Protein AF-A0A151Z4K5-F1 (afdb_monomer_lite)

Organism: Tieghemostelium lacteum (NCBI:txid361077)

InterPro domains:
  IPR029526 PiggyBac transposable element-derived protein [PF13843] (2-185)

Radius of gyration: 30.22 Å; chains: 1; bounding box: 80×57×85 Å

Sequence (436 aa):
MFITSFTKRIDELYILGNTSTIDESLFSYYGKDAHHLKISVTIPSKPHPDGLLAYQICQRLPNSRLPIPIGWDLRTPQNKKAPYAACDKLITDLLIRTKDRNLTHHLIVDSGFATLSHIKDYKKKNIIVTAAVKQSGSKHLSAISGLASKNLSDQQSLQFYNKDQKYIYEIMRNGSLIHNTISTAWTPVGFEEVVESSISYDGAVKLFSLINSDLATIAHWDTIPIPPNHSIIKNKYGIDITKPPVGTSDTWTKETLTALTRDHLLAIHSTLWFGTAPSGKTKEELISEIIRPDIMFYDEDGYDQDFSNVKLNPNDILDMEKRVLGTPITQDSIHNYYLSHYNLVDVIDKNFYGTVVPKLAGTWQNLFTTSLLFSMVYHSFVMFAEAKKDSFLAQTNDNKMDQLTKSLSSYIITLCDEVDKKYPPITTKQKKKSKN

Foldseek 3Di:
DLQVVLLVVCLVQDDDDQEKEKDKDFQDDDDVVCVVLVQWAADPPDPHRIGWIKIWIWDADPQVRAIATNHIDTRDSVGDDFQQVRVVVRVVVVCVSCVVVPDQHEYFYEQSNDDPVSCVVCVVVSHWYKYWHDLVRDPVSVLLLVVLLVVDDAQFKFWDADLVSQKIWIWHHHPPDITIMITNPDDDDPPDPQPVFPDALVRLLVLLPDDQVVSCVVLVPPDPPRDHSQVSSCVRGVDRLLFPHPPPPRADDLVNLVPHDPVSLQVNQCVVVVRPRDPPDDSVRSSVVSRDDPPDDDDDDDDDDDDDDDDDDVVVVVVSVVSRPDDGDPPDDSVNVSVVRHCSVVVLSVVCVVPDDSVPQNDSVSSVVSSSLSSLVVVLVVSLVSVVSVCVVVVDDPPVSVVSNVVSVVVSVVSVVVCCVVPPPCPPVNVVVVVD

pLDDT: mean 73.71, std 17.28, range [23.86, 95.62]

Secondary structure (DSSP, 8-state):
-HHHHHHHHHHHH----SEEEEEEEEEE---HHHHHTT-EEE-TTSSSSEEEEEEEEEEE-TTT--EEEEEEEE-BTTB---HHHHHHHHHHHHHHHHGGGT--EEEEE-TTT--HHHHHHHHHTTEEEEEE--GGG-HHHHHHHHHHHHHPPTT-EEEEEETTTTEEEEEEEETTEEEEEEESS---TT-------SS-HHHHHHHHTS-HHHHHHHTT---SSPPPHHHHHHHHHS--TTSPPBTB-SS--HHHHHHS-HHHHHHHHHHHTTT---TT--HHHHHHHHH-----------------SS---HHHHHHHHHHH-SPPP-S--HHHHHHHHHTHHHHHHHHHHHH--GGG-SSHHHHHHHHHHHHHHHHHHHHHHHHHHHHHHHT--THHHHHHHHHHHHHHHHHHHHHHHHS----TTHHHHS--

Structure (mmCIF, N/CA/C/O backbone):
data_AF-A0A151Z4K5-F1
#
_entry.id   AF-A0A151Z4K5-F1
#
loop_
_atom_site.group_PDB
_atom_site.id
_atom_site.type_symbol
_atom_site.label_atom_id
_atom_site.label_alt_id
_atom_site.label_comp_id
_atom_site.label_asym_id
_atom_site.label_entity_id
_atom_site.label_seq_id
_atom_site.pdbx_PDB_ins_code
_atom_site.Cartn_x
_atom_site.Cartn_y
_atom_site.Cartn_z
_atom_site.occupancy
_atom_site.B_iso_or_equiv
_atom_site.auth_seq_id
_atom_site.auth_comp_id
_atom_site.auth_asym_id
_atom_site.auth_atom_id
_atom_site.pdbx_PDB_model_num
ATOM 1 N N . MET A 1 1 ? 18.321 10.088 -13.986 1.00 56.22 1 MET A N 1
ATOM 2 C CA . MET A 1 1 ? 18.032 11.027 -15.090 1.00 56.22 1 MET A CA 1
ATOM 3 C C . MET A 1 1 ? 16.737 10.641 -15.794 1.00 56.22 1 MET A C 1
ATOM 5 O O . MET A 1 1 ? 15.745 11.233 -15.432 1.00 56.22 1 MET A O 1
ATOM 9 N N . PHE A 1 2 ? 16.674 9.600 -16.639 1.00 67.25 2 PHE A N 1
ATOM 10 C CA . PHE A 1 2 ? 15.433 9.241 -17.365 1.00 67.25 2 PHE A CA 1
ATOM 11 C C . PHE A 1 2 ? 14.211 8.958 -16.461 1.00 67.25 2 PHE A C 1
ATOM 13 O O . PHE A 1 2 ? 13.184 9.597 -16.627 1.00 67.25 2 PHE A O 1
ATOM 20 N N . ILE A 1 3 ? 14.338 8.098 -15.437 1.00 72.00 3 ILE A N 1
ATOM 21 C CA . ILE A 1 3 ? 13.241 7.836 -14.473 1.00 72.00 3 ILE A CA 1
ATOM 22 C C . ILE A 1 3 ? 12.808 9.118 -13.757 1.00 72.00 3 ILE A C 1
ATOM 24 O O . ILE A 1 3 ? 11.622 9.347 -13.590 1.00 72.00 3 ILE A O 1
ATOM 28 N N . THR A 1 4 ? 13.763 9.963 -13.364 1.00 73.88 4 THR A N 1
ATOM 29 C CA . THR A 1 4 ? 13.496 11.236 -12.682 1.00 73.88 4 THR A CA 1
ATOM 30 C C . THR A 1 4 ? 12.719 12.204 -13.579 1.00 73.88 4 THR A C 1
ATOM 32 O O . THR A 1 4 ? 11.755 12.814 -13.125 1.00 73.88 4 THR A O 1
ATOM 35 N N . SER A 1 5 ? 13.115 12.321 -14.852 1.00 73.69 5 SER A N 1
ATOM 36 C CA . SER A 1 5 ? 12.393 13.112 -15.855 1.00 73.69 5 SER A CA 1
ATOM 37 C C . SER A 1 5 ? 10.984 12.562 -16.070 1.00 73.69 5 SER A C 1
ATOM 39 O O . SER A 1 5 ? 10.021 13.324 -16.073 1.00 73.69 5 SER A O 1
ATOM 41 N N . PHE A 1 6 ? 10.855 11.235 -16.161 1.00 73.12 6 PHE A N 1
ATOM 42 C CA . PHE A 1 6 ? 9.573 10.562 -16.326 1.00 73.12 6 PHE A CA 1
ATOM 43 C C . PHE A 1 6 ? 8.637 10.804 -15.134 1.00 73.12 6 PHE A C 1
ATOM 45 O O . PHE A 1 6 ? 7.511 11.253 -15.323 1.00 73.12 6 PHE A O 1
ATOM 52 N N . THR A 1 7 ? 9.109 10.611 -13.898 1.00 80.88 7 THR A N 1
ATOM 53 C CA . THR A 1 7 ? 8.310 10.861 -12.688 1.00 80.88 7 THR A CA 1
ATOM 54 C C . THR A 1 7 ? 7.887 12.317 -12.554 1.00 80.88 7 THR A C 1
ATOM 56 O O . THR A 1 7 ? 6.743 12.577 -12.202 1.00 80.88 7 THR A O 1
ATOM 59 N N . LYS A 1 8 ? 8.776 13.264 -12.882 1.00 79.38 8 LYS A N 1
ATOM 60 C CA . LYS A 1 8 ? 8.442 14.693 -12.861 1.00 79.38 8 LYS A CA 1
ATOM 61 C C . LYS A 1 8 ? 7.321 15.006 -13.848 1.00 79.38 8 LYS A C 1
ATOM 63 O O . LYS A 1 8 ? 6.412 15.760 -13.532 1.00 79.38 8 LYS A O 1
ATOM 68 N N . ARG A 1 9 ? 7.354 14.402 -15.035 1.00 73.06 9 ARG A N 1
ATOM 69 C CA . ARG A 1 9 ? 6.309 14.631 -16.027 1.00 73.06 9 ARG A CA 1
ATOM 70 C C . ARG A 1 9 ? 4.956 14.065 -15.606 1.00 73.06 9 ARG A C 1
ATOM 72 O O . ARG A 1 9 ? 3.941 14.677 -15.911 1.00 73.06 9 ARG A O 1
ATOM 79 N N . ILE A 1 10 ? 4.923 12.944 -14.886 1.00 78.75 10 ILE A N 1
ATOM 80 C CA . ILE A 1 10 ? 3.676 12.432 -14.293 1.00 78.75 10 ILE A CA 1
ATOM 81 C C . ILE A 1 10 ? 3.042 13.503 -13.395 1.00 78.75 10 ILE A C 1
ATOM 83 O O . ILE A 1 10 ? 1.837 13.708 -13.483 1.00 78.75 10 ILE A O 1
ATOM 87 N N . ASP A 1 11 ? 3.839 14.227 -12.602 1.00 81.44 11 ASP A N 1
ATOM 88 C CA . ASP A 1 11 ? 3.339 15.299 -11.723 1.00 81.44 11 ASP A CA 1
ATOM 89 C C . ASP A 1 11 ? 2.755 16.487 -12.497 1.00 81.44 11 ASP A C 1
ATOM 91 O O . ASP A 1 11 ? 1.827 17.138 -12.029 1.00 81.44 11 ASP A O 1
ATOM 95 N N . GLU A 1 12 ? 3.281 16.767 -13.690 1.00 78.25 12 GLU A N 1
ATOM 96 C CA . GLU A 1 12 ? 2.764 17.820 -14.575 1.00 78.25 12 GLU A CA 1
ATOM 97 C C . GLU A 1 12 ? 1.445 17.414 -15.252 1.00 78.25 12 GLU A C 1
ATOM 99 O O . GLU A 1 12 ? 0.667 18.274 -15.662 1.00 78.25 12 GLU A O 1
ATOM 104 N N . LEU A 1 13 ? 1.200 16.109 -15.393 1.00 70.81 13 LEU A N 1
ATOM 105 C CA . LEU A 1 13 ? 0.036 15.558 -16.087 1.00 70.81 13 LEU A CA 1
ATOM 106 C C . LEU A 1 13 ? -1.092 15.147 -15.131 1.00 70.81 13 LEU A C 1
ATOM 108 O O . LEU A 1 13 ? -2.249 15.105 -15.548 1.00 70.81 13 LEU A O 1
ATOM 112 N N . TYR A 1 14 ? -0.770 14.853 -13.868 1.00 74.81 14 TYR A N 1
ATOM 113 C CA . TYR A 1 14 ? -1.707 14.303 -12.897 1.00 74.81 14 TYR A CA 1
ATOM 114 C C . TYR A 1 14 ? -1.596 14.953 -11.523 1.00 74.81 14 TYR A C 1
ATOM 116 O O . TYR A 1 14 ? -0.527 15.045 -10.919 1.00 74.81 14 TYR A O 1
ATOM 124 N N . ILE A 1 15 ? -2.758 15.253 -10.948 1.00 80.50 15 ILE A N 1
ATOM 125 C CA . ILE A 1 15 ? -2.870 15.521 -9.518 1.00 80.50 15 ILE A CA 1
ATOM 126 C C . ILE A 1 15 ? -2.824 14.171 -8.800 1.00 80.50 15 ILE A C 1
ATOM 128 O O . ILE A 1 15 ? -3.816 13.448 -8.759 1.00 80.50 15 ILE A O 1
ATOM 132 N N . LEU A 1 16 ? -1.660 13.820 -8.243 1.00 85.88 16 LEU A N 1
ATOM 133 C CA . LEU A 1 16 ? -1.501 12.567 -7.490 1.00 85.88 16 LEU A CA 1
ATOM 134 C C . LEU A 1 16 ? -2.497 12.491 -6.323 1.00 85.88 16 LEU A C 1
ATOM 136 O O . LEU A 1 16 ? -2.656 13.464 -5.587 1.00 85.88 16 LEU A O 1
ATOM 140 N N . GLY A 1 17 ? -3.133 11.341 -6.133 1.00 85.75 17 GLY A N 1
ATOM 141 C CA . GLY A 1 17 ? -4.017 11.096 -4.999 1.00 85.75 17 GLY A CA 1
ATOM 142 C C . GLY A 1 17 ? -3.254 10.882 -3.691 1.00 85.75 17 GLY A C 1
ATOM 143 O O . GLY A 1 17 ? -2.024 10.967 -3.635 1.00 85.75 17 GLY A O 1
ATOM 144 N N . ASN A 1 18 ? -4.000 10.559 -2.636 1.00 90.00 18 ASN A N 1
ATOM 145 C CA . ASN A 1 18 ? -3.450 10.238 -1.321 1.00 90.00 18 ASN A CA 1
ATOM 146 C C . ASN A 1 18 ? -3.428 8.732 -1.012 1.00 90.00 18 ASN A C 1
ATOM 148 O O . ASN A 1 18 ? -2.887 8.352 0.013 1.00 90.00 18 ASN A O 1
ATOM 152 N N . THR A 1 19 ? -3.997 7.867 -1.857 1.00 92.75 19 THR A N 1
ATOM 153 C CA . THR A 1 19 ? -3.979 6.407 -1.653 1.00 92.75 19 THR A CA 1
ATOM 154 C C . THR A 1 19 ? -3.036 5.764 -2.655 1.00 92.75 19 THR A C 1
ATOM 156 O O . THR A 1 19 ? -3.226 5.926 -3.862 1.00 92.75 19 THR A O 1
ATOM 159 N N . SER A 1 20 ? -2.025 5.049 -2.165 1.00 95.00 20 SER A N 1
ATOM 160 C CA . SER A 1 20 ? -0.985 4.444 -3.001 1.00 95.00 20 SER A CA 1
ATOM 161 C C . SER A 1 20 ? -0.712 3.002 -2.601 1.00 95.00 20 SER A C 1
ATOM 163 O O . SER A 1 20 ? -0.649 2.684 -1.416 1.00 95.00 20 SER A O 1
ATOM 165 N N . THR A 1 21 ? -0.469 2.156 -3.594 1.00 95.12 21 THR A N 1
ATOM 166 C CA . THR A 1 21 ? -0.064 0.761 -3.407 1.00 95.12 21 THR A CA 1
ATOM 167 C C . THR A 1 21 ? 1.395 0.598 -3.800 1.00 95.12 21 THR A C 1
ATOM 169 O O . THR A 1 21 ? 1.805 1.140 -4.829 1.00 95.12 21 THR A O 1
ATOM 172 N N . ILE A 1 22 ? 2.178 -0.143 -3.015 1.00 95.50 22 ILE A N 1
ATOM 173 C CA . ILE A 1 22 ? 3.545 -0.535 -3.385 1.00 95.50 22 ILE A CA 1
ATOM 174 C C . ILE A 1 22 ? 3.642 -2.051 -3.441 1.00 95.50 22 ILE A C 1
ATOM 176 O O . ILE A 1 22 ? 3.211 -2.727 -2.508 1.00 95.50 22 ILE A O 1
ATOM 180 N N . ASP A 1 23 ? 4.226 -2.551 -4.526 1.00 94.25 23 ASP A N 1
ATOM 181 C CA . ASP A 1 23 ? 4.474 -3.977 -4.723 1.00 94.25 23 ASP A CA 1
ATOM 182 C C . ASP A 1 23 ? 5.698 -4.223 -5.621 1.00 94.25 23 ASP A C 1
ATOM 184 O O . ASP A 1 23 ? 6.262 -3.279 -6.201 1.00 94.25 23 ASP A O 1
ATOM 188 N N . GLU A 1 24 ? 6.133 -5.481 -5.735 1.00 92.94 24 GLU A N 1
ATOM 189 C CA . GLU A 1 24 ? 7.190 -5.873 -6.668 1.00 92.94 24 GLU A CA 1
ATOM 190 C C . GLU A 1 24 ? 6.698 -6.352 -8.042 1.00 92.94 24 GLU A C 1
ATOM 192 O O . GLU A 1 24 ? 5.807 -7.191 -8.176 1.00 92.94 24 GLU A O 1
ATOM 197 N N . SER A 1 25 ? 7.413 -5.903 -9.071 1.00 91.94 25 SER A N 1
ATOM 198 C CA . SER A 1 25 ? 7.341 -6.411 -10.439 1.00 91.94 25 SER A CA 1
ATOM 199 C C . SER A 1 25 ? 8.606 -7.187 -10.777 1.00 91.94 25 SER A C 1
ATOM 201 O O . SER A 1 25 ? 9.722 -6.739 -10.489 1.00 91.94 25 SER A O 1
ATOM 203 N N . LEU A 1 26 ? 8.446 -8.335 -11.436 1.00 91.50 26 LEU A N 1
ATOM 204 C CA . LEU A 1 26 ? 9.559 -9.203 -11.827 1.00 91.50 26 LEU A CA 1
ATOM 205 C C . LEU A 1 26 ? 9.635 -9.373 -13.343 1.00 91.50 26 LEU A C 1
ATOM 207 O O . LEU A 1 26 ? 9.049 -10.293 -13.906 1.00 91.50 26 LEU A O 1
ATOM 211 N N . PHE A 1 27 ? 10.413 -8.525 -14.008 1.00 89.31 27 PHE A N 1
ATOM 212 C CA . PHE A 1 27 ? 10.547 -8.579 -15.459 1.00 89.31 27 PHE A CA 1
ATOM 213 C C . PHE A 1 27 ? 11.431 -9.754 -15.885 1.00 89.31 27 PHE A C 1
ATOM 215 O O . PHE A 1 27 ? 12.623 -9.781 -15.571 1.00 89.31 27 PHE A O 1
ATOM 222 N N . SER A 1 28 ? 10.857 -10.705 -16.626 1.00 88.00 28 SER A N 1
ATOM 223 C CA . SER A 1 28 ? 11.561 -11.890 -17.129 1.00 88.00 28 SER A CA 1
ATOM 224 C C . SER A 1 28 ? 12.858 -11.521 -17.864 1.00 88.00 28 SER A C 1
ATOM 226 O O . SER A 1 28 ? 12.845 -10.794 -18.861 1.00 88.00 28 SER A O 1
ATOM 228 N N . TYR A 1 29 ? 13.989 -12.020 -17.357 1.00 88.31 29 TYR A N 1
ATOM 229 C CA . TYR A 1 29 ? 15.313 -11.776 -17.928 1.00 88.31 29 TYR A CA 1
ATOM 230 C C . TYR A 1 29 ? 16.309 -12.859 -17.517 1.00 88.31 29 TYR A C 1
ATOM 232 O O . TYR A 1 29 ? 16.605 -13.026 -16.336 1.00 88.31 29 TYR A O 1
ATOM 240 N N . TYR A 1 30 ? 16.894 -13.530 -18.508 1.00 86.56 30 TYR A N 1
ATOM 241 C CA . TYR A 1 30 ? 17.812 -14.660 -18.304 1.00 86.56 30 TYR A CA 1
ATOM 242 C C . TYR A 1 30 ? 19.234 -14.375 -18.812 1.00 86.56 30 TYR A C 1
ATOM 244 O O . TYR A 1 30 ? 20.014 -15.291 -19.074 1.00 86.56 30 TYR A O 1
ATOM 252 N N . GLY A 1 31 ? 19.581 -13.100 -19.010 1.00 85.56 31 GLY A N 1
ATOM 253 C CA . GLY A 1 31 ? 20.913 -12.718 -19.469 1.00 85.56 31 GLY A CA 1
ATOM 254 C C . GLY A 1 31 ? 21.987 -13.024 -18.422 1.00 85.56 31 GLY A C 1
ATOM 255 O O . GLY A 1 31 ? 21.836 -12.721 -17.236 1.00 85.56 31 GLY A O 1
ATOM 256 N N . LYS A 1 32 ? 23.109 -13.609 -18.867 1.00 86.75 32 LYS A N 1
ATOM 257 C CA . LYS A 1 32 ? 24.260 -13.937 -17.999 1.00 86.75 32 LYS A CA 1
ATOM 258 C C . LYS A 1 32 ? 24.849 -12.701 -17.311 1.00 86.75 32 LYS A C 1
ATOM 260 O O . LYS A 1 32 ? 25.386 -12.798 -16.210 1.00 86.75 32 LYS A O 1
ATOM 265 N N . ASP A 1 33 ? 24.731 -11.542 -17.949 1.00 88.00 33 ASP A N 1
ATOM 266 C CA . ASP A 1 33 ? 25.141 -10.246 -17.416 1.00 88.00 33 ASP A CA 1
ATOM 267 C C . ASP A 1 33 ? 24.415 -9.899 -16.108 1.00 88.00 33 ASP A C 1
ATOM 269 O O . ASP A 1 33 ? 25.065 -9.493 -15.146 1.00 88.00 33 ASP A O 1
ATOM 273 N N . ALA A 1 34 ? 23.101 -10.129 -16.015 1.00 89.38 34 ALA A N 1
ATOM 274 C CA . ALA A 1 34 ? 22.349 -9.868 -14.785 1.00 89.38 34 ALA A CA 1
ATOM 275 C C . ALA A 1 34 ? 22.783 -10.774 -13.623 1.00 89.38 34 ALA A C 1
ATOM 277 O O . ALA A 1 34 ? 22.866 -10.314 -12.478 1.00 89.38 34 ALA A O 1
ATOM 278 N N . HIS A 1 35 ? 23.112 -12.033 -13.922 1.00 87.75 35 HIS A N 1
ATOM 279 C CA . HIS A 1 35 ? 23.639 -12.970 -12.934 1.00 87.75 35 HIS A CA 1
ATOM 280 C C . HIS A 1 35 ? 25.027 -12.538 -12.438 1.00 87.75 35 HIS A C 1
ATOM 282 O O . HIS A 1 35 ? 25.247 -12.421 -11.233 1.00 87.75 35 HIS A O 1
ATOM 288 N N . HIS A 1 36 ? 25.952 -12.208 -13.349 1.00 90.69 36 HIS A N 1
ATOM 289 C CA . HIS A 1 36 ? 27.293 -11.725 -12.989 1.00 90.69 36 HIS A CA 1
ATOM 290 C C . HIS A 1 36 ? 27.248 -10.439 -12.155 1.00 90.69 36 HIS A C 1
ATOM 292 O O . HIS A 1 36 ? 28.003 -10.283 -11.196 1.00 90.69 36 HIS A O 1
ATOM 298 N N . LEU A 1 37 ? 26.322 -9.534 -12.474 1.00 91.38 37 LEU A N 1
ATOM 299 C CA . LEU A 1 37 ? 26.118 -8.287 -11.737 1.00 91.38 37 LEU A CA 1
ATOM 300 C C . LEU A 1 37 ? 25.332 -8.480 -10.427 1.00 91.38 37 LEU A C 1
ATOM 302 O O . LEU A 1 37 ? 25.186 -7.530 -9.648 1.00 91.38 37 LEU A O 1
ATOM 306 N N . LYS A 1 38 ? 24.851 -9.700 -10.145 1.00 91.50 38 LYS A N 1
ATOM 307 C CA . LYS A 1 38 ? 24.016 -10.061 -8.988 1.00 91.50 38 LYS A CA 1
ATOM 308 C C . LYS A 1 38 ? 22.777 -9.162 -8.865 1.00 91.50 38 LYS A C 1
ATOM 310 O O . LYS A 1 38 ? 22.491 -8.640 -7.782 1.00 91.50 38 LYS A O 1
ATOM 315 N N . ILE A 1 39 ? 22.110 -8.908 -9.990 1.00 93.44 39 ILE A N 1
ATOM 316 C CA . ILE A 1 39 ? 20.864 -8.123 -10.073 1.00 93.44 39 ILE A CA 1
ATOM 317 C C . ILE A 1 39 ? 19.654 -8.974 -10.457 1.00 93.44 39 ILE A C 1
ATOM 319 O O . ILE A 1 39 ? 18.532 -8.531 -10.238 1.00 93.44 39 ILE A O 1
ATOM 323 N N . SER A 1 40 ? 19.875 -10.191 -10.959 1.00 92.19 40 SER A N 1
ATOM 324 C CA . SER A 1 40 ? 18.821 -11.193 -11.107 1.00 92.19 40 SER A CA 1
ATOM 325 C C . SER A 1 40 ? 18.317 -11.663 -9.740 1.00 92.19 40 SER A C 1
ATOM 327 O O . SER A 1 40 ? 19.095 -11.775 -8.786 1.00 92.19 40 SER A O 1
ATOM 329 N N . VAL A 1 41 ? 17.025 -11.951 -9.652 1.00 92.44 41 VAL A N 1
ATOM 330 C CA . VAL A 1 41 ? 16.369 -12.547 -8.482 1.00 92.44 41 VAL A CA 1
ATOM 331 C C . VAL A 1 41 ? 15.419 -13.652 -8.914 1.00 92.44 41 VAL A C 1
ATOM 333 O O . VAL A 1 41 ? 14.891 -13.613 -10.026 1.00 92.44 41 VAL A O 1
ATOM 336 N N . THR A 1 42 ? 15.192 -14.584 -7.992 1.00 91.94 42 THR A N 1
ATOM 337 C CA . THR A 1 42 ? 14.255 -15.692 -8.151 1.00 91.94 42 THR A CA 1
ATOM 338 C C . THR A 1 42 ? 13.102 -15.536 -7.159 1.00 91.94 42 THR A C 1
ATOM 340 O O . THR A 1 42 ? 13.336 -15.494 -5.951 1.00 91.94 42 THR A O 1
ATOM 343 N N . ILE A 1 43 ? 11.866 -15.454 -7.652 1.00 88.44 43 ILE A N 1
ATOM 344 C CA . ILE A 1 43 ? 10.621 -15.418 -6.874 1.00 88.44 43 ILE A CA 1
ATOM 345 C C . ILE A 1 43 ? 9.712 -16.548 -7.389 1.00 88.44 43 ILE A C 1
ATOM 347 O O . ILE A 1 43 ? 8.988 -16.351 -8.365 1.00 88.44 43 ILE A O 1
ATOM 351 N N . PRO A 1 44 ? 9.732 -17.740 -6.757 1.00 85.56 44 PRO A N 1
ATOM 352 C CA . PRO A 1 44 ? 9.076 -18.947 -7.278 1.00 85.56 44 PRO A CA 1
ATOM 353 C C . PRO A 1 44 ? 7.574 -18.831 -7.556 1.00 85.56 44 PRO A C 1
ATOM 355 O O . PRO A 1 44 ? 7.050 -19.568 -8.383 1.00 85.56 44 PRO A O 1
ATOM 358 N N . SER A 1 45 ? 6.875 -17.934 -6.862 1.00 80.81 45 SER A N 1
ATOM 359 C CA . SER A 1 45 ? 5.426 -17.752 -6.977 1.00 80.81 45 SER A CA 1
ATOM 360 C C . SER A 1 45 ? 4.987 -16.869 -8.151 1.00 80.81 45 SER A C 1
ATOM 362 O O . SER A 1 45 ? 3.788 -16.787 -8.413 1.00 80.81 45 SER A O 1
ATOM 364 N N . LYS A 1 46 ? 5.908 -16.189 -8.849 1.00 81.38 46 LYS A N 1
ATOM 365 C CA . LYS A 1 46 ? 5.572 -15.332 -10.000 1.00 81.38 46 LYS A CA 1
ATOM 366 C C . LYS A 1 46 ? 5.514 -16.169 -11.297 1.00 81.38 46 LYS A C 1
ATOM 368 O O . LYS A 1 46 ? 6.195 -17.191 -11.386 1.00 81.38 46 LYS A O 1
ATOM 373 N N . PRO A 1 47 ? 4.754 -15.739 -12.330 1.00 79.44 47 PRO A N 1
ATOM 374 C CA . PRO A 1 47 ? 4.586 -16.492 -13.584 1.00 79.44 47 PRO A CA 1
ATOM 375 C C . PRO A 1 47 ? 5.899 -16.888 -14.277 1.00 79.44 47 PRO A C 1
ATOM 377 O O . PRO A 1 47 ? 5.989 -17.941 -14.904 1.00 79.44 47 PRO A O 1
ATOM 380 N N . HIS A 1 48 ? 6.928 -16.057 -14.130 1.00 83.88 48 HIS A N 1
ATOM 381 C CA . HIS A 1 48 ? 8.308 -16.337 -14.522 1.00 83.88 48 HIS A CA 1
ATOM 382 C C . HIS A 1 48 ? 9.183 -16.140 -13.282 1.00 83.88 48 HIS A C 1
ATOM 384 O O . HIS A 1 48 ? 9.395 -14.995 -12.881 1.00 83.88 48 HIS A O 1
ATOM 390 N N . PRO A 1 49 ? 9.680 -17.232 -12.672 1.00 85.12 49 PRO A N 1
ATOM 391 C CA . PRO A 1 49 ? 10.377 -17.163 -11.396 1.00 85.12 49 PRO A CA 1
ATOM 392 C C . PRO A 1 49 ? 11.660 -16.345 -11.403 1.00 85.12 49 PRO A C 1
ATOM 394 O O . PRO A 1 49 ? 12.004 -15.804 -10.364 1.00 85.12 49 PRO A O 1
ATOM 397 N N . ASP A 1 50 ? 12.361 -16.229 -12.531 1.00 87.75 50 ASP A N 1
ATOM 398 C CA . ASP A 1 50 ? 13.633 -15.507 -12.614 1.00 87.75 50 ASP A CA 1
ATOM 399 C C . ASP A 1 50 ? 13.521 -14.234 -13.453 1.00 87.75 50 ASP A C 1
ATOM 401 O O . ASP A 1 50 ? 12.969 -14.229 -14.559 1.00 87.75 50 ASP A O 1
ATOM 405 N N . GLY A 1 51 ? 14.115 -13.150 -12.956 1.00 91.69 51 GLY A N 1
ATOM 406 C CA . GLY A 1 51 ? 14.135 -11.894 -13.690 1.00 91.69 51 GLY A CA 1
ATOM 407 C C . GLY A 1 51 ? 14.797 -10.731 -12.969 1.00 91.69 51 GLY A C 1
ATOM 408 O O . GLY A 1 51 ? 15.557 -10.893 -12.009 1.00 91.69 51 GLY A O 1
ATOM 409 N N . LEU A 1 52 ? 14.509 -9.532 -13.471 1.00 92.25 52 LEU A N 1
ATOM 410 C CA . LEU A 1 52 ? 14.918 -8.265 -12.883 1.00 92.25 52 LEU A CA 1
ATOM 411 C C . LEU A 1 52 ? 13.796 -7.692 -12.028 1.00 92.25 52 LEU A C 1
ATOM 413 O O . LEU A 1 52 ? 12.679 -7.483 -12.500 1.00 92.25 52 LEU A O 1
ATOM 417 N N . LEU A 1 53 ? 14.130 -7.386 -10.780 1.00 94.06 53 LEU A N 1
ATOM 418 C CA . LEU A 1 53 ? 13.197 -6.797 -9.831 1.00 94.06 53 LEU A CA 1
ATOM 419 C C . LEU A 1 53 ? 13.045 -5.295 -10.053 1.00 94.06 53 LEU A C 1
ATOM 421 O O . LEU A 1 53 ? 14.035 -4.569 -10.197 1.00 94.06 53 LEU A O 1
ATOM 425 N N . ALA A 1 54 ? 11.817 -4.820 -9.948 1.00 94.62 54 ALA A N 1
ATOM 426 C CA . ALA A 1 54 ? 11.505 -3.423 -9.720 1.00 94.62 54 ALA A CA 1
ATOM 427 C C . ALA A 1 54 ? 10.449 -3.322 -8.627 1.00 94.62 54 ALA A C 1
ATOM 429 O O . ALA A 1 54 ? 9.502 -4.097 -8.612 1.00 94.62 54 ALA A O 1
ATOM 430 N N . TYR A 1 55 ? 10.587 -2.341 -7.745 1.00 95.62 55 TYR A N 1
ATOM 431 C CA . TYR A 1 55 ? 9.495 -1.956 -6.859 1.00 95.62 55 TYR A CA 1
ATOM 432 C C . TYR A 1 55 ? 8.756 -0.786 -7.485 1.00 95.62 55 TYR A C 1
ATOM 434 O O . TYR A 1 55 ? 9.395 0.169 -7.939 1.00 95.62 55 TYR A O 1
ATOM 442 N N . GLN A 1 56 ? 7.431 -0.865 -7.530 1.00 94.44 56 GLN A N 1
ATOM 443 C CA . GLN A 1 56 ? 6.594 0.157 -8.146 1.00 94.44 56 GLN A CA 1
ATOM 444 C C . GLN A 1 56 ? 5.627 0.721 -7.118 1.00 94.44 56 GLN A C 1
ATOM 446 O O . GLN A 1 56 ? 5.049 -0.023 -6.332 1.00 94.44 56 GLN A O 1
ATOM 451 N N . ILE A 1 57 ? 5.434 2.037 -7.151 1.00 95.31 57 ILE A N 1
ATOM 452 C CA . ILE A 1 57 ? 4.343 2.701 -6.440 1.00 95.31 57 ILE A CA 1
ATOM 453 C C . ILE A 1 57 ? 3.262 3.065 -7.452 1.00 95.31 57 ILE A C 1
ATOM 455 O O . ILE A 1 57 ? 3.547 3.709 -8.461 1.00 95.31 57 ILE A O 1
ATOM 459 N N . CYS A 1 58 ? 2.029 2.640 -7.194 1.00 93.81 58 CYS A N 1
ATOM 460 C CA . CYS A 1 58 ? 0.878 2.840 -8.067 1.00 93.81 58 CYS A CA 1
ATOM 461 C C . CYS A 1 58 ? -0.254 3.573 -7.348 1.00 93.81 58 CYS A C 1
ATOM 463 O O . CYS A 1 58 ? -0.451 3.417 -6.146 1.00 93.81 58 CYS A O 1
ATOM 465 N N . GLN A 1 59 ? -1.036 4.331 -8.110 1.00 91.12 59 GLN A N 1
ATOM 466 C CA . GLN A 1 59 ? -2.288 4.941 -7.664 1.00 91.12 59 GLN A CA 1
ATOM 467 C C . GLN A 1 59 ? -3.417 4.588 -8.629 1.00 91.12 59 GLN A C 1
ATOM 469 O O . GLN A 1 59 ? -3.176 4.079 -9.723 1.00 91.12 59 GLN A O 1
ATOM 474 N N . ARG A 1 60 ? -4.658 4.867 -8.234 1.00 85.06 60 ARG A N 1
ATOM 475 C CA . ARG A 1 60 ? -5.806 4.850 -9.144 1.00 85.06 60 ARG A CA 1
ATOM 476 C C . ARG A 1 60 ? -6.121 6.251 -9.618 1.00 85.06 60 ARG A C 1
ATOM 478 O O . ARG A 1 60 ? -6.105 7.185 -8.819 1.00 85.06 60 ARG A O 1
ATOM 485 N N . LEU A 1 61 ? -6.509 6.365 -10.881 1.00 77.19 61 LEU A N 1
ATOM 486 C CA . LEU A 1 61 ? -7.152 7.582 -11.349 1.00 77.19 61 LEU A CA 1
ATOM 487 C C . LEU A 1 61 ? -8.540 7.770 -10.715 1.00 77.19 61 LEU A C 1
ATOM 489 O O . LEU A 1 61 ? -9.240 6.777 -10.477 1.00 77.19 61 LEU A O 1
ATOM 493 N N . PRO A 1 62 ? -8.950 9.017 -10.429 1.00 73.06 62 PRO A N 1
ATOM 494 C CA . PRO A 1 62 ? -10.167 9.295 -9.673 1.00 73.06 62 PRO A CA 1
ATOM 495 C C . PRO A 1 62 ? -11.440 8.820 -10.386 1.00 73.06 62 PRO A C 1
ATOM 497 O O . PRO A 1 62 ? -12.302 8.219 -9.740 1.00 73.06 62 PRO A O 1
ATOM 500 N N . ASN A 1 63 ? -11.545 9.005 -11.705 1.00 69.31 63 ASN A N 1
ATOM 501 C CA . ASN A 1 63 ? -12.766 8.704 -12.446 1.00 69.31 63 ASN A CA 1
ATOM 502 C C . ASN A 1 63 ? -12.733 7.312 -13.071 1.00 69.31 63 ASN A C 1
ATOM 504 O O . ASN A 1 63 ? -13.641 6.507 -12.846 1.00 69.31 63 ASN A O 1
ATOM 508 N N . SER A 1 64 ? -11.719 6.993 -13.877 1.00 71.81 64 SER A N 1
ATOM 509 C CA . SER A 1 64 ? -11.622 5.697 -14.567 1.00 71.81 64 SER A CA 1
ATOM 510 C C . SER A 1 64 ? -11.267 4.550 -13.627 1.00 71.81 64 SER A C 1
ATOM 512 O O . SER A 1 64 ? -11.537 3.399 -13.964 1.00 71.81 64 SER A O 1
ATOM 514 N N . ARG A 1 65 ? -10.694 4.852 -12.450 1.00 76.25 65 ARG A N 1
ATOM 515 C CA . ARG A 1 65 ? -10.150 3.874 -11.491 1.00 76.25 65 ARG A CA 1
ATOM 516 C C . ARG A 1 65 ? -9.027 3.002 -12.062 1.00 76.25 65 ARG A C 1
ATOM 518 O O . ARG A 1 65 ? -8.628 2.032 -11.414 1.00 76.25 65 ARG A O 1
ATOM 525 N N . LEU A 1 66 ? -8.497 3.348 -13.239 1.00 79.19 66 LEU A N 1
ATOM 526 C CA . LEU A 1 66 ? -7.383 2.638 -13.854 1.00 79.19 66 LEU A CA 1
ATOM 527 C C . LEU A 1 66 ? -6.113 2.821 -13.005 1.00 79.19 66 LEU A C 1
ATOM 529 O O . LEU A 1 66 ? -5.882 3.923 -12.492 1.00 79.19 66 LEU A O 1
ATOM 533 N N . PRO A 1 67 ? -5.299 1.763 -12.827 1.00 84.94 67 PRO A N 1
ATOM 534 C CA . PRO A 1 67 ? -4.028 1.877 -12.130 1.00 84.94 67 PRO A CA 1
ATOM 535 C C . PRO A 1 67 ? -3.064 2.718 -12.955 1.00 84.94 67 PRO A C 1
ATOM 537 O O . PRO A 1 67 ? -3.032 2.579 -14.175 1.00 84.94 67 PRO A O 1
ATOM 540 N N . ILE A 1 68 ? -2.249 3.529 -12.289 1.00 86.81 68 ILE A N 1
ATOM 541 C CA . ILE A 1 68 ? -1.127 4.256 -12.874 1.00 86.81 68 ILE A CA 1
ATOM 542 C C . ILE A 1 68 ? 0.122 4.073 -12.005 1.00 86.81 68 ILE A C 1
ATOM 544 O O . ILE A 1 68 ? 0.090 4.392 -10.814 1.00 86.81 68 ILE A O 1
ATOM 548 N N . PRO A 1 69 ? 1.243 3.582 -12.559 1.00 91.56 69 PRO A N 1
ATOM 549 C CA . PRO A 1 69 ? 2.504 3.582 -11.833 1.00 91.56 69 PRO A CA 1
ATOM 550 C C . PRO A 1 69 ? 3.047 5.011 -11.764 1.00 91.56 69 PRO A C 1
ATOM 552 O O . PRO A 1 69 ? 3.169 5.685 -12.780 1.00 91.56 69 PRO A O 1
ATOM 555 N N . ILE A 1 70 ? 3.341 5.502 -10.567 1.00 92.38 70 ILE A N 1
ATOM 556 C CA . ILE A 1 70 ? 3.757 6.890 -10.321 1.00 92.38 70 ILE A CA 1
ATOM 557 C C . ILE A 1 70 ? 5.214 6.995 -9.856 1.00 92.38 70 ILE A C 1
ATOM 559 O O . ILE A 1 70 ? 5.722 8.103 -9.687 1.00 92.38 70 ILE A O 1
ATOM 563 N N . GLY A 1 71 ? 5.905 5.870 -9.663 1.00 93.38 71 GLY A N 1
ATOM 564 C CA . GLY A 1 71 ? 7.310 5.826 -9.263 1.00 93.38 71 GLY A CA 1
ATOM 565 C C . GLY A 1 71 ? 7.893 4.413 -9.291 1.00 93.38 71 GLY A C 1
ATOM 566 O O . GLY A 1 71 ? 7.162 3.428 -9.190 1.00 93.38 71 GLY A O 1
ATOM 567 N N . TRP A 1 72 ? 9.222 4.331 -9.411 1.00 93.44 72 TRP A N 1
ATOM 568 C CA . TRP A 1 72 ? 9.970 3.076 -9.548 1.00 93.44 72 TRP A CA 1
ATOM 569 C C . TRP A 1 72 ? 11.263 3.094 -8.732 1.00 93.44 72 TRP A C 1
ATOM 571 O O . TRP A 1 72 ? 11.982 4.097 -8.701 1.00 93.44 72 TRP A O 1
ATOM 581 N N . ASP A 1 73 ? 11.602 1.953 -8.134 1.00 94.56 73 ASP A N 1
ATOM 582 C CA . ASP A 1 73 ? 12.932 1.660 -7.599 1.00 94.56 73 ASP A CA 1
ATOM 583 C C . ASP A 1 73 ? 13.461 0.377 -8.255 1.00 94.56 73 ASP A C 1
ATOM 585 O O . ASP A 1 73 ? 13.150 -0.741 -7.845 1.00 94.56 73 ASP A O 1
ATOM 589 N N . LEU A 1 74 ? 14.223 0.549 -9.339 1.00 93.88 74 LEU A N 1
ATOM 590 C CA . LEU A 1 74 ? 14.740 -0.560 -10.145 1.00 93.88 74 LEU A CA 1
ATOM 591 C C . LEU A 1 74 ? 15.957 -1.205 -9.483 1.00 93.88 74 LEU A C 1
ATOM 593 O O . LEU A 1 74 ? 16.878 -0.500 -9.051 1.00 93.88 74 LEU A O 1
ATOM 597 N N . ARG A 1 75 ? 16.024 -2.539 -9.489 1.00 93.81 75 ARG A N 1
ATOM 598 C CA . ARG A 1 75 ? 17.209 -3.267 -9.030 1.00 93.81 75 ARG A CA 1
ATOM 599 C C . ARG A 1 75 ? 18.329 -3.159 -10.062 1.00 93.81 75 ARG A C 1
ATOM 601 O O . ARG A 1 75 ? 18.250 -3.717 -11.149 1.00 93.81 75 ARG A O 1
ATOM 608 N N . THR A 1 76 ? 19.398 -2.455 -9.713 1.00 93.25 76 THR A N 1
ATOM 609 C CA . THR A 1 76 ? 20.572 -2.224 -10.571 1.00 93.25 76 THR A CA 1
ATOM 610 C C . THR A 1 76 ? 21.849 -2.659 -9.847 1.00 93.25 76 THR A C 1
ATOM 612 O O . THR A 1 76 ? 21.799 -2.971 -8.652 1.00 93.25 76 THR A O 1
ATOM 615 N N . PRO A 1 77 ? 23.022 -2.697 -10.508 1.00 91.69 77 PRO A N 1
ATOM 616 C CA . PRO A 1 77 ? 24.260 -3.090 -9.834 1.00 91.69 77 PRO A CA 1
ATOM 617 C C . PRO A 1 77 ? 24.576 -2.212 -8.613 1.00 91.69 77 PRO A C 1
ATOM 619 O O . PRO A 1 77 ? 25.112 -2.713 -7.628 1.00 91.69 77 PRO A O 1
ATOM 622 N N . GLN A 1 78 ? 24.172 -0.938 -8.656 1.00 92.94 78 GLN A N 1
ATOM 623 C CA . GLN A 1 78 ? 24.330 0.050 -7.586 1.00 92.94 78 GLN A CA 1
ATOM 624 C C . GLN A 1 78 ? 23.131 0.110 -6.623 1.00 92.94 78 GLN A C 1
ATOM 626 O O . GLN A 1 78 ? 23.208 0.777 -5.597 1.00 92.94 78 GLN A O 1
ATOM 631 N N . ASN A 1 79 ? 22.017 -0.561 -6.935 1.00 92.44 79 ASN A N 1
ATOM 632 C CA . ASN A 1 79 ? 20.774 -0.473 -6.175 1.00 92.44 79 ASN A CA 1
ATOM 633 C C . ASN A 1 79 ? 20.152 -1.854 -5.958 1.00 92.44 79 ASN A C 1
ATOM 635 O O . ASN A 1 79 ? 19.487 -2.391 -6.839 1.00 92.44 79 ASN A O 1
ATOM 639 N N . LYS A 1 80 ? 20.347 -2.428 -4.770 1.00 94.12 80 LYS A N 1
ATOM 640 C CA . LYS A 1 80 ? 19.868 -3.777 -4.419 1.00 94.12 80 LYS A CA 1
ATOM 641 C C . LYS A 1 80 ? 18.999 -3.779 -3.165 1.00 94.12 80 LYS A C 1
ATOM 643 O O . LYS A 1 80 ? 19.032 -4.750 -2.409 1.00 94.12 80 LYS A O 1
ATOM 648 N N . LYS A 1 81 ? 18.257 -2.688 -2.943 1.00 93.19 81 LYS A N 1
ATOM 649 C CA . LYS A 1 81 ? 17.441 -2.485 -1.742 1.00 93.19 81 LYS A CA 1
ATOM 650 C C . LYS A 1 81 ? 16.503 -3.664 -1.475 1.00 93.19 81 LYS A C 1
ATOM 652 O O . LYS A 1 81 ? 15.955 -4.278 -2.395 1.00 93.19 81 LYS A O 1
ATOM 657 N N . ALA A 1 82 ? 16.343 -3.955 -0.189 1.00 92.06 82 ALA A N 1
ATOM 658 C CA . ALA A 1 82 ? 15.287 -4.821 0.312 1.00 92.06 82 ALA A CA 1
ATOM 659 C C . ALA A 1 82 ? 13.915 -4.126 0.165 1.00 92.06 82 ALA A C 1
ATOM 661 O O . ALA A 1 82 ? 13.890 -2.893 0.069 1.00 92.06 82 ALA A O 1
ATOM 662 N N . PRO A 1 83 ? 12.798 -4.877 0.194 1.00 92.62 83 PRO A N 1
ATOM 663 C CA . PRO A 1 83 ? 11.455 -4.336 -0.026 1.00 92.62 83 PRO A CA 1
ATOM 664 C C . PRO A 1 83 ? 11.147 -3.095 0.822 1.00 92.62 83 PRO A C 1
ATOM 666 O O . PRO A 1 83 ? 10.847 -2.038 0.274 1.00 92.62 83 PRO A O 1
ATOM 669 N N . TYR A 1 84 ? 11.335 -3.162 2.146 1.00 91.19 84 TYR A N 1
ATOM 670 C CA . TYR A 1 84 ? 11.085 -2.022 3.039 1.00 91.19 84 TYR A CA 1
ATOM 671 C C . TYR A 1 84 ? 11.882 -0.764 2.662 1.00 91.19 84 TYR A C 1
ATOM 673 O O . TYR A 1 84 ? 11.319 0.321 2.576 1.00 91.19 84 TYR A O 1
ATOM 681 N N . ALA A 1 85 ? 13.181 -0.901 2.379 1.00 92.94 85 ALA A N 1
ATOM 682 C CA . ALA A 1 85 ? 14.029 0.237 2.022 1.00 92.94 85 ALA A CA 1
ATOM 683 C C . ALA A 1 85 ? 13.632 0.863 0.672 1.00 92.94 85 ALA A C 1
ATOM 685 O O . ALA A 1 85 ? 13.769 2.072 0.482 1.00 92.94 85 ALA A O 1
ATOM 686 N N . ALA A 1 86 ? 13.137 0.053 -0.268 1.00 95.31 86 ALA A N 1
ATOM 687 C CA . ALA A 1 86 ? 12.573 0.556 -1.514 1.00 95.31 86 ALA A CA 1
ATOM 688 C C . ALA A 1 86 ? 11.240 1.278 -1.278 1.00 95.31 86 ALA A C 1
ATOM 690 O O . ALA A 1 86 ? 11.051 2.384 -1.780 1.00 95.31 86 ALA A O 1
ATOM 691 N N . CYS A 1 87 ? 10.356 0.703 -0.458 1.00 95.25 87 CYS A N 1
ATOM 692 C CA . CYS A 1 87 ? 9.097 1.330 -0.062 1.00 95.25 87 CYS A CA 1
ATOM 693 C C . CYS A 1 87 ? 9.329 2.680 0.626 1.00 95.25 87 CYS A C 1
ATOM 695 O O . CYS A 1 87 ? 8.694 3.666 0.262 1.00 95.25 87 CYS A O 1
ATOM 697 N N . ASP A 1 88 ? 10.266 2.749 1.575 1.00 93.75 88 ASP A N 1
ATOM 698 C CA . ASP A 1 88 ? 10.596 3.978 2.296 1.00 93.75 88 ASP A CA 1
ATOM 699 C C . ASP A 1 88 ? 11.085 5.087 1.358 1.00 93.75 88 ASP A C 1
ATOM 701 O O . ASP A 1 88 ? 10.640 6.234 1.456 1.00 93.75 88 ASP A O 1
ATOM 705 N N . LYS A 1 89 ? 11.941 4.733 0.390 1.00 94.75 89 LYS A N 1
ATOM 706 C CA . LYS A 1 89 ? 12.384 5.653 -0.660 1.00 94.75 89 LYS A CA 1
ATOM 707 C C . LYS A 1 89 ? 11.203 6.139 -1.503 1.00 94.75 89 LYS A C 1
ATOM 709 O O . LYS A 1 89 ? 11.035 7.343 -1.655 1.00 94.75 89 LYS A O 1
ATOM 714 N N . LEU A 1 90 ? 10.406 5.223 -2.060 1.00 95.50 90 LEU A N 1
ATOM 715 C CA . LEU A 1 90 ? 9.290 5.559 -2.956 1.00 95.50 90 LEU A CA 1
ATOM 716 C C . LEU A 1 90 ? 8.267 6.473 -2.278 1.00 95.50 90 LEU A C 1
ATOM 718 O O . LEU A 1 90 ? 7.785 7.428 -2.884 1.00 95.50 90 LEU A O 1
ATOM 722 N N . ILE A 1 91 ? 7.982 6.208 -1.007 1.00 94.44 91 ILE A N 1
ATOM 723 C CA . ILE A 1 91 ? 7.100 7.038 -0.199 1.00 94.44 91 ILE A CA 1
ATOM 724 C C . ILE A 1 91 ? 7.715 8.390 0.134 1.00 94.44 91 ILE A C 1
ATOM 726 O O . ILE A 1 91 ? 7.030 9.402 0.040 1.00 94.44 91 ILE A O 1
ATOM 730 N N . THR A 1 92 ? 8.998 8.438 0.484 1.00 94.19 92 THR A N 1
ATOM 731 C CA . THR A 1 92 ? 9.679 9.713 0.740 1.00 94.19 92 THR A CA 1
ATOM 732 C C . THR A 1 92 ? 9.675 10.588 -0.518 1.00 94.19 92 THR A C 1
ATOM 734 O O . THR A 1 92 ? 9.347 11.771 -0.438 1.00 94.19 92 THR A O 1
ATOM 737 N N . ASP A 1 93 ? 9.934 9.998 -1.689 1.00 93.19 93 ASP A N 1
ATOM 738 C CA . ASP A 1 93 ? 9.842 10.682 -2.981 1.00 93.19 93 ASP A CA 1
ATOM 739 C C . ASP A 1 93 ? 8.409 11.203 -3.241 1.00 93.19 93 ASP A C 1
ATOM 741 O O . ASP A 1 93 ? 8.235 12.341 -3.680 1.00 93.19 93 ASP A O 1
ATOM 745 N N . LEU A 1 94 ? 7.371 10.410 -2.937 1.00 92.62 94 LEU A N 1
ATOM 746 C CA . LEU A 1 94 ? 5.965 10.824 -3.061 1.00 92.62 94 LEU A CA 1
ATOM 747 C C . LEU A 1 94 ? 5.607 11.985 -2.121 1.00 92.62 94 LEU A C 1
ATOM 749 O O . LEU A 1 94 ? 4.941 12.933 -2.542 1.00 92.62 94 LEU A O 1
ATOM 753 N N . LEU A 1 95 ? 6.043 11.934 -0.860 1.00 92.19 95 LEU A N 1
ATOM 754 C CA . LEU A 1 95 ? 5.807 13.001 0.115 1.00 92.19 95 LEU A CA 1
ATOM 755 C C . LEU A 1 95 ? 6.435 14.321 -0.340 1.00 92.19 95 LEU A C 1
ATOM 757 O O . LEU A 1 95 ? 5.798 15.365 -0.243 1.00 92.19 95 LEU A O 1
ATOM 761 N N . ILE A 1 96 ? 7.647 14.281 -0.903 1.00 91.50 96 ILE A N 1
ATOM 762 C CA . ILE A 1 96 ? 8.293 15.468 -1.480 1.00 91.50 96 ILE A CA 1
ATOM 763 C C . ILE A 1 96 ? 7.443 16.037 -2.625 1.00 91.50 96 ILE A C 1
ATOM 765 O O . ILE A 1 96 ? 7.175 17.235 -2.651 1.00 91.50 96 ILE A O 1
ATOM 769 N N . ARG A 1 97 ? 6.962 15.179 -3.533 1.00 89.50 97 ARG A N 1
ATOM 770 C CA . ARG A 1 97 ? 6.140 15.565 -4.700 1.00 89.50 97 ARG A CA 1
ATOM 771 C C . ARG A 1 97 ? 4.732 16.057 -4.344 1.00 89.50 97 ARG A C 1
ATOM 773 O O . ARG A 1 97 ? 4.052 16.658 -5.171 1.00 89.50 97 ARG A O 1
ATOM 780 N N . THR A 1 98 ? 4.257 15.784 -3.132 1.00 89.50 98 THR A N 1
ATOM 781 C CA . THR A 1 98 ? 2.898 16.131 -2.674 1.00 89.50 98 THR A CA 1
ATOM 782 C C . THR A 1 98 ? 2.880 17.107 -1.500 1.00 89.50 98 THR A C 1
ATOM 784 O O . THR A 1 98 ? 1.801 17.432 -1.003 1.00 89.50 98 THR A O 1
ATOM 787 N N . LYS A 1 99 ? 4.049 17.614 -1.091 1.00 86.00 99 LYS A N 1
ATOM 788 C CA . LYS A 1 99 ? 4.240 18.432 0.112 1.00 86.00 99 LYS A CA 1
ATOM 789 C C . LYS A 1 99 ? 3.292 19.630 0.190 1.00 86.00 99 LYS A C 1
ATOM 791 O O . LYS A 1 99 ? 2.704 19.867 1.240 1.00 86.00 99 LYS A O 1
ATOM 796 N N . ASP A 1 100 ? 3.089 20.329 -0.922 1.00 84.00 100 ASP A N 1
ATOM 797 C CA . ASP A 1 100 ? 2.299 21.568 -0.964 1.00 84.00 100 ASP A CA 1
ATOM 798 C C . ASP A 1 100 ? 0.794 21.350 -0.738 1.00 84.00 100 ASP A C 1
ATOM 800 O O . ASP A 1 100 ? 0.040 22.305 -0.578 1.00 84.00 100 ASP A O 1
ATOM 804 N N . ARG A 1 101 ? 0.338 20.091 -0.717 1.00 81.44 101 ARG A N 1
ATOM 805 C CA . ARG A 1 101 ? -1.082 19.734 -0.595 1.00 81.44 101 ARG A CA 1
ATOM 806 C C . ARG A 1 101 ? -1.480 19.243 0.794 1.00 81.44 101 ARG A C 1
ATOM 808 O O . ARG A 1 101 ? -2.659 18.990 1.010 1.00 81.44 101 ARG A O 1
ATOM 815 N N . ASN A 1 102 ? -0.519 19.094 1.711 1.00 79.94 102 ASN A N 1
ATOM 816 C CA . ASN A 1 102 ? -0.736 18.643 3.091 1.00 79.94 102 ASN A CA 1
ATOM 817 C C . ASN A 1 102 ? -1.673 17.417 3.206 1.00 79.94 102 ASN A C 1
ATOM 819 O O . ASN A 1 102 ? -2.570 17.369 4.046 1.00 79.94 102 ASN A O 1
ATOM 823 N N . LEU A 1 103 ? -1.500 16.441 2.311 1.00 82.00 103 LEU A N 1
ATOM 824 C CA . LEU A 1 103 ? -2.339 15.247 2.262 1.00 82.00 103 LEU A CA 1
ATOM 825 C C . LEU A 1 103 ? -1.842 14.208 3.269 1.00 82.00 103 LEU A C 1
ATOM 827 O O . LEU A 1 103 ? -0.658 13.865 3.275 1.00 82.00 103 LEU A O 1
ATOM 831 N N . THR A 1 104 ? -2.757 13.636 4.050 1.00 88.75 104 THR A N 1
ATOM 832 C CA . THR A 1 104 ? -2.484 12.388 4.769 1.00 88.75 104 THR A CA 1
ATOM 833 C C . THR A 1 104 ? -2.523 11.241 3.769 1.00 88.75 104 THR A C 1
ATOM 835 O O . THR A 1 104 ? -3.571 10.954 3.181 1.00 88.75 104 THR A O 1
ATOM 838 N N . HIS A 1 105 ? -1.371 10.606 3.558 1.00 93.31 105 HIS A N 1
ATOM 839 C CA . HIS A 1 105 ? -1.239 9.497 2.617 1.00 93.31 105 HIS A CA 1
ATOM 840 C C . HIS A 1 105 ? -1.627 8.172 3.260 1.00 93.31 105 HIS A C 1
ATOM 842 O O . HIS A 1 105 ? -1.250 7.884 4.394 1.00 93.31 105 HIS A O 1
ATOM 848 N N . HIS A 1 106 ? -2.338 7.352 2.500 1.00 94.38 106 HIS A N 1
ATOM 849 C CA . HIS A 1 106 ? -2.697 5.983 2.815 1.00 94.38 106 HIS A CA 1
ATOM 850 C C . HIS A 1 106 ? -1.885 5.031 1.935 1.00 94.38 106 HIS A C 1
ATOM 852 O O . HIS A 1 106 ? -2.039 4.992 0.714 1.00 94.38 106 HIS A O 1
ATOM 858 N N . LEU A 1 107 ? -0.987 4.281 2.563 1.00 95.56 107 LEU A N 1
ATOM 859 C CA . LEU A 1 107 ? -0.131 3.289 1.933 1.00 95.56 107 LEU A CA 1
ATOM 860 C C . LEU A 1 107 ? -0.733 1.885 2.071 1.00 95.56 107 LEU A C 1
ATOM 862 O O . LEU A 1 107 ? -1.041 1.445 3.178 1.00 95.56 107 LEU A O 1
ATOM 866 N N . ILE A 1 108 ? -0.834 1.164 0.958 1.00 95.25 108 ILE A N 1
ATOM 867 C CA . ILE A 1 108 ? -1.348 -0.206 0.890 1.00 95.25 108 ILE A CA 1
ATOM 868 C C . ILE A 1 108 ? -0.226 -1.130 0.423 1.00 95.25 108 ILE A C 1
ATOM 870 O O . ILE A 1 108 ? 0.338 -0.921 -0.651 1.00 95.25 108 ILE A O 1
ATOM 874 N N . VAL A 1 109 ? 0.136 -2.130 1.229 1.00 94.06 109 VAL A N 1
ATOM 875 C CA . VAL A 1 109 ? 1.324 -2.958 0.960 1.00 94.06 109 VAL A CA 1
ATOM 876 C C . VAL A 1 109 ? 1.195 -4.409 1.396 1.00 94.06 109 VAL A C 1
ATOM 878 O O . VAL A 1 109 ? 0.420 -4.765 2.282 1.00 94.06 109 VAL A O 1
ATOM 881 N N . ASP A 1 110 ? 2.004 -5.254 0.775 1.00 90.56 110 ASP A N 1
ATOM 882 C CA . ASP A 1 110 ? 2.181 -6.642 1.164 1.00 90.56 110 ASP A CA 1
ATOM 883 C C . ASP A 1 110 ? 3.025 -6.798 2.454 1.00 90.56 110 ASP A C 1
ATOM 885 O O . ASP A 1 110 ? 3.613 -5.859 3.006 1.00 90.56 110 ASP A O 1
ATOM 889 N N . SER A 1 111 ? 3.103 -8.041 2.922 1.00 86.62 111 SER A N 1
ATOM 890 C CA . SER A 1 111 ? 3.869 -8.427 4.108 1.00 86.62 111 SER A CA 1
ATOM 891 C C . SER A 1 111 ? 5.397 -8.416 3.946 1.00 86.62 111 SER A C 1
ATOM 893 O O . SER A 1 111 ? 6.121 -8.480 4.940 1.00 86.62 111 SER A O 1
ATOM 895 N N . GLY A 1 112 ? 5.912 -8.379 2.718 1.00 86.12 112 GLY A N 1
ATOM 896 C CA . GLY A 1 112 ? 7.317 -8.143 2.406 1.00 86.12 112 GLY A CA 1
ATOM 897 C C . GLY A 1 112 ? 7.740 -6.693 2.654 1.00 86.12 112 GLY A C 1
ATOM 898 O O . GLY A 1 112 ? 8.868 -6.460 3.097 1.00 86.12 112 GLY A O 1
ATOM 899 N N . PHE A 1 113 ? 6.845 -5.724 2.443 1.00 87.88 113 PHE A N 1
ATOM 900 C CA . PHE A 1 113 ? 7.114 -4.302 2.702 1.00 87.88 113 PHE A CA 1
ATOM 901 C C . PHE A 1 113 ? 6.794 -3.877 4.142 1.00 87.88 113 PHE A C 1
ATOM 903 O O . PHE A 1 113 ? 7.450 -2.980 4.678 1.00 87.88 113 PHE A O 1
ATOM 910 N N . ALA A 1 114 ? 5.839 -4.532 4.808 1.00 80.69 114 ALA A N 1
ATOM 911 C CA . ALA A 1 114 ? 5.374 -4.130 6.132 1.00 80.69 114 ALA A CA 1
ATOM 912 C C . ALA A 1 114 ? 5.632 -5.168 7.233 1.00 80.69 114 ALA A C 1
ATOM 914 O O . ALA A 1 114 ? 5.217 -6.322 7.178 1.00 80.69 114 ALA A O 1
ATOM 915 N N . THR A 1 115 ? 6.250 -4.690 8.311 1.00 77.81 115 THR A N 1
ATOM 916 C CA . THR A 1 115 ? 6.282 -5.344 9.624 1.00 77.81 115 THR A CA 1
ATOM 917 C C . THR A 1 115 ? 5.628 -4.421 10.654 1.00 77.81 115 THR A C 1
ATOM 919 O O . THR A 1 115 ? 5.450 -3.228 10.400 1.00 77.81 115 THR A O 1
ATOM 922 N N . LEU A 1 116 ? 5.315 -4.933 11.848 1.00 73.19 116 LEU A N 1
ATOM 923 C CA . LEU A 1 116 ? 4.784 -4.104 12.940 1.00 73.19 116 LEU A CA 1
ATOM 924 C C . LEU A 1 116 ? 5.686 -2.903 13.272 1.00 73.19 116 LEU A C 1
ATOM 926 O O . LEU A 1 116 ? 5.175 -1.826 13.572 1.00 73.19 116 LEU A O 1
ATOM 930 N N . SER A 1 117 ? 7.014 -3.058 13.208 1.00 76.06 117 SER A N 1
ATOM 931 C CA . SER A 1 117 ? 7.948 -1.945 13.414 1.00 76.06 117 SER A CA 1
ATOM 932 C C . SER A 1 117 ? 7.866 -0.917 12.287 1.00 76.06 117 SER A C 1
ATOM 934 O O . SER A 1 117 ? 7.815 0.277 12.570 1.00 76.06 117 SER A O 1
ATOM 936 N N . HIS A 1 118 ? 7.754 -1.362 11.031 1.00 84.75 118 HIS A N 1
ATOM 937 C CA . HIS A 1 118 ? 7.633 -0.463 9.876 1.00 84.75 118 HIS A CA 1
ATOM 938 C C . HIS A 1 118 ? 6.352 0.380 9.929 1.00 84.75 118 HIS A C 1
ATOM 940 O O . HIS A 1 118 ? 6.382 1.564 9.613 1.00 84.75 118 HIS A O 1
ATOM 946 N N . ILE A 1 119 ? 5.233 -0.190 10.395 1.00 82.88 119 ILE A N 1
ATOM 947 C CA . ILE A 1 119 ? 3.965 0.548 10.552 1.00 82.88 119 ILE A CA 1
ATOM 948 C C . ILE A 1 119 ? 4.136 1.745 11.499 1.00 82.88 119 ILE A C 1
ATOM 950 O O . ILE A 1 119 ? 3.628 2.833 11.220 1.00 82.88 119 ILE A O 1
ATOM 954 N N . LYS A 1 120 ? 4.893 1.583 12.594 1.00 82.94 120 LYS A N 1
ATOM 955 C CA . LYS A 1 120 ? 5.191 2.695 13.511 1.00 82.94 120 LYS A CA 1
ATOM 956 C C . LYS A 1 120 ? 6.012 3.785 12.829 1.00 82.94 120 LYS A C 1
ATOM 958 O O . LYS A 1 120 ? 5.761 4.964 13.065 1.00 82.94 120 LYS A O 1
ATOM 963 N N . ASP A 1 121 ? 6.969 3.407 11.989 1.00 86.62 121 ASP A N 1
ATOM 964 C CA . ASP A 1 121 ? 7.805 4.363 11.264 1.00 86.62 121 ASP A CA 1
ATOM 965 C C . ASP A 1 121 ? 7.011 5.136 10.203 1.00 86.62 121 ASP A C 1
ATOM 967 O O . ASP A 1 121 ? 7.160 6.354 10.103 1.00 86.62 121 ASP A O 1
ATOM 971 N N . TYR A 1 122 ? 6.084 4.483 9.496 1.00 88.56 122 TYR A N 1
ATOM 972 C CA . TYR A 1 122 ? 5.153 5.171 8.596 1.00 88.56 122 TYR A CA 1
ATOM 973 C C . TYR A 1 122 ? 4.247 6.155 9.346 1.00 88.56 122 TYR A C 1
ATOM 975 O O . TYR A 1 122 ? 4.100 7.300 8.919 1.00 88.56 122 TYR A O 1
ATOM 983 N N . LYS A 1 123 ? 3.728 5.776 10.520 1.00 85.62 123 LYS A N 1
ATOM 984 C CA . LYS A 1 123 ? 2.912 6.673 11.354 1.00 85.62 123 LYS A CA 1
ATOM 985 C C . LYS A 1 123 ? 3.674 7.940 11.763 1.00 85.62 123 LYS A C 1
ATOM 987 O O . LYS A 1 123 ? 3.110 9.028 11.710 1.00 85.62 123 LYS A O 1
ATOM 992 N N . LYS A 1 124 ? 4.969 7.832 12.098 1.00 86.81 124 LYS A N 1
ATOM 993 C CA . LYS A 1 124 ? 5.832 9.001 12.385 1.00 86.81 124 LYS A CA 1
ATOM 994 C C . LYS A 1 124 ? 5.971 9.947 11.186 1.00 86.81 124 LYS A C 1
ATOM 996 O O . LYS A 1 124 ? 6.201 11.134 11.382 1.00 86.81 124 LYS A O 1
ATOM 1001 N N . LYS A 1 125 ? 5.821 9.437 9.959 1.00 88.00 125 LYS A N 1
ATOM 1002 C CA . LYS A 1 125 ? 5.810 10.223 8.713 1.00 88.00 125 LYS A CA 1
ATOM 1003 C C . LYS A 1 125 ? 4.417 10.764 8.349 1.00 88.00 125 LYS A C 1
ATOM 1005 O O . LYS A 1 125 ? 4.239 11.237 7.231 1.00 88.00 125 LYS A O 1
ATOM 1010 N N . ASN A 1 126 ? 3.442 10.695 9.263 1.00 88.75 126 ASN A N 1
ATOM 1011 C CA . ASN A 1 126 ? 2.032 11.014 9.014 1.00 88.75 126 ASN A CA 1
ATOM 1012 C C . ASN A 1 126 ? 1.424 10.191 7.860 1.00 88.75 126 ASN A C 1
ATOM 1014 O O . ASN A 1 126 ? 0.643 10.690 7.050 1.00 88.75 126 ASN A O 1
ATOM 1018 N N . ILE A 1 127 ? 1.822 8.920 7.767 1.00 92.06 127 ILE A N 1
ATOM 1019 C CA . ILE A 1 127 ? 1.296 7.972 6.788 1.00 92.06 127 ILE A CA 1
ATOM 1020 C C . ILE A 1 127 ? 0.421 6.963 7.508 1.00 92.06 127 ILE A C 1
ATOM 1022 O O . ILE A 1 127 ? 0.815 6.328 8.490 1.00 92.06 127 ILE A O 1
ATOM 1026 N N . ILE A 1 128 ? -0.769 6.802 6.962 1.00 93.81 128 ILE A N 1
ATOM 1027 C CA . ILE A 1 128 ? -1.709 5.766 7.324 1.00 93.81 128 ILE A CA 1
ATOM 1028 C C . ILE A 1 128 ? -1.406 4.524 6.482 1.00 93.81 128 ILE A C 1
ATOM 1030 O O . ILE A 1 128 ? -1.032 4.636 5.319 1.00 93.81 128 ILE A O 1
ATOM 1034 N N . VAL A 1 129 ? -1.540 3.327 7.047 1.00 94.00 129 VAL A N 1
ATOM 1035 C CA . VAL A 1 129 ? -1.105 2.081 6.407 1.00 94.00 129 VAL A CA 1
ATOM 1036 C C . VAL A 1 129 ? -2.207 1.039 6.473 1.00 94.00 129 VAL A C 1
ATOM 1038 O O . VAL A 1 129 ? -2.829 0.885 7.518 1.00 94.00 129 VAL A O 1
ATOM 1041 N N . THR A 1 130 ? -2.384 0.282 5.392 1.00 94.31 130 THR A N 1
ATOM 1042 C CA . THR A 1 130 ? -3.045 -1.029 5.382 1.00 94.31 130 THR A CA 1
ATOM 1043 C C . THR A 1 130 ? -2.087 -2.051 4.820 1.00 94.31 130 THR A C 1
ATOM 1045 O O . THR A 1 130 ? -1.610 -1.905 3.698 1.00 94.31 130 THR A O 1
ATOM 1048 N N . ALA A 1 131 ? -1.803 -3.091 5.586 1.00 92.44 131 ALA A N 1
ATOM 1049 C CA . ALA A 1 131 ? -0.804 -4.065 5.205 1.00 92.44 131 ALA A CA 1
ATOM 1050 C C . ALA A 1 131 ? -1.257 -5.492 5.470 1.00 92.44 131 ALA A C 1
ATOM 1052 O O . ALA A 1 131 ? -1.796 -5.788 6.538 1.00 92.44 131 ALA A O 1
ATOM 1053 N N . ALA A 1 132 ? -0.960 -6.394 4.537 1.00 90.19 132 ALA A N 1
ATOM 1054 C CA . ALA A 1 132 ? -0.910 -7.811 4.865 1.00 90.19 132 ALA A CA 1
ATOM 1055 C C . ALA A 1 132 ? 0.260 -8.064 5.827 1.00 90.19 132 ALA A C 1
ATOM 1057 O O . ALA A 1 132 ? 1.331 -7.478 5.677 1.00 90.19 132 ALA A O 1
ATOM 1058 N N . VAL A 1 133 ? 0.085 -8.945 6.813 1.00 85.62 133 VAL A N 1
ATOM 1059 C CA . VAL A 1 133 ? 1.145 -9.272 7.780 1.00 85.62 133 VAL A CA 1
ATOM 1060 C C . VAL A 1 133 ? 1.338 -10.776 7.930 1.00 85.62 133 VAL A C 1
ATOM 1062 O O . VAL A 1 133 ? 0.387 -11.555 7.929 1.00 85.62 133 VAL A O 1
ATOM 1065 N N . LYS A 1 134 ? 2.597 -11.203 8.074 1.00 79.56 134 LYS A N 1
ATOM 1066 C CA . LYS A 1 134 ? 2.935 -12.610 8.331 1.00 79.56 134 LYS A CA 1
ATOM 1067 C C . LYS A 1 134 ? 2.781 -12.940 9.814 1.00 79.56 134 LYS A C 1
ATOM 1069 O O . LYS A 1 134 ? 3.315 -12.232 10.669 1.00 79.56 134 LYS A O 1
ATOM 1074 N N . GLN A 1 135 ? 2.150 -14.079 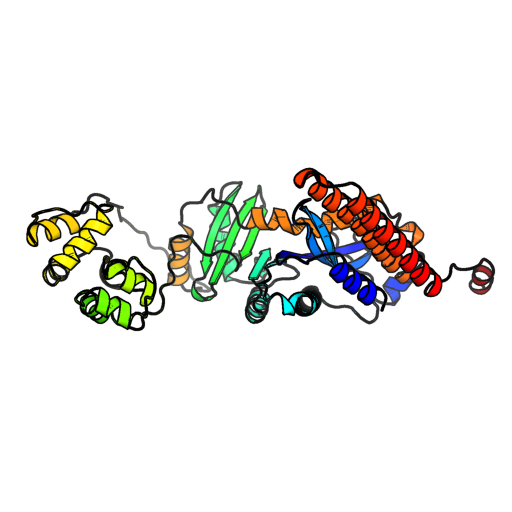10.105 1.00 67.44 135 GLN A N 1
ATOM 1075 C CA . GLN A 1 135 ? 2.008 -14.629 11.463 1.00 67.44 135 GLN A CA 1
ATOM 1076 C C . GLN A 1 135 ? 3.367 -14.846 12.149 1.00 67.44 135 GLN A C 1
ATOM 1078 O O . GLN A 1 135 ? 3.514 -14.608 13.345 1.00 67.44 135 GLN A O 1
ATOM 1083 N N . SER A 1 136 ? 4.389 -15.236 11.379 1.00 56.94 136 SER A N 1
ATOM 1084 C CA . SER A 1 136 ? 5.724 -15.585 11.881 1.00 56.94 136 SER A CA 1
ATOM 1085 C C . SER A 1 136 ? 6.506 -14.414 12.489 1.00 56.94 136 SER A C 1
ATOM 1087 O O . SER A 1 136 ? 7.528 -14.638 13.130 1.00 56.94 136 SER A O 1
ATOM 1089 N N . GLY A 1 137 ? 6.061 -13.168 12.285 1.00 51.66 137 GLY A N 1
ATOM 1090 C CA . GLY A 1 137 ? 6.748 -11.968 12.774 1.00 51.66 137 GLY A CA 1
ATOM 1091 C C . GLY A 1 137 ? 6.400 -11.564 14.210 1.00 51.66 137 GLY A C 1
ATOM 1092 O O . GLY A 1 137 ? 7.078 -10.712 14.777 1.00 51.66 137 GLY A O 1
ATOM 1093 N N . SER A 1 138 ? 5.352 -12.140 14.813 1.00 62.88 138 SER A N 1
ATOM 1094 C CA . SER A 1 138 ? 4.923 -11.802 16.175 1.00 62.88 138 SER A CA 1
ATOM 1095 C C . SER A 1 138 ? 4.237 -12.986 16.847 1.00 62.88 138 SER A C 1
ATOM 1097 O O . SER A 1 138 ? 3.216 -13.473 16.367 1.00 62.88 138 SER A O 1
ATOM 1099 N N . LYS A 1 139 ? 4.757 -13.406 18.009 1.00 62.22 139 LYS A N 1
ATOM 1100 C CA . LYS A 1 139 ? 4.155 -14.475 18.827 1.00 62.22 139 LYS A CA 1
ATOM 1101 C C . LYS A 1 139 ? 2.690 -14.181 19.172 1.00 62.22 139 LYS A C 1
ATOM 1103 O O . LYS A 1 139 ? 1.866 -15.085 19.120 1.00 62.22 139 LYS A O 1
ATOM 1108 N N . HIS A 1 140 ? 2.364 -12.915 19.441 1.00 64.31 140 HIS A N 1
ATOM 1109 C CA . HIS A 1 140 ? 0.995 -12.474 19.715 1.00 64.31 140 HIS A CA 1
ATOM 1110 C C . HIS A 1 140 ? 0.098 -12.625 18.481 1.00 64.31 140 HIS A C 1
ATOM 1112 O O . HIS A 1 140 ? -0.979 -13.198 18.582 1.00 64.31 140 HIS A O 1
ATOM 1118 N N . LEU A 1 141 ? 0.556 -12.196 17.296 1.00 65.69 141 LEU A N 1
ATOM 1119 C CA . LEU A 1 141 ? -0.229 -12.352 16.062 1.00 65.69 141 LEU A CA 1
ATOM 1120 C C . LEU A 1 141 ? -0.434 -13.825 15.705 1.00 65.69 141 LEU A C 1
ATOM 1122 O O . LEU A 1 141 ? -1.518 -14.201 15.273 1.00 65.69 141 LEU A O 1
ATOM 1126 N N . SER A 1 142 ? 0.580 -14.664 15.925 1.00 67.69 142 SER A N 1
ATOM 1127 C CA . SER A 1 142 ? 0.466 -16.109 15.733 1.00 67.69 142 SER A CA 1
ATOM 1128 C C . SER A 1 142 ? -0.559 -16.738 16.682 1.00 67.69 142 SER A C 1
ATOM 1130 O O . SER A 1 142 ? -1.326 -17.592 16.247 1.00 67.69 142 SER A O 1
ATOM 1132 N N . ALA A 1 143 ? -0.601 -16.316 17.951 1.00 68.50 143 ALA A N 1
ATOM 1133 C CA . ALA A 1 143 ? -1.570 -16.811 18.928 1.00 68.50 143 ALA A CA 1
ATOM 1134 C C . ALA A 1 143 ? -3.004 -16.378 18.579 1.00 68.50 143 ALA A C 1
ATOM 1136 O O . ALA A 1 143 ? -3.892 -17.224 18.495 1.00 68.50 143 ALA A O 1
ATOM 1137 N N . ILE A 1 144 ? -3.211 -15.087 18.289 1.00 68.56 144 ILE A N 1
ATOM 1138 C CA . ILE A 1 144 ? -4.526 -14.546 17.909 1.00 68.56 144 ILE A CA 1
ATOM 1139 C C . ILE A 1 144 ? -5.013 -15.203 16.610 1.00 68.56 144 ILE A C 1
ATOM 1141 O O . ILE A 1 144 ? -6.160 -15.628 16.527 1.00 68.56 144 ILE A O 1
ATOM 1145 N N . SER A 1 145 ? -4.140 -15.348 15.608 1.00 70.06 145 SER A N 1
ATOM 1146 C CA . SER A 1 145 ? -4.492 -16.000 14.342 1.00 70.06 145 SER A CA 1
ATOM 1147 C C . SER A 1 145 ? -4.829 -17.482 14.537 1.00 70.06 145 SER A C 1
ATOM 1149 O O . SER A 1 145 ? -5.799 -17.972 13.964 1.00 70.06 145 SER A O 1
ATOM 1151 N N . GLY A 1 146 ? -4.097 -18.182 15.411 1.00 71.50 146 GLY A N 1
ATOM 1152 C CA . GLY A 1 146 ? -4.396 -19.563 15.792 1.00 71.50 146 GLY A CA 1
ATOM 1153 C C . GLY A 1 146 ? -5.771 -19.717 16.448 1.00 71.50 146 GLY A C 1
ATOM 1154 O O . GLY A 1 146 ? -6.530 -20.599 16.052 1.00 71.50 146 GLY A O 1
ATOM 1155 N N . LEU A 1 147 ? -6.121 -18.836 17.389 1.00 69.44 147 LEU A N 1
ATOM 1156 C CA . LEU A 1 147 ? -7.437 -18.818 18.040 1.00 69.44 147 LEU A CA 1
ATOM 1157 C C . LEU A 1 147 ? -8.556 -18.491 17.043 1.00 69.44 147 LEU A C 1
ATOM 1159 O O . LEU A 1 147 ? -9.498 -19.267 16.891 1.00 69.44 147 LEU A O 1
ATOM 1163 N N . ALA A 1 148 ? -8.415 -17.395 16.296 1.00 70.69 148 ALA A N 1
ATOM 1164 C CA . ALA A 1 148 ? -9.405 -16.965 15.314 1.00 70.69 148 ALA A CA 1
ATOM 1165 C C . ALA A 1 148 ? -9.645 -18.027 14.231 1.00 70.69 148 ALA A C 1
ATOM 1167 O O . ALA A 1 148 ? -10.786 -18.288 13.862 1.00 70.69 148 ALA A O 1
ATOM 1168 N N . SER A 1 149 ? -8.595 -18.710 13.761 1.00 71.12 149 SER A N 1
ATOM 1169 C CA . SER A 1 149 ? -8.716 -19.742 12.724 1.00 71.12 149 SER A CA 1
ATOM 1170 C C . SER A 1 149 ? -9.573 -20.949 13.129 1.00 71.12 149 SER A C 1
ATOM 1172 O O . SER A 1 149 ? -10.079 -21.654 12.255 1.00 71.12 149 SER A O 1
ATOM 1174 N N . LYS A 1 150 ? -9.758 -21.207 14.429 1.00 76.50 150 LYS A N 1
ATOM 1175 C CA . LYS A 1 150 ? -10.643 -22.278 14.916 1.00 76.50 150 LYS A CA 1
ATOM 1176 C C . LYS A 1 150 ? -12.113 -21.860 14.921 1.00 76.50 150 LYS A C 1
ATOM 1178 O O . LYS A 1 150 ? -12.971 -22.711 14.724 1.00 76.50 150 LYS A O 1
ATOM 1183 N N . ASN A 1 151 ? -12.375 -20.566 15.098 1.00 73.94 151 ASN A N 1
ATOM 1184 C CA . ASN A 1 151 ? -13.715 -20.024 15.328 1.00 73.94 151 ASN A CA 1
ATOM 1185 C C . ASN A 1 151 ? -14.312 -19.323 14.096 1.00 73.94 151 ASN A C 1
ATOM 1187 O O . ASN A 1 151 ? -15.509 -19.061 14.060 1.00 73.94 151 ASN A O 1
ATOM 1191 N N . LEU A 1 152 ? -13.495 -19.024 13.083 1.00 79.19 152 LEU A N 1
ATOM 1192 C CA . LEU A 1 152 ? -13.939 -18.422 11.828 1.00 79.19 152 LEU A CA 1
ATOM 1193 C C . LEU A 1 152 ? -14.468 -19.483 10.861 1.00 79.19 152 LEU A C 1
ATOM 1195 O O . LEU A 1 152 ? -13.746 -20.409 10.497 1.00 79.19 152 LEU A O 1
ATOM 1199 N N . SER A 1 153 ? -15.692 -19.322 10.375 1.00 83.00 153 SER A N 1
ATOM 1200 C CA . SER A 1 153 ? -16.172 -20.020 9.175 1.00 83.00 153 SER A CA 1
ATOM 1201 C C . SER A 1 153 ? -15.622 -19.354 7.908 1.00 83.00 153 SER A C 1
ATOM 1203 O O . SER A 1 153 ? -14.975 -18.308 7.970 1.00 83.00 153 SER A O 1
ATOM 1205 N N . ASP A 1 154 ? -15.840 -19.969 6.746 1.00 83.62 154 ASP A N 1
ATOM 1206 C CA . ASP A 1 154 ? -15.433 -19.372 5.470 1.00 83.62 154 ASP A CA 1
ATOM 1207 C C . ASP A 1 154 ? -16.072 -17.985 5.260 1.00 83.62 154 ASP A C 1
ATOM 1209 O O . ASP A 1 154 ? -17.219 -17.757 5.644 1.00 83.62 154 ASP A O 1
ATOM 1213 N N . GLN A 1 155 ? -15.306 -17.061 4.676 1.00 81.75 155 GLN A N 1
ATOM 1214 C CA . GLN A 1 155 ? -15.635 -15.646 4.455 1.00 81.75 155 GLN A CA 1
ATOM 1215 C C . GLN A 1 155 ? -15.932 -14.823 5.715 1.00 81.75 155 GLN A C 1
ATOM 1217 O O . GLN A 1 155 ? -16.345 -13.669 5.608 1.00 81.75 155 GLN A O 1
ATOM 1222 N N . GLN A 1 156 ? -15.707 -15.370 6.910 1.00 82.56 156 GLN A N 1
ATOM 1223 C CA . GLN A 1 156 ? -15.824 -14.602 8.142 1.00 82.56 156 GLN A CA 1
ATOM 1224 C C . GLN A 1 156 ? -14.505 -13.909 8.477 1.00 82.56 156 GLN A C 1
ATOM 1226 O O . GLN A 1 156 ? -13.413 -14.429 8.207 1.00 82.56 156 GLN A O 1
ATOM 1231 N N . SER A 1 157 ? -14.614 -12.752 9.128 1.00 84.50 157 SER A N 1
ATOM 1232 C CA . SER A 1 157 ? -13.479 -12.066 9.726 1.00 84.50 157 SER A CA 1
ATOM 1233 C C . SER A 1 157 ? -13.723 -11.702 11.190 1.00 84.50 157 SER A C 1
ATOM 1235 O O . SER A 1 157 ? -14.855 -11.538 11.647 1.00 84.50 157 SER A O 1
ATOM 1237 N N . LEU A 1 158 ? -12.624 -11.621 11.936 1.00 80.94 158 LEU A N 1
ATOM 1238 C CA . LEU A 1 158 ? -12.562 -11.087 13.290 1.00 80.94 158 LEU A CA 1
ATOM 1239 C C . LEU A 1 158 ? -11.622 -9.889 13.285 1.00 80.94 158 LEU A C 1
ATOM 1241 O O . LEU A 1 158 ? -10.515 -9.963 12.746 1.00 80.94 158 LEU A O 1
ATOM 1245 N N . GLN A 1 159 ? -12.063 -8.796 13.898 1.00 81.19 159 GLN A N 1
ATOM 1246 C CA . GLN A 1 159 ? -11.315 -7.549 13.980 1.00 81.19 159 GLN A CA 1
ATOM 1247 C C . GLN A 1 159 ? -10.944 -7.245 15.432 1.00 81.19 159 GLN A C 1
ATOM 1249 O O . GLN A 1 159 ? -11.755 -7.366 16.345 1.00 81.19 159 GLN A O 1
ATOM 1254 N N . PHE A 1 160 ? -9.705 -6.816 15.632 1.00 78.06 160 PHE A N 1
ATOM 1255 C CA . PHE A 1 160 ? -9.085 -6.552 16.921 1.00 78.06 160 PHE A CA 1
ATOM 1256 C C . PHE A 1 160 ? -8.535 -5.141 16.924 1.00 78.06 160 PHE A C 1
ATOM 1258 O O . PHE A 1 160 ? -7.625 -4.822 16.159 1.00 78.06 160 PHE A O 1
ATOM 1265 N N . TYR A 1 161 ? -9.045 -4.289 17.803 1.00 80.62 161 TYR A N 1
ATOM 1266 C CA . TYR A 1 161 ? -8.519 -2.940 17.935 1.00 80.62 161 TYR A CA 1
ATOM 1267 C C . TYR A 1 161 ? -7.435 -2.872 19.011 1.00 80.62 161 TYR A C 1
ATOM 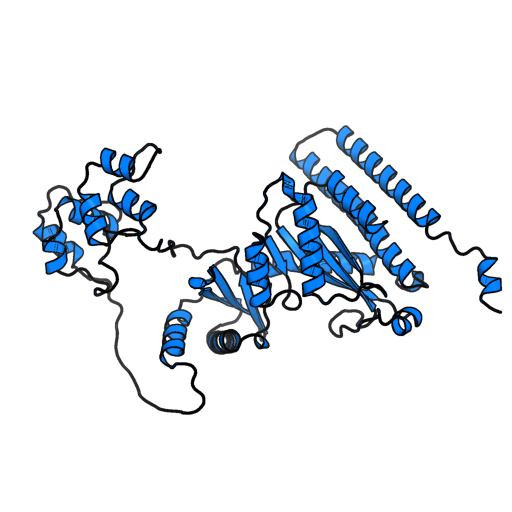1269 O O . TYR A 1 161 ? -7.687 -3.121 20.189 1.00 80.62 161 TYR A O 1
ATOM 1277 N N . ASN A 1 162 ? -6.221 -2.496 18.612 1.00 75.62 162 ASN A N 1
ATOM 1278 C CA . ASN A 1 162 ? -5.155 -2.157 19.542 1.00 75.62 162 ASN A CA 1
ATOM 1279 C C . ASN A 1 162 ? -5.259 -0.667 19.898 1.00 75.62 162 ASN A C 1
ATOM 1281 O O . ASN A 1 162 ? -4.826 0.186 19.119 1.00 75.62 162 ASN A O 1
ATOM 1285 N N . LYS A 1 163 ? -5.819 -0.368 21.078 1.00 72.19 163 LYS A N 1
ATOM 1286 C CA . LYS A 1 163 ? -5.992 1.005 21.583 1.00 72.19 163 LYS A CA 1
ATOM 1287 C C . LYS A 1 163 ? -4.662 1.756 21.695 1.00 72.19 163 LYS A C 1
ATOM 1289 O O . LYS A 1 163 ? -4.557 2.873 21.196 1.00 72.19 163 LYS A O 1
ATOM 1294 N N . ASP A 1 164 ? -3.637 1.125 22.267 1.00 71.88 164 ASP A N 1
ATOM 1295 C CA . ASP A 1 164 ? -2.345 1.768 22.551 1.00 71.88 164 ASP A CA 1
ATOM 1296 C C . ASP A 1 164 ? -1.629 2.216 21.275 1.00 71.88 164 ASP A C 1
ATOM 1298 O O . ASP A 1 164 ? -1.015 3.280 21.202 1.00 71.88 164 ASP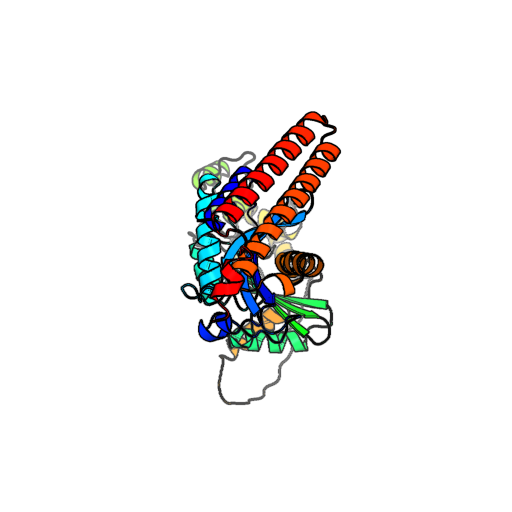 A O 1
ATOM 1302 N N . GLN A 1 165 ? -1.680 1.380 20.240 1.00 72.62 165 GLN A N 1
ATOM 1303 C CA . GLN A 1 165 ? -0.993 1.637 18.978 1.00 72.62 165 GLN A CA 1
ATOM 1304 C C . GLN A 1 165 ? -1.901 2.302 17.931 1.00 72.62 165 GLN A C 1
ATOM 1306 O O . GLN A 1 165 ? -1.392 2.818 16.926 1.00 72.62 165 GLN A O 1
ATOM 1311 N N . LYS A 1 166 ? -3.214 2.358 18.188 1.00 79.75 166 LYS A N 1
ATOM 1312 C CA . LYS A 1 166 ? -4.269 2.857 17.295 1.00 79.75 166 LYS A CA 1
ATOM 1313 C C . LYS A 1 166 ? -4.223 2.195 15.914 1.00 79.75 166 LYS A C 1
ATOM 1315 O O . LYS A 1 166 ? -4.075 2.870 14.898 1.00 79.75 166 LYS A O 1
ATOM 1320 N N . TYR A 1 167 ? -4.282 0.867 15.884 1.00 84.81 167 TYR A N 1
ATOM 1321 C CA . TYR A 1 167 ? -4.494 0.110 14.649 1.00 84.81 167 TYR A CA 1
ATOM 1322 C C . TYR A 1 167 ? -5.524 -0.992 14.864 1.00 84.81 167 TYR A C 1
ATOM 1324 O O . TYR A 1 167 ? -5.647 -1.537 15.962 1.00 84.81 167 TYR A O 1
ATOM 1332 N N . ILE A 1 168 ? -6.235 -1.339 13.797 1.00 85.75 168 ILE A N 1
ATOM 1333 C CA . ILE A 1 168 ? -7.106 -2.508 13.732 1.00 85.75 168 ILE A CA 1
ATOM 1334 C C . ILE A 1 168 ? -6.332 -3.648 13.081 1.00 85.75 168 ILE A C 1
ATOM 1336 O O . ILE A 1 168 ? -5.623 -3.460 12.095 1.00 85.75 168 ILE A O 1
ATOM 1340 N N . TYR A 1 169 ? -6.459 -4.834 13.648 1.00 86.06 169 TYR A N 1
ATOM 1341 C CA . TYR A 1 169 ? -5.975 -6.078 13.087 1.00 86.06 169 TYR A CA 1
ATOM 1342 C C . TYR A 1 169 ? -7.168 -6.937 12.693 1.00 86.06 169 TYR A C 1
ATOM 1344 O O . TYR A 1 169 ? -8.026 -7.200 13.521 1.00 86.06 169 TYR A O 1
ATOM 1352 N N . GLU A 1 170 ? -7.231 -7.370 11.446 1.00 87.44 170 GLU A N 1
ATOM 1353 C CA . GLU A 1 170 ? -8.259 -8.270 10.946 1.00 87.44 170 GLU A CA 1
ATOM 1354 C C . GLU A 1 170 ? -7.655 -9.630 10.610 1.00 87.44 170 GLU A C 1
ATOM 1356 O O . GLU A 1 170 ? -6.596 -9.724 9.981 1.00 87.44 170 GLU A O 1
ATOM 1361 N N . ILE A 1 171 ? -8.366 -10.682 11.004 1.00 87.38 171 ILE A N 1
ATOM 1362 C CA . ILE A 1 171 ? -8.106 -12.057 10.599 1.00 87.38 171 ILE A CA 1
ATOM 1363 C C . ILE A 1 171 ? -9.323 -12.541 9.831 1.00 87.38 171 ILE A C 1
ATOM 1365 O O . ILE A 1 171 ? -10.417 -12.570 10.384 1.00 87.38 171 ILE A O 1
ATOM 1369 N N . MET A 1 172 ? -9.131 -12.926 8.575 1.00 86.75 172 MET A N 1
ATOM 1370 C CA . MET A 1 172 ? -10.192 -13.414 7.697 1.00 86.75 172 MET A CA 1
ATOM 1371 C C . MET A 1 172 ? -9.881 -14.834 7.237 1.00 86.75 172 MET A C 1
ATOM 1373 O O . MET A 1 172 ? -8.743 -15.134 6.864 1.00 86.75 172 MET A O 1
ATOM 1377 N N . ARG A 1 173 ? -10.892 -15.704 7.225 1.00 84.38 173 ARG A N 1
ATOM 1378 C CA . ARG A 1 173 ? -10.802 -17.013 6.572 1.00 84.38 173 ARG A CA 1
ATOM 1379 C C . ARG A 1 173 ? -11.365 -16.920 5.156 1.00 84.38 173 ARG A C 1
ATOM 1381 O O . ARG A 1 173 ? -12.475 -16.442 4.961 1.00 84.38 173 ARG A O 1
ATOM 1388 N N . ASN A 1 174 ? -10.595 -17.401 4.185 1.00 82.88 174 ASN A N 1
ATOM 1389 C CA . ASN A 1 174 ? -11.021 -17.556 2.798 1.00 82.88 174 ASN A CA 1
ATOM 1390 C C . ASN A 1 174 ? -10.643 -18.969 2.329 1.00 82.88 174 ASN A C 1
ATOM 1392 O O . ASN A 1 174 ? -9.470 -19.278 2.095 1.00 82.88 174 ASN A O 1
ATOM 1396 N N . GLY A 1 175 ? -11.625 -19.863 2.289 1.00 83.62 175 GLY A N 1
ATOM 1397 C CA . GLY A 1 175 ? -11.421 -21.296 2.136 1.00 83.62 175 GLY A CA 1
ATOM 1398 C C . GLY A 1 175 ? -10.518 -21.860 3.239 1.00 83.62 175 GLY A C 1
ATOM 1399 O O . GLY A 1 175 ? -10.753 -21.670 4.433 1.00 83.62 175 GLY A O 1
ATOM 1400 N N . SER A 1 176 ? -9.449 -22.555 2.841 1.00 80.50 176 SER A N 1
ATOM 1401 C CA . SER A 1 176 ? -8.449 -23.104 3.767 1.00 80.50 176 SER A CA 1
ATOM 1402 C C . SER A 1 176 ? -7.394 -22.087 4.217 1.00 80.50 176 SER A C 1
ATOM 1404 O O . SER A 1 176 ? -6.524 -22.431 5.018 1.00 80.50 176 SER A O 1
ATOM 1406 N N . LEU A 1 177 ? -7.415 -20.863 3.682 1.00 83.81 177 LEU A N 1
ATOM 1407 C CA . LEU A 1 177 ? -6.400 -19.846 3.939 1.00 83.81 177 LEU A CA 1
ATOM 1408 C C . LEU A 1 177 ? -6.857 -18.873 5.027 1.00 83.81 177 LEU A C 1
ATOM 1410 O O . LEU A 1 177 ? -8.030 -18.511 5.118 1.00 83.81 177 LEU A O 1
ATOM 1414 N N . ILE A 1 178 ? -5.898 -18.438 5.844 1.00 84.88 178 ILE A N 1
ATOM 1415 C CA . ILE A 1 178 ? -6.084 -17.388 6.845 1.00 84.88 178 ILE A CA 1
ATOM 1416 C C . ILE A 1 178 ? -5.295 -16.162 6.402 1.00 84.88 178 ILE A C 1
ATOM 1418 O O . ILE A 1 178 ? -4.068 -16.203 6.280 1.00 84.88 178 ILE A O 1
ATOM 1422 N N . HIS A 1 179 ? -6.009 -15.067 6.184 1.00 86.88 179 HIS A N 1
ATOM 1423 C CA . HIS A 1 179 ? -5.447 -13.774 5.839 1.00 86.88 179 HIS A CA 1
ATOM 1424 C C . HIS A 1 179 ? -5.387 -12.895 7.079 1.00 86.88 179 HIS A C 1
ATOM 1426 O O . HIS A 1 179 ? -6.321 -12.858 7.873 1.00 86.88 179 HIS A O 1
ATOM 1432 N N . ASN A 1 180 ? -4.272 -12.189 7.240 1.00 88.00 180 ASN A N 1
ATOM 1433 C CA . ASN A 1 180 ? -4.046 -11.298 8.366 1.00 88.00 180 ASN A CA 1
ATOM 1434 C C . ASN A 1 180 ? -3.712 -9.913 7.813 1.00 88.00 180 ASN A C 1
ATOM 1436 O O . ASN A 1 180 ? -2.745 -9.764 7.057 1.00 88.00 180 ASN A O 1
ATOM 1440 N N . THR A 1 181 ? -4.491 -8.911 8.197 1.00 89.88 181 THR A N 1
ATOM 1441 C CA . THR A 1 181 ? -4.357 -7.541 7.701 1.00 89.88 181 THR A CA 1
ATOM 1442 C C . THR A 1 181 ? -4.318 -6.578 8.881 1.00 89.88 181 THR A C 1
ATOM 1444 O O . THR A 1 181 ? -5.148 -6.655 9.776 1.00 89.88 181 THR A O 1
ATOM 1447 N N . ILE A 1 182 ? -3.346 -5.668 8.915 1.00 89.38 182 ILE A N 1
ATOM 1448 C CA . ILE A 1 182 ? -3.287 -4.576 9.897 1.00 89.38 182 ILE A CA 1
ATOM 1449 C C . ILE A 1 182 ? -3.608 -3.275 9.195 1.00 89.38 182 ILE A C 1
ATOM 1451 O O . ILE A 1 182 ? -3.166 -3.053 8.067 1.00 89.38 182 ILE A O 1
ATOM 1455 N N . SER A 1 183 ? -4.321 -2.391 9.884 1.00 91.44 183 SER A N 1
ATOM 1456 C CA . SER A 1 183 ? -4.608 -1.079 9.359 1.00 91.44 183 SER A CA 1
ATOM 1457 C C . SER A 1 183 ? -4.680 0.035 10.395 1.00 91.44 183 SER A C 1
ATOM 1459 O O . SER A 1 183 ? -5.276 -0.129 11.455 1.00 91.44 183 SER A O 1
ATOM 1461 N N . THR A 1 184 ? -4.111 1.195 10.067 1.00 90.31 184 THR A N 1
ATOM 1462 C CA . THR A 1 184 ? -4.236 2.439 10.849 1.00 90.31 184 THR A CA 1
ATOM 1463 C C . THR A 1 184 ? -5.242 3.427 10.252 1.00 90.31 184 THR A C 1
ATOM 1465 O O . THR A 1 184 ? -5.425 4.496 10.823 1.00 90.31 184 THR A O 1
ATOM 1468 N N . ALA A 1 185 ? -5.884 3.115 9.113 1.00 88.62 185 ALA A N 1
ATOM 1469 C CA . ALA A 1 185 ? -6.862 4.028 8.484 1.00 88.62 185 ALA A CA 1
ATOM 1470 C C . ALA A 1 185 ? -8.283 3.904 9.037 1.00 88.62 185 ALA A C 1
ATOM 1472 O O . ALA A 1 185 ? -9.154 4.678 8.657 1.00 88.62 185 ALA A O 1
ATOM 1473 N N . TRP A 1 186 ? -8.522 2.910 9.888 1.00 84.62 186 TRP A N 1
ATOM 1474 C CA . TRP A 1 186 ? -9.839 2.582 10.404 1.00 84.62 186 TRP A CA 1
ATOM 1475 C C . TRP A 1 186 ? -9.815 2.752 11.912 1.00 84.62 186 TRP A C 1
ATOM 1477 O O . TRP A 1 186 ? -8.858 2.355 12.583 1.00 84.62 186 TRP A O 1
ATOM 1487 N N . THR A 1 187 ? -10.912 3.290 12.422 1.00 73.75 187 THR A N 1
ATOM 1488 C CA . THR A 1 187 ? -11.191 3.414 13.847 1.00 73.75 187 THR A CA 1
ATOM 1489 C C . THR A 1 187 ? -12.525 2.723 14.103 1.00 73.75 187 THR A C 1
ATOM 1491 O O . THR A 1 187 ? -13.452 2.922 13.312 1.00 73.75 187 THR A O 1
ATOM 1494 N N . PRO A 1 188 ? -12.658 1.902 15.157 1.00 68.81 188 PRO A N 1
ATOM 1495 C CA . PRO A 1 188 ? -13.929 1.255 15.447 1.00 68.81 188 PRO A CA 1
ATOM 1496 C C . PRO A 1 188 ? -15.019 2.293 15.738 1.00 68.81 188 PRO A C 1
ATOM 1498 O O . PRO A 1 188 ? -14.805 3.236 16.501 1.00 68.81 188 PRO A O 1
ATOM 1501 N N . VAL A 1 189 ? -16.205 2.102 15.161 1.00 61.25 189 VAL A N 1
ATOM 1502 C CA . VAL A 1 189 ? -17.382 2.929 15.460 1.00 61.25 189 VAL A CA 1
ATOM 1503 C C . VAL A 1 189 ? -17.869 2.590 16.872 1.00 61.25 189 VAL A C 1
ATOM 1505 O O . VAL A 1 189 ? -18.033 1.420 17.202 1.00 61.25 189 VAL A O 1
ATOM 1508 N N . GLY A 1 190 ? -18.070 3.598 17.725 1.00 54.00 190 GLY A N 1
ATOM 1509 C CA . GLY A 1 190 ? -18.503 3.404 19.118 1.00 54.00 190 GLY A CA 1
ATOM 1510 C C . GLY A 1 190 ? -17.373 3.178 20.132 1.00 54.00 190 GLY A C 1
ATOM 1511 O O . GLY A 1 190 ? -17.628 3.214 21.333 1.00 54.00 190 GLY A O 1
ATOM 1512 N N . PHE A 1 191 ? -16.119 3.040 19.684 1.00 47.09 191 PHE A N 1
ATOM 1513 C CA . PHE A 1 191 ? -14.953 3.305 20.530 1.00 47.09 191 PHE A CA 1
ATOM 1514 C C . PHE A 1 191 ? -14.646 4.800 20.447 1.00 47.09 191 PHE A C 1
ATOM 1516 O O . PHE A 1 191 ? -13.731 5.226 19.745 1.00 47.09 191 PHE A O 1
ATOM 1523 N N . GLU A 1 192 ? -15.451 5.607 21.136 1.00 42.59 192 GLU A N 1
ATOM 1524 C CA . GLU A 1 192 ? -15.062 6.985 21.429 1.00 42.59 192 GLU A CA 1
ATOM 1525 C C . GLU A 1 192 ? -13.698 6.933 22.133 1.00 42.59 192 GLU A C 1
ATOM 1527 O O . GLU A 1 192 ? -13.499 6.137 23.057 1.00 42.59 192 GLU A O 1
ATOM 1532 N N . GLU A 1 193 ? -12.724 7.707 21.642 1.00 39.88 193 GLU A N 1
ATOM 1533 C CA . GLU A 1 193 ? -11.460 7.893 22.347 1.00 39.88 193 GLU A CA 1
ATOM 1534 C C . GLU A 1 193 ? -11.799 8.263 23.790 1.00 39.88 193 GLU A C 1
ATOM 1536 O O . GLU A 1 193 ? -12.401 9.306 24.041 1.00 39.88 193 GLU A O 1
ATOM 1541 N N . VAL A 1 194 ? -11.406 7.414 24.743 1.00 41.84 194 VAL A N 1
ATOM 1542 C CA . VAL A 1 194 ? -11.246 7.872 26.118 1.00 41.84 194 VAL A CA 1
ATOM 1543 C C . VAL A 1 194 ? -10.080 8.844 26.043 1.00 41.84 194 VAL A C 1
ATOM 1545 O O . VAL A 1 194 ? -8.916 8.452 26.119 1.00 41.84 194 VAL A O 1
ATOM 1548 N N . VAL A 1 195 ? -10.393 10.107 25.765 1.00 42.53 195 VAL A N 1
ATOM 1549 C CA . VAL A 1 195 ? -9.510 11.222 26.071 1.00 42.53 195 VAL A CA 1
ATOM 1550 C C . VAL A 1 195 ? -9.164 11.012 27.538 1.00 42.53 195 VAL A C 1
ATOM 1552 O O . VAL A 1 195 ? -10.084 10.953 28.355 1.00 42.53 195 VAL A O 1
ATOM 1555 N N . GLU A 1 196 ? -7.885 10.784 27.866 1.00 43.91 196 GLU A N 1
ATOM 1556 C CA . GLU A 1 196 ? -7.446 10.765 29.264 1.00 43.91 196 GLU A CA 1
ATOM 1557 C C . GLU A 1 196 ? -8.019 12.018 29.905 1.00 43.91 196 GLU A C 1
ATOM 1559 O O . GLU A 1 196 ? -7.690 13.140 29.506 1.00 43.91 196 GLU A O 1
ATOM 1564 N N . SER A 1 197 ? -8.993 11.817 30.789 1.00 52.50 197 SER A N 1
ATOM 1565 C CA . SER A 1 197 ? -9.798 12.936 31.217 1.00 52.50 197 SER A CA 1
ATOM 1566 C C . SER A 1 197 ? -8.911 13.862 32.025 1.00 52.50 197 SER A C 1
ATOM 1568 O O . SER A 1 197 ? -8.281 13.448 32.997 1.00 52.50 197 SER A O 1
ATOM 1570 N N . SER A 1 198 ? -8.846 15.128 31.624 1.00 61.38 198 SER A N 1
ATOM 1571 C CA . SER A 1 198 ? -8.081 16.140 32.352 1.00 61.38 198 SER A CA 1
ATOM 1572 C C . SER A 1 198 ? -8.681 16.456 33.727 1.00 61.38 198 SER A C 1
ATOM 1574 O O . SER A 1 198 ? -8.100 17.229 34.488 1.00 61.38 198 SER A O 1
ATOM 1576 N N . ILE A 1 199 ? -9.838 15.868 34.053 1.00 70.31 199 ILE A N 1
ATOM 1577 C CA . ILE A 1 199 ? -10.595 16.071 35.285 1.00 70.31 199 ILE A CA 1
ATOM 1578 C C . ILE A 1 199 ? -11.097 14.728 35.838 1.00 70.31 199 ILE A C 1
ATOM 1580 O O . ILE A 1 199 ? -11.265 13.760 35.106 1.00 70.31 199 ILE A O 1
ATOM 1584 N N . SER A 1 200 ? -11.357 14.659 37.146 1.00 80.88 200 SER A N 1
ATOM 1585 C CA . SER A 1 200 ? -12.007 13.492 37.757 1.00 80.88 200 SER A CA 1
ATOM 1586 C C . SER A 1 200 ? -13.506 13.445 37.433 1.00 80.88 200 SER A C 1
ATOM 1588 O O . SER A 1 200 ? -14.100 14.466 37.078 1.00 80.88 200 SER A O 1
ATOM 1590 N N . TYR A 1 201 ? -14.147 12.285 37.628 1.00 77.38 201 TYR A N 1
ATOM 1591 C CA . TYR A 1 201 ? -15.605 12.143 37.498 1.00 77.38 201 TYR A CA 1
ATOM 1592 C C . TYR A 1 201 ? -16.361 13.144 38.389 1.00 77.38 201 TYR A C 1
ATOM 1594 O O . TYR A 1 201 ? -17.247 13.847 37.913 1.00 77.38 201 TYR A O 1
ATOM 1602 N N . ASP A 1 202 ? -15.937 13.321 39.644 1.00 76.69 202 ASP A N 1
ATOM 1603 C CA . ASP A 1 202 ? -16.500 14.347 40.536 1.00 76.69 202 ASP A CA 1
ATOM 1604 C C . ASP A 1 202 ? -16.297 15.771 40.000 1.00 76.69 202 ASP A C 1
ATOM 1606 O O . ASP A 1 202 ? -17.161 16.636 40.158 1.00 76.69 202 ASP A O 1
ATOM 1610 N N . GLY A 1 203 ? -15.159 16.030 39.349 1.00 77.75 203 GLY A N 1
ATOM 1611 C CA . GLY A 1 203 ? -14.904 17.283 38.640 1.00 77.75 203 GLY A CA 1
ATOM 1612 C C . GLY A 1 203 ? -15.891 17.501 37.492 1.00 77.75 203 GLY A C 1
ATOM 1613 O O . GLY A 1 203 ? -16.451 18.588 37.364 1.00 77.75 203 GLY A O 1
ATOM 1614 N N . ALA A 1 204 ? -16.173 16.458 36.712 1.00 81.62 204 ALA A N 1
ATOM 1615 C CA . ALA A 1 204 ? -17.154 16.490 35.632 1.00 81.62 204 ALA A CA 1
ATOM 1616 C C . ALA A 1 204 ? -18.588 16.723 36.147 1.00 81.62 204 ALA A C 1
ATOM 1618 O O . ALA A 1 204 ? -19.317 17.537 35.581 1.00 81.62 204 ALA A O 1
ATOM 1619 N N . VAL A 1 205 ? -18.985 16.100 37.262 1.00 78.75 205 VAL A N 1
ATOM 1620 C CA . VAL A 1 205 ? -20.294 16.341 37.904 1.00 78.75 205 VAL A CA 1
ATOM 1621 C C . VAL A 1 205 ? -20.421 17.787 38.403 1.00 78.75 205 VAL A C 1
ATOM 1623 O O . VAL A 1 205 ? -21.474 18.414 38.255 1.00 78.75 205 VAL A O 1
ATOM 1626 N N . LYS A 1 206 ? -19.338 18.371 38.934 1.00 78.62 206 LYS A N 1
ATOM 1627 C CA . LYS A 1 206 ? -19.314 19.796 39.308 1.00 78.62 206 LYS A CA 1
ATOM 1628 C C . LYS A 1 206 ? -19.485 20.706 38.091 1.00 78.62 206 LYS A C 1
ATOM 1630 O O . LYS A 1 206 ? -20.269 21.649 38.162 1.00 78.62 206 LYS A O 1
ATOM 1635 N N . LEU A 1 207 ? -18.820 20.404 36.972 1.00 77.12 207 LEU A N 1
ATOM 1636 C CA . LEU A 1 207 ? -18.986 21.150 35.717 1.00 77.12 207 LEU A CA 1
ATOM 1637 C C . LEU A 1 207 ? -20.412 21.058 35.165 1.00 77.12 207 LEU A C 1
ATOM 1639 O O . LEU A 1 207 ? -20.922 22.040 34.632 1.00 77.12 207 LEU A O 1
ATOM 1643 N N . PHE A 1 208 ? -21.082 19.913 35.323 1.00 84.50 208 PHE A N 1
ATOM 1644 C CA . PHE A 1 208 ? -22.465 19.738 34.871 1.00 84.50 208 PHE A CA 1
ATOM 1645 C C . PHE A 1 208 ? -23.444 20.694 35.554 1.00 84.50 208 PHE A C 1
ATOM 1647 O O . PHE A 1 208 ? -24.440 21.082 34.946 1.00 84.50 208 PHE A O 1
ATOM 1654 N N . SER A 1 209 ? -23.138 21.095 36.788 1.00 78.12 209 SER A N 1
ATOM 1655 C CA . SER A 1 209 ? -23.974 21.990 37.592 1.00 78.12 209 SER A CA 1
ATOM 1656 C C . SER A 1 209 ? -23.839 23.470 37.200 1.00 78.12 209 SER A C 1
ATOM 1658 O O . SER A 1 209 ? -24.552 24.308 37.747 1.00 78.12 209 SER A O 1
ATOM 1660 N N . LEU A 1 210 ? -22.924 23.809 36.284 1.00 71.94 210 LEU A N 1
ATOM 1661 C CA . LEU A 1 210 ? -22.751 25.172 35.783 1.00 71.94 210 LEU A CA 1
ATOM 1662 C C . LEU A 1 210 ? -23.865 25.561 34.805 1.00 71.94 210 LEU A C 1
ATOM 1664 O O . LEU A 1 210 ? -24.457 24.718 34.128 1.00 71.94 210 LEU A O 1
ATOM 1668 N N . ILE A 1 211 ? -24.108 26.865 34.673 1.00 81.19 211 ILE A N 1
ATOM 1669 C CA . ILE A 1 211 ? -24.989 27.393 33.629 1.00 81.19 211 ILE A CA 1
ATOM 1670 C C . ILE A 1 211 ? -24.391 27.024 32.261 1.00 81.19 211 ILE A C 1
ATOM 1672 O O . ILE A 1 211 ? -23.181 27.112 32.055 1.00 81.19 211 ILE A O 1
ATOM 1676 N N . ASN A 1 212 ? -25.236 26.596 31.318 1.00 81.19 212 ASN A N 1
ATOM 1677 C CA . ASN A 1 212 ? -24.798 26.058 30.025 1.00 81.19 212 ASN A CA 1
ATOM 1678 C C . ASN A 1 212 ? -23.910 27.028 29.220 1.00 81.19 212 ASN A C 1
ATOM 1680 O O . ASN A 1 212 ? -22.935 26.592 28.612 1.00 81.19 212 ASN A O 1
ATOM 1684 N N . SER A 1 213 ? -24.175 28.338 29.292 1.00 74.12 213 SER A N 1
ATOM 1685 C CA . SER A 1 213 ? -23.329 29.383 28.694 1.00 74.12 213 SER A CA 1
ATOM 1686 C C . SER A 1 213 ? -21.930 29.460 29.313 1.00 74.12 213 SER A C 1
ATOM 1688 O O . SER A 1 213 ? -20.942 29.655 28.603 1.00 74.12 213 SER A O 1
ATOM 1690 N N . ASP A 1 214 ? -21.831 29.280 30.628 1.00 67.31 214 ASP A N 1
ATOM 1691 C CA . ASP A 1 214 ? -20.571 29.382 31.365 1.00 67.31 214 ASP A CA 1
ATOM 1692 C C . ASP A 1 214 ? -19.709 28.152 31.091 1.00 67.31 214 ASP A C 1
ATOM 1694 O O . ASP A 1 214 ? -18.518 28.270 30.806 1.00 67.31 214 ASP A O 1
ATOM 1698 N N . LEU A 1 215 ? -20.327 26.966 31.081 1.00 71.56 215 LEU A N 1
ATOM 1699 C CA . LEU A 1 215 ? -19.654 25.731 30.694 1.00 71.56 215 LEU A CA 1
ATOM 1700 C C . LEU A 1 215 ? -19.177 25.780 29.238 1.00 71.56 215 LEU A C 1
ATOM 1702 O O . LEU A 1 215 ? -18.047 25.382 28.966 1.00 71.56 215 LEU A O 1
ATOM 1706 N N . ALA A 1 216 ? -19.995 26.289 28.313 1.00 70.12 216 ALA A N 1
ATOM 1707 C CA . ALA A 1 216 ? -19.593 26.475 26.919 1.00 70.12 216 ALA A CA 1
ATOM 1708 C C . ALA A 1 216 ? -18.384 27.415 26.800 1.00 70.12 216 ALA A C 1
ATOM 1710 O O . ALA A 1 216 ? -17.441 27.113 26.072 1.00 70.12 216 ALA A O 1
ATOM 1711 N N . THR A 1 217 ? -18.362 28.497 27.584 1.00 68.12 217 THR A N 1
ATOM 1712 C CA . THR A 1 217 ? -17.233 29.437 27.638 1.00 68.12 217 THR A CA 1
ATOM 1713 C C . THR A 1 217 ? -15.963 28.763 28.171 1.00 68.12 217 THR A C 1
ATOM 1715 O O . THR A 1 217 ? -14.907 28.860 27.549 1.00 68.12 217 THR A O 1
ATOM 1718 N N . ILE A 1 218 ? -16.060 28.021 29.281 1.00 68.44 218 ILE A N 1
ATOM 1719 C CA . ILE A 1 218 ? -14.938 27.280 29.890 1.00 68.44 218 ILE A CA 1
ATOM 1720 C C . ILE A 1 218 ? -14.418 26.179 28.952 1.00 68.44 218 ILE A C 1
ATOM 1722 O O . ILE A 1 218 ? -13.216 25.927 28.876 1.00 68.44 218 ILE A O 1
ATOM 1726 N N . ALA A 1 219 ? -15.316 25.526 28.216 1.00 71.38 219 ALA A N 1
ATOM 1727 C CA . ALA A 1 219 ? -14.977 24.491 27.249 1.00 71.38 219 ALA A CA 1
ATOM 1728 C C . ALA A 1 219 ? -14.458 25.053 25.911 1.00 71.38 219 ALA A C 1
ATOM 1730 O O . ALA A 1 219 ? -14.028 24.261 25.064 1.00 71.38 219 ALA A O 1
ATOM 1731 N N . HIS A 1 220 ? -14.455 26.380 25.721 1.00 74.38 220 HIS A N 1
ATOM 1732 C CA . HIS A 1 220 ? -14.183 27.048 24.442 1.00 74.38 220 HIS A CA 1
ATOM 1733 C C . HIS A 1 220 ? -15.053 26.486 23.304 1.00 74.38 220 HIS A C 1
ATOM 1735 O O . HIS A 1 220 ? -14.547 26.019 22.282 1.00 74.38 220 HIS A O 1
ATOM 1741 N N . TRP A 1 221 ? -16.366 26.418 23.538 1.00 73.38 221 TRP A N 1
ATOM 1742 C CA . TRP A 1 221 ? -17.342 25.868 22.603 1.00 73.38 221 TRP A CA 1
ATOM 1743 C C . TRP A 1 221 ? -18.010 26.985 21.794 1.00 73.38 221 TRP A C 1
ATOM 1745 O O . TRP A 1 221 ? -18.996 27.575 22.227 1.00 73.38 221 TRP A O 1
ATOM 1755 N N . ASP A 1 222 ? -17.495 27.245 20.592 1.00 75.12 222 ASP A N 1
ATOM 1756 C CA . ASP A 1 222 ? -17.880 28.420 19.789 1.00 75.12 222 ASP A CA 1
ATOM 1757 C C . ASP A 1 222 ? -19.015 28.149 18.774 1.00 75.12 222 ASP A C 1
ATOM 1759 O O . ASP A 1 222 ? -19.292 28.973 17.901 1.00 75.12 222 ASP A O 1
ATOM 1763 N N . THR A 1 223 ? -19.678 26.987 18.847 1.00 71.44 223 THR A N 1
ATOM 1764 C CA . THR A 1 223 ? -20.740 26.595 17.895 1.00 71.44 223 THR A CA 1
ATOM 1765 C C . THR A 1 223 ? -22.148 26.797 18.462 1.00 71.44 223 THR A C 1
ATOM 1767 O O . THR A 1 223 ? -22.396 26.565 19.645 1.00 71.44 223 THR A O 1
ATOM 1770 N N . ILE A 1 224 ? -23.079 27.219 17.597 1.00 69.44 224 ILE A N 1
ATOM 1771 C CA . ILE A 1 224 ? -24.506 27.414 17.904 1.00 69.44 224 ILE A CA 1
ATOM 1772 C C . ILE A 1 224 ? -25.320 26.377 17.105 1.00 69.44 224 ILE A C 1
ATOM 1774 O O . ILE A 1 224 ? -25.100 26.267 15.896 1.00 69.44 224 ILE A O 1
ATOM 1778 N N . PRO A 1 225 ? -26.275 25.649 17.721 1.00 79.38 225 PRO A N 1
ATOM 1779 C CA . PRO A 1 225 ? -26.723 25.761 19.114 1.00 79.38 225 PRO A CA 1
ATOM 1780 C C . PRO A 1 225 ? -25.744 25.140 20.120 1.00 79.38 225 PRO A C 1
ATOM 1782 O O . PRO A 1 225 ? -25.081 24.148 19.820 1.00 79.38 225 PRO A O 1
ATOM 1785 N N . ILE A 1 226 ? -25.692 25.710 21.330 1.00 77.00 226 ILE A N 1
ATOM 1786 C CA . ILE A 1 226 ? -24.898 25.155 22.431 1.00 77.00 226 ILE A CA 1
ATOM 1787 C C . ILE A 1 226 ? -25.547 23.827 22.859 1.00 77.00 226 ILE A C 1
ATOM 1789 O O . ILE A 1 226 ? -26.735 23.815 23.200 1.00 77.00 226 ILE A O 1
ATOM 1793 N N . PRO A 1 227 ? -24.816 22.700 22.824 1.00 83.06 227 PRO A N 1
ATOM 1794 C CA . PRO A 1 227 ? -25.374 21.419 23.220 1.00 83.06 227 PRO A CA 1
ATOM 1795 C C . PRO A 1 227 ? -25.560 21.341 24.748 1.00 83.06 227 PRO A C 1
ATOM 1797 O O . PRO A 1 227 ? -24.962 22.119 25.496 1.00 83.06 227 PRO A O 1
ATOM 1800 N N . PRO A 1 228 ? -26.363 20.389 25.254 1.00 83.19 228 PRO A N 1
ATOM 1801 C CA . PRO A 1 228 ? -26.545 20.194 26.691 1.00 83.19 228 PRO A CA 1
ATOM 1802 C C . PRO A 1 228 ? -25.226 19.942 27.438 1.00 83.19 228 PRO A C 1
ATOM 1804 O O . PRO A 1 228 ? -24.297 19.345 26.892 1.00 83.19 228 PRO A O 1
ATOM 1807 N N . ASN A 1 229 ? -25.167 20.308 28.724 1.00 81.31 229 ASN A N 1
ATOM 1808 C CA . ASN A 1 229 ? -23.947 20.217 29.542 1.00 81.31 229 ASN A CA 1
ATOM 1809 C C . ASN A 1 229 ? -23.274 18.837 29.513 1.00 81.31 229 ASN A C 1
ATOM 1811 O O . ASN A 1 229 ? -22.058 18.758 29.367 1.00 81.31 229 ASN A O 1
ATOM 1815 N N . HIS A 1 230 ? -24.044 17.747 29.607 1.00 82.44 230 HIS A N 1
ATOM 1816 C CA . HIS A 1 230 ? -23.490 16.387 29.573 1.00 82.44 230 HIS A CA 1
ATOM 1817 C C . HIS A 1 230 ? -22.778 16.089 28.241 1.00 82.44 230 HIS A C 1
ATOM 1819 O O . HIS A 1 230 ? -21.738 15.436 28.233 1.00 82.44 230 HIS A O 1
ATOM 1825 N N . SER A 1 231 ? -23.291 16.622 27.126 1.00 82.06 231 SER A N 1
ATOM 1826 C CA . SER A 1 231 ? -22.693 16.468 25.798 1.00 82.06 231 SER A CA 1
ATOM 1827 C C . SER A 1 231 ? -21.411 17.291 25.666 1.00 82.06 231 SER A C 1
ATOM 1829 O O . SER A 1 231 ? -20.418 16.786 25.147 1.00 82.06 231 SER A O 1
ATOM 1831 N N . ILE A 1 232 ? -21.390 18.529 26.183 1.00 78.38 232 ILE A N 1
ATOM 1832 C CA . ILE A 1 232 ? -20.164 19.348 26.238 1.00 78.38 232 ILE A CA 1
ATOM 1833 C C . ILE A 1 232 ? -19.088 18.624 27.050 1.00 78.38 232 ILE A C 1
ATOM 1835 O O . ILE A 1 232 ? -17.948 18.519 26.603 1.00 78.38 232 ILE A O 1
ATOM 1839 N N . ILE A 1 233 ? -19.448 18.089 28.221 1.00 77.44 233 ILE A N 1
ATOM 1840 C CA . ILE A 1 233 ? -18.500 17.435 29.129 1.00 77.44 233 ILE A CA 1
ATOM 1841 C C . ILE A 1 233 ? -17.921 16.169 28.505 1.00 77.44 233 ILE A C 1
ATOM 1843 O O . ILE A 1 233 ? -16.703 15.990 28.496 1.00 77.44 233 ILE A O 1
ATOM 1847 N N . LYS A 1 234 ? -18.784 15.337 27.918 1.00 81.25 234 LYS A N 1
ATOM 1848 C CA . LYS A 1 234 ? -18.378 14.129 27.208 1.00 81.25 234 LYS A CA 1
ATOM 1849 C C . LYS A 1 234 ? -17.434 14.451 26.049 1.00 81.25 234 LYS A C 1
ATOM 1851 O O . LYS A 1 234 ? -16.356 13.873 25.965 1.00 81.25 234 LYS A O 1
ATOM 1856 N N . ASN A 1 235 ? -17.794 15.418 25.207 1.00 76.81 235 ASN A N 1
ATOM 1857 C CA . ASN A 1 235 ? -17.012 15.763 24.019 1.00 76.81 235 ASN A CA 1
ATOM 1858 C C . ASN A 1 235 ? -15.694 16.479 24.348 1.00 76.81 235 ASN A C 1
ATOM 1860 O O . ASN A 1 235 ? -14.704 16.286 23.648 1.00 76.81 235 ASN A O 1
ATOM 1864 N N . LYS A 1 236 ? -15.669 17.326 25.385 1.00 78.06 236 LYS A N 1
ATOM 1865 C CA . LYS A 1 236 ? -14.487 18.127 25.737 1.00 78.06 236 LYS A CA 1
ATOM 1866 C C . LYS A 1 236 ? -13.524 17.398 26.667 1.00 78.06 236 LYS A C 1
ATOM 1868 O O . LYS A 1 236 ? -12.314 17.550 26.516 1.00 78.06 236 LYS A O 1
ATOM 1873 N N . TYR A 1 237 ? -14.054 16.653 27.634 1.00 75.88 237 TYR A N 1
ATOM 1874 C CA . TYR A 1 237 ? -13.278 16.053 28.720 1.00 75.88 237 TYR A CA 1
ATOM 1875 C C . TYR A 1 237 ? -13.300 14.520 28.703 1.00 75.88 237 TYR A C 1
ATOM 1877 O O . TYR A 1 237 ? -12.640 13.913 29.537 1.00 75.88 237 TYR A O 1
ATOM 1885 N N . GLY A 1 238 ? -14.034 13.871 27.794 1.00 70.06 238 GLY A N 1
ATOM 1886 C CA . GLY A 1 238 ? -14.042 12.409 27.669 1.00 70.06 238 GLY A CA 1
ATOM 1887 C C . GLY A 1 238 ? -14.761 11.662 28.799 1.00 70.06 238 GLY A C 1
ATOM 1888 O O . GLY A 1 238 ? -14.644 10.442 28.875 1.00 70.06 238 GLY A O 1
ATOM 1889 N N . ILE A 1 239 ? -15.498 12.359 29.680 1.00 77.94 239 ILE A N 1
ATOM 1890 C CA . ILE A 1 239 ? -16.290 11.737 30.755 1.00 77.94 239 ILE A CA 1
ATOM 1891 C C . ILE A 1 239 ? -17.769 11.791 30.409 1.00 77.94 239 ILE A C 1
ATOM 1893 O O . ILE A 1 239 ? -18.365 12.862 30.304 1.00 77.94 239 ILE A O 1
ATOM 1897 N N . ASP A 1 240 ? -18.372 10.612 30.304 1.00 82.94 240 ASP A N 1
ATOM 1898 C CA . ASP A 1 240 ? -19.813 10.466 30.183 1.00 82.94 240 ASP A CA 1
ATOM 1899 C C . ASP A 1 240 ? -20.453 10.380 31.574 1.00 82.94 240 ASP A C 1
ATOM 1901 O O . ASP A 1 240 ? -20.575 9.307 32.161 1.00 82.94 240 ASP A O 1
ATOM 1905 N N . ILE A 1 241 ? -20.876 11.528 32.104 1.00 82.19 241 ILE A N 1
ATOM 1906 C CA . ILE A 1 241 ? -21.575 11.612 33.397 1.00 82.19 241 ILE A CA 1
ATOM 1907 C C . ILE A 1 241 ? -22.957 10.938 33.377 1.00 82.19 241 ILE A C 1
ATOM 1909 O O . ILE A 1 241 ? -23.606 10.855 34.416 1.00 82.19 241 ILE A O 1
ATOM 1913 N N . THR A 1 242 ? -23.452 10.507 32.210 1.00 83.62 242 THR A N 1
ATOM 1914 C CA . THR A 1 242 ? -24.717 9.764 32.114 1.00 83.62 242 THR A CA 1
ATOM 1915 C C . THR A 1 242 ? -24.541 8.264 32.376 1.00 83.62 242 THR A C 1
ATOM 1917 O O . THR A 1 242 ? -25.527 7.530 32.450 1.00 83.62 242 THR A O 1
ATOM 1920 N N . LYS A 1 243 ? -23.297 7.814 32.588 1.00 82.44 243 LYS A N 1
ATOM 1921 C CA . LYS A 1 243 ? -22.924 6.436 32.925 1.00 82.44 243 LYS A CA 1
ATOM 1922 C C . LYS A 1 243 ? -22.273 6.359 34.314 1.00 82.44 243 LYS A C 1
ATOM 1924 O O . LYS A 1 243 ? -21.726 7.364 34.770 1.00 82.44 243 LYS A O 1
ATOM 1929 N N . PRO A 1 244 ? -22.300 5.189 34.982 1.00 78.62 244 PRO A N 1
ATOM 1930 C CA . PRO A 1 244 ? -21.586 4.998 36.240 1.00 78.62 244 PRO A CA 1
ATOM 1931 C C . PRO A 1 244 ? -20.082 5.303 36.091 1.00 78.62 244 PRO A C 1
ATOM 1933 O O . PRO A 1 244 ? -19.515 5.082 35.016 1.00 78.62 244 PRO A O 1
ATOM 1936 N N . PRO A 1 245 ? -19.408 5.797 37.146 1.00 74.00 245 PRO A N 1
ATOM 1937 C CA . PRO A 1 245 ? -17.974 6.059 37.104 1.00 74.00 245 PRO A CA 1
ATOM 1938 C C . PRO A 1 245 ? -17.170 4.778 36.832 1.00 74.00 245 PRO A C 1
ATOM 1940 O O . PRO A 1 245 ? -17.427 3.719 37.408 1.00 74.00 245 PRO A O 1
ATOM 1943 N N . VAL A 1 246 ? -16.154 4.891 35.973 1.00 61.84 246 VAL A N 1
ATOM 1944 C CA . VAL A 1 246 ? -15.271 3.781 35.577 1.00 61.84 246 VAL A CA 1
ATOM 1945 C C . VAL A 1 246 ? -14.611 3.158 36.815 1.00 61.84 246 VAL A C 1
ATOM 1947 O O . VAL A 1 246 ? -13.978 3.865 37.596 1.00 61.84 246 VAL A O 1
ATOM 1950 N N . GLY A 1 247 ? -14.749 1.839 36.992 1.00 57.69 247 GLY A N 1
ATOM 1951 C CA . GLY A 1 247 ? -14.217 1.099 38.149 1.00 57.69 247 GLY A CA 1
ATOM 1952 C C . GLY A 1 247 ? -15.227 0.843 39.275 1.00 57.69 247 GLY A C 1
ATOM 1953 O O . GLY A 1 247 ? -14.897 0.155 40.239 1.00 57.69 247 GLY A O 1
ATOM 1954 N N . THR A 1 248 ? -16.456 1.348 39.147 1.00 53.28 248 THR A N 1
ATOM 1955 C CA . THR A 1 248 ? -17.621 0.820 39.875 1.00 53.28 248 THR A CA 1
ATOM 1956 C C . THR A 1 248 ? -18.302 -0.259 39.025 1.00 53.28 248 THR A C 1
ATOM 1958 O O . THR A 1 248 ? -18.007 -0.352 37.835 1.00 53.28 248 THR A O 1
ATOM 1961 N N . SER A 1 249 ? -19.141 -1.124 39.613 1.00 54.78 249 SER A N 1
ATOM 1962 C CA . SER A 1 249 ? -19.965 -2.082 38.850 1.00 54.78 249 SER A CA 1
ATOM 1963 C C . SER A 1 249 ? -20.585 -1.398 37.624 1.00 54.78 249 SER A C 1
ATOM 1965 O O . SER A 1 249 ? -20.998 -0.248 37.756 1.00 54.78 249 SER A O 1
ATOM 1967 N N . ASP A 1 250 ? -20.735 -2.086 36.484 1.00 60.94 250 ASP A N 1
ATOM 1968 C CA . ASP A 1 250 ? -21.350 -1.550 35.242 1.00 60.94 250 ASP A CA 1
ATOM 1969 C C . ASP A 1 250 ? -22.825 -1.092 35.403 1.00 60.94 250 ASP A C 1
ATOM 1971 O O . ASP A 1 250 ? -23.522 -0.772 34.441 1.00 60.94 250 ASP A O 1
ATOM 1975 N N . THR A 1 251 ? -23.318 -1.041 36.637 1.00 72.44 251 THR A N 1
ATOM 1976 C CA . THR A 1 251 ? -24.676 -0.728 37.056 1.00 72.44 251 THR A CA 1
ATOM 1977 C C . THR A 1 251 ? -24.689 0.439 38.039 1.00 72.44 251 THR A C 1
ATOM 1979 O O . THR A 1 251 ? -23.873 0.507 38.961 1.00 72.44 251 THR A O 1
ATOM 1982 N N . TRP A 1 252 ? -25.675 1.325 37.900 1.00 77.88 252 TRP A N 1
ATOM 1983 C CA . TRP A 1 252 ? -25.954 2.368 38.883 1.00 77.88 252 TRP A CA 1
ATOM 1984 C C . TRP A 1 252 ? -26.417 1.779 40.219 1.00 77.88 252 TRP A C 1
ATOM 1986 O O . TRP A 1 252 ? -27.270 0.894 40.251 1.00 77.88 252 TRP A O 1
ATOM 1996 N N . THR A 1 253 ? -25.916 2.319 41.331 1.00 80.31 253 THR A N 1
ATOM 1997 C CA . THR A 1 253 ? -26.408 1.968 42.670 1.00 80.31 253 THR A CA 1
ATOM 1998 C C . THR A 1 253 ? -27.400 3.009 43.178 1.00 80.31 253 THR A C 1
ATOM 2000 O O . THR A 1 253 ? -27.372 4.179 42.786 1.00 80.31 253 THR A O 1
ATOM 2003 N N . LYS A 1 254 ? -28.280 2.610 44.098 1.00 80.44 254 LYS A N 1
ATOM 2004 C CA . LYS A 1 254 ? -29.233 3.543 44.712 1.00 80.44 254 LYS A CA 1
ATOM 2005 C C . LYS A 1 254 ? -28.513 4.648 45.477 1.00 80.44 254 LYS A C 1
ATOM 2007 O O . LYS A 1 254 ? -28.923 5.806 45.418 1.00 80.44 254 LYS A O 1
ATOM 2012 N N . GLU A 1 255 ? -27.427 4.305 46.157 1.00 78.88 255 GLU A N 1
ATOM 2013 C CA . GLU A 1 255 ? -26.605 5.220 46.942 1.00 78.88 255 GLU A CA 1
ATOM 2014 C C . GLU A 1 255 ? -25.981 6.302 46.050 1.00 78.88 255 GLU A C 1
ATOM 2016 O O . GLU A 1 255 ? -26.079 7.488 46.366 1.00 78.88 255 GLU A O 1
ATOM 2021 N N . THR A 1 256 ? -25.411 5.912 44.903 1.00 78.69 256 THR A N 1
ATOM 2022 C CA . THR A 1 256 ? -24.781 6.854 43.960 1.00 78.69 256 THR A CA 1
ATOM 2023 C C . THR A 1 256 ? -25.805 7.774 43.306 1.00 78.69 256 THR A C 1
ATOM 2025 O O . THR A 1 256 ? -25.609 8.987 43.283 1.00 78.69 256 THR A O 1
ATOM 2028 N N . LEU A 1 257 ? -26.943 7.239 42.856 1.00 83.69 257 LEU A N 1
ATOM 2029 C CA . LEU A 1 257 ? -28.002 8.038 42.234 1.00 83.69 257 LEU A CA 1
ATOM 2030 C C . LEU A 1 257 ? -28.694 8.995 43.218 1.00 83.69 257 LEU A C 1
ATOM 2032 O O . LEU A 1 257 ? -29.103 10.093 42.838 1.00 83.69 257 LEU A O 1
ATOM 2036 N N . THR A 1 258 ? -28.798 8.619 44.497 1.00 85.06 258 THR A N 1
ATOM 2037 C CA . THR A 1 258 ? -29.398 9.479 45.533 1.00 85.06 258 THR A CA 1
ATOM 2038 C C . THR A 1 258 ? -28.575 10.749 45.759 1.00 85.06 258 THR A C 1
ATOM 2040 O O . THR A 1 258 ? -29.146 11.796 46.072 1.00 85.06 258 THR A O 1
ATOM 2043 N N . ALA A 1 259 ? -27.259 10.705 45.542 1.00 82.69 259 ALA A N 1
ATOM 2044 C CA . ALA A 1 259 ? -26.384 11.868 45.670 1.00 82.69 259 ALA A CA 1
ATOM 2045 C C . ALA A 1 259 ? -26.496 12.865 44.495 1.00 82.69 259 ALA A C 1
ATOM 2047 O O . ALA A 1 259 ? -26.110 14.023 44.644 1.00 82.69 259 ALA A O 1
ATOM 2048 N N . LEU A 1 260 ? -27.045 12.455 43.345 1.00 84.69 260 LEU A N 1
ATOM 2049 C CA . LEU A 1 260 ? -27.123 13.292 42.142 1.00 84.69 260 LEU A CA 1
ATOM 2050 C C . LEU A 1 260 ? -28.269 14.311 42.199 1.00 84.69 260 LEU A C 1
ATOM 2052 O O . LEU A 1 260 ? -29.272 14.132 42.897 1.00 84.69 260 LEU A O 1
ATOM 2056 N N . THR A 1 261 ? -28.151 15.403 41.443 1.00 86.31 261 THR A N 1
ATOM 2057 C CA . THR A 1 261 ? -29.250 16.367 41.288 1.00 86.31 261 THR A CA 1
ATOM 2058 C C . THR A 1 261 ? -30.361 15.783 40.414 1.00 86.31 261 THR A C 1
ATOM 2060 O O . THR A 1 261 ? -30.149 14.863 39.623 1.00 86.31 261 THR A O 1
ATOM 2063 N N . ARG A 1 262 ? -31.575 16.327 40.537 1.00 84.81 262 ARG A N 1
ATOM 2064 C CA . ARG A 1 262 ? -32.719 15.914 39.710 1.00 84.81 262 ARG A CA 1
ATOM 2065 C C . ARG A 1 262 ? -32.439 16.093 38.213 1.00 84.81 262 ARG A C 1
ATOM 2067 O O . ARG A 1 262 ? -32.775 15.209 37.434 1.00 84.81 262 ARG A O 1
ATOM 2074 N N . ASP A 1 263 ? -31.787 17.186 37.828 1.00 82.75 263 ASP A N 1
ATOM 2075 C CA . ASP A 1 263 ? -31.456 17.475 36.426 1.00 82.75 263 ASP A CA 1
ATOM 2076 C C . ASP A 1 263 ? -30.434 16.487 35.856 1.00 82.75 263 ASP A C 1
ATOM 2078 O O . ASP A 1 263 ? -30.517 16.093 34.693 1.00 82.75 263 ASP A O 1
ATOM 2082 N N . HIS A 1 264 ? -29.503 16.015 36.689 1.00 83.75 264 HIS A N 1
ATOM 2083 C CA . HIS A 1 264 ? -28.559 14.970 36.301 1.00 83.75 264 HIS A CA 1
ATOM 2084 C C . HIS A 1 264 ? -29.275 13.629 36.108 1.00 83.75 264 HIS A C 1
ATOM 2086 O O . HIS A 1 264 ? -29.073 12.959 35.097 1.00 83.75 264 HIS A O 1
ATOM 2092 N N . LEU A 1 265 ? -30.193 13.275 37.009 1.00 86.31 265 LEU A N 1
ATOM 2093 C CA . LEU A 1 265 ? -31.021 12.075 36.864 1.00 86.31 265 LEU A CA 1
ATOM 2094 C C . LEU A 1 265 ? -31.910 12.128 35.612 1.00 86.31 265 LEU A C 1
ATOM 2096 O O . LEU A 1 265 ? -32.065 11.115 34.938 1.00 86.31 265 LEU A O 1
ATOM 2100 N N . LEU A 1 266 ? -32.432 13.303 35.246 1.00 84.25 266 LEU A N 1
ATOM 2101 C CA . LEU A 1 266 ? -33.157 13.508 33.986 1.00 84.25 266 LEU A CA 1
ATOM 2102 C C . LEU A 1 266 ? -32.254 13.335 32.752 1.00 84.25 266 LEU A C 1
ATOM 2104 O O . LEU A 1 266 ? -32.700 12.802 31.735 1.00 84.25 266 LEU A O 1
ATOM 2108 N N . ALA A 1 267 ? -30.983 13.737 32.826 1.00 81.44 267 ALA A N 1
ATOM 2109 C CA . ALA A 1 267 ? -30.018 13.519 31.747 1.00 81.44 267 ALA A CA 1
ATOM 2110 C C . ALA A 1 267 ? -29.656 12.029 31.588 1.00 81.44 267 ALA A C 1
ATOM 2112 O O . ALA A 1 267 ? -29.637 11.524 30.467 1.00 81.44 267 ALA A O 1
ATOM 2113 N N . ILE A 1 268 ? -29.445 11.307 32.696 1.00 83.31 268 ILE A N 1
ATOM 2114 C CA . ILE A 1 268 ? -29.230 9.848 32.687 1.00 83.31 268 ILE A CA 1
ATOM 2115 C C . ILE A 1 268 ? -30.459 9.144 32.103 1.00 83.31 268 ILE A C 1
ATOM 2117 O O . ILE A 1 268 ? -30.343 8.352 31.171 1.00 83.31 268 ILE A O 1
ATOM 2121 N N . HIS A 1 269 ? -31.647 9.481 32.608 1.00 83.12 269 HIS A N 1
ATOM 2122 C CA . HIS A 1 269 ? -32.909 8.894 32.163 1.00 83.12 269 HIS A CA 1
ATOM 2123 C C . HIS A 1 269 ? -33.164 9.138 30.672 1.00 83.12 269 HIS A C 1
ATOM 2125 O O . HIS A 1 269 ? -33.385 8.189 29.926 1.00 83.12 269 HIS A O 1
ATOM 2131 N N . SER A 1 270 ? -33.043 10.382 30.201 1.00 78.00 270 SER A N 1
ATOM 2132 C CA . SER A 1 270 ? -33.247 10.693 28.779 1.00 78.00 270 SER A CA 1
ATOM 2133 C C . SER A 1 270 ? -32.236 9.994 27.867 1.00 78.00 270 SER A C 1
ATOM 2135 O O . SER A 1 270 ? -32.586 9.641 26.744 1.00 78.00 270 SER A O 1
ATOM 2137 N N . THR A 1 271 ? -31.020 9.724 28.347 1.00 75.88 271 THR A N 1
ATOM 2138 C CA . THR A 1 271 ? -30.015 8.958 27.595 1.00 75.88 271 THR A CA 1
ATOM 2139 C C . THR A 1 271 ? -30.372 7.471 27.514 1.00 75.88 271 THR A C 1
ATOM 2141 O O . THR A 1 271 ? -30.299 6.889 26.435 1.00 75.88 271 THR A O 1
ATOM 2144 N N . LEU A 1 272 ? -30.805 6.862 28.624 1.00 74.44 272 LEU A N 1
ATOM 2145 C CA . LEU A 1 272 ? -31.212 5.449 28.669 1.00 74.44 272 LEU A CA 1
ATOM 2146 C C . LEU A 1 272 ? -32.483 5.167 27.852 1.00 74.44 272 LEU A C 1
ATOM 2148 O O . LEU A 1 272 ? -32.627 4.084 27.292 1.00 74.44 272 LEU A O 1
ATOM 2152 N N . TRP A 1 273 ? -33.386 6.145 27.762 1.00 71.75 273 TRP A N 1
ATOM 2153 C CA . TRP A 1 273 ? -34.708 6.001 27.146 1.00 71.75 273 TRP A CA 1
ATOM 2154 C C . TRP A 1 273 ? -34.878 6.829 25.856 1.00 71.75 273 TRP A C 1
ATOM 2156 O O . TRP A 1 273 ? -35.989 7.224 25.512 1.00 71.75 273 TRP A O 1
ATOM 2166 N N . PHE A 1 274 ? -33.787 7.102 25.129 1.00 62.44 274 PHE A N 1
ATOM 2167 C CA . PHE A 1 274 ? -33.787 7.741 23.798 1.00 62.44 274 PHE A CA 1
ATOM 2168 C C . PHE A 1 274 ? -34.572 9.069 23.692 1.00 62.44 274 PHE A C 1
ATOM 2170 O O . PHE A 1 274 ? -35.256 9.334 22.705 1.00 62.44 274 PHE A O 1
ATOM 2177 N N . GLY A 1 275 ? -34.443 9.944 24.690 1.00 57.06 275 GLY A N 1
ATOM 2178 C CA . GLY A 1 275 ? -34.863 11.347 24.605 1.00 57.06 275 GLY A CA 1
ATOM 2179 C C . GLY A 1 275 ? -36.271 11.671 25.114 1.00 57.06 275 GLY A C 1
ATOM 2180 O O . GLY A 1 275 ? -36.662 12.838 25.076 1.00 57.06 275 GLY A O 1
ATOM 2181 N N . THR A 1 276 ? -37.035 10.712 25.646 1.00 56.62 276 THR A N 1
ATOM 2182 C CA . THR A 1 276 ? -38.303 11.030 26.327 1.00 56.62 276 THR A CA 1
ATOM 2183 C C . THR A 1 276 ? -38.033 11.576 27.725 1.00 56.62 276 THR A C 1
ATOM 2185 O O . THR A 1 276 ? -37.933 10.810 28.680 1.00 56.62 276 THR A O 1
ATOM 2188 N N . ALA A 1 277 ? -37.906 12.899 27.862 1.00 58.47 277 ALA A N 1
ATOM 2189 C CA . ALA A 1 277 ? -37.791 13.540 29.169 1.00 58.47 277 ALA A CA 1
ATOM 2190 C C . ALA A 1 277 ? -39.110 13.365 29.948 1.00 58.47 277 ALA A C 1
ATOM 2192 O O . ALA A 1 277 ? -40.147 13.884 29.521 1.00 58.47 277 ALA A O 1
ATOM 2193 N N . PRO A 1 278 ? -39.118 12.647 31.081 1.00 68.62 278 PRO A N 1
ATOM 2194 C CA . PRO A 1 278 ? -40.341 12.445 31.834 1.00 68.62 278 PRO A CA 1
ATOM 2195 C C . PRO A 1 278 ? -40.751 13.751 32.528 1.00 68.62 278 PRO A C 1
ATOM 2197 O O . PRO A 1 278 ? -40.086 14.223 33.452 1.00 68.62 278 PRO A O 1
ATOM 2200 N N . SER A 1 279 ? -41.867 14.346 32.108 1.00 66.12 279 SER A N 1
ATOM 2201 C CA . SER A 1 279 ? -42.424 15.517 32.788 1.00 66.12 279 SER A CA 1
ATOM 2202 C C . SER A 1 279 ? -43.056 15.106 34.121 1.00 66.12 279 SER A C 1
ATOM 2204 O O . SER A 1 279 ? -43.929 14.243 34.148 1.00 66.12 279 SER A O 1
ATOM 2206 N N . GLY A 1 280 ? -42.648 15.742 35.220 1.00 75.38 280 GLY A N 1
ATOM 2207 C CA . GLY A 1 280 ? -43.329 15.631 36.518 1.00 75.38 280 GLY A CA 1
ATOM 2208 C C . GLY A 1 280 ? -42.884 14.495 37.449 1.00 75.38 280 GLY A C 1
ATOM 2209 O O . GLY A 1 280 ? -43.318 14.493 38.594 1.00 75.38 280 GLY A O 1
ATOM 2210 N N . LYS A 1 281 ? -41.984 13.590 37.037 1.00 81.44 281 LYS A N 1
ATOM 2211 C CA . LYS A 1 281 ? -41.531 12.478 37.904 1.00 81.44 281 LYS A CA 1
ATOM 2212 C C . LYS A 1 281 ? -40.716 12.947 39.104 1.00 81.44 281 LYS A C 1
ATOM 2214 O O . LYS A 1 281 ? -39.927 13.876 38.972 1.00 81.44 281 LYS A O 1
ATOM 2219 N N . THR A 1 282 ? -40.872 12.341 40.271 1.00 87.25 282 THR A N 1
ATOM 2220 C CA . THR A 1 282 ? -40.058 12.624 41.466 1.00 87.25 282 THR A CA 1
ATOM 2221 C C . THR A 1 282 ? -38.626 12.096 41.313 1.00 87.25 282 THR A C 1
ATOM 2223 O O . THR A 1 282 ? -38.308 11.354 40.381 1.00 87.25 282 THR A O 1
ATOM 2226 N N . LYS A 1 283 ? -37.722 12.508 42.211 1.00 87.50 283 LYS A N 1
ATOM 2227 C CA . LYS A 1 283 ? -36.330 12.037 42.193 1.00 87.50 283 LYS A CA 1
ATOM 2228 C C . LYS A 1 283 ? -36.277 10.527 42.449 1.00 87.50 283 LYS A C 1
ATOM 2230 O O . LYS A 1 283 ? -35.550 9.808 41.775 1.00 87.50 283 LYS A O 1
ATOM 2235 N N . GLU A 1 284 ? -37.098 10.054 43.375 1.00 85.38 284 GLU A N 1
ATOM 2236 C CA . GLU A 1 284 ? -37.241 8.657 43.770 1.00 85.38 284 GLU A CA 1
ATOM 2237 C C . GLU A 1 284 ? -37.770 7.792 42.617 1.00 85.38 284 GLU A C 1
ATOM 2239 O O . GLU A 1 284 ? -37.252 6.700 42.381 1.00 85.38 284 GLU A O 1
ATOM 2244 N N . GLU A 1 285 ? -38.742 8.301 41.854 1.00 83.88 285 GLU A N 1
ATOM 2245 C CA . GLU A 1 285 ? -39.260 7.638 40.651 1.00 83.88 285 GLU A CA 1
ATOM 2246 C C . GLU A 1 285 ? -38.174 7.491 39.577 1.00 83.88 285 GLU A C 1
ATOM 2248 O O . GLU A 1 285 ? -37.977 6.390 39.062 1.00 83.88 285 GLU A O 1
ATOM 2253 N N . LEU A 1 286 ? -37.406 8.554 39.298 1.00 84.88 286 LEU A N 1
ATOM 2254 C CA . LEU A 1 286 ? -36.289 8.508 38.343 1.00 84.88 286 LEU A CA 1
ATOM 2255 C C . LEU A 1 286 ? -35.226 7.483 38.752 1.00 84.88 286 LEU A C 1
ATOM 2257 O O . LEU A 1 286 ? -34.784 6.694 37.921 1.00 84.88 286 LEU A O 1
ATOM 2261 N N . ILE A 1 287 ? -34.845 7.460 40.032 1.00 86.56 287 ILE A N 1
ATOM 2262 C CA . ILE A 1 287 ? -33.874 6.495 40.567 1.00 86.56 287 ILE A CA 1
ATOM 2263 C C . ILE A 1 287 ? -34.383 5.063 40.373 1.00 86.56 287 ILE A C 1
ATOM 2265 O O . ILE A 1 287 ? -33.635 4.201 39.920 1.00 86.56 287 ILE A O 1
ATOM 2269 N N . SER A 1 288 ? -35.658 4.807 40.679 1.00 82.75 288 SER A N 1
ATOM 2270 C CA . SER A 1 288 ? -36.244 3.470 40.536 1.00 82.75 288 SER A CA 1
ATOM 2271 C C . SER A 1 288 ? -36.264 2.973 39.086 1.00 82.75 288 SER A C 1
ATOM 2273 O O . SER A 1 288 ? -36.062 1.786 38.847 1.00 82.75 288 SER A O 1
ATOM 2275 N N . GLU A 1 289 ? -36.450 3.872 38.117 1.00 81.31 289 GLU A N 1
ATOM 2276 C CA . GLU A 1 289 ? -36.457 3.535 36.691 1.00 81.31 289 GLU A CA 1
ATOM 2277 C C . GLU A 1 289 ? -35.055 3.347 36.114 1.00 81.31 289 GLU A C 1
ATOM 2279 O O . GLU A 1 289 ? -34.873 2.486 35.262 1.00 81.31 289 GLU A O 1
ATOM 2284 N N . ILE A 1 290 ? -34.064 4.109 36.589 1.00 80.44 290 ILE A N 1
ATOM 2285 C CA . ILE A 1 290 ? -32.658 3.947 36.183 1.00 80.44 290 ILE A CA 1
ATOM 2286 C C . ILE A 1 290 ? -32.090 2.612 36.696 1.00 80.44 290 ILE A C 1
ATOM 2288 O O . ILE A 1 290 ? -31.256 2.008 36.031 1.00 80.44 290 ILE A O 1
ATOM 2292 N N . ILE A 1 291 ? -32.544 2.143 37.865 1.00 79.81 291 ILE A N 1
ATOM 2293 C CA . ILE A 1 291 ? -32.081 0.886 38.478 1.00 79.81 291 ILE A CA 1
ATOM 2294 C C . ILE A 1 291 ? -32.781 -0.352 37.890 1.00 79.81 291 ILE A C 1
ATOM 2296 O O . ILE A 1 291 ? -32.253 -1.452 38.028 1.00 79.81 291 ILE A O 1
ATOM 2300 N N . ARG A 1 292 ? -33.949 -0.221 37.239 1.00 65.00 292 ARG A N 1
ATOM 2301 C CA . ARG A 1 292 ? -34.710 -1.374 36.717 1.00 65.00 292 ARG A CA 1
ATOM 2302 C C . ARG A 1 292 ? -33.930 -2.119 35.614 1.00 65.00 292 ARG A C 1
ATOM 2304 O O . ARG A 1 292 ? -33.773 -1.563 34.528 1.00 65.00 292 ARG A O 1
ATOM 2311 N N . PRO A 1 293 ? -33.495 -3.375 35.848 1.00 49.16 293 PRO A N 1
ATOM 2312 C CA . PRO A 1 293 ? -32.680 -4.141 34.918 1.00 49.16 293 PRO A CA 1
ATOM 2313 C C . PRO A 1 293 ? -33.509 -5.271 34.288 1.00 49.16 293 PRO A C 1
ATOM 2315 O O . PRO A 1 293 ? -33.553 -6.364 34.833 1.00 49.16 293 PRO A O 1
ATOM 2318 N N . ASP A 1 294 ? -34.142 -5.034 33.137 1.00 41.28 294 ASP A N 1
ATOM 2319 C CA . ASP A 1 294 ? -34.797 -6.102 32.352 1.00 41.28 294 ASP A CA 1
ATOM 2320 C C . ASP A 1 294 ? -34.140 -6.299 30.974 1.00 41.28 294 ASP A C 1
ATOM 2322 O O . ASP A 1 294 ? -34.808 -6.519 29.967 1.00 41.28 294 ASP A O 1
ATOM 2326 N N . ILE A 1 295 ? -32.805 -6.264 30.924 1.00 35.03 295 ILE A N 1
ATOM 2327 C CA . ILE A 1 295 ? -32.035 -6.961 29.882 1.00 35.03 295 ILE A CA 1
ATOM 2328 C C . ILE A 1 295 ? -30.862 -7.670 30.574 1.00 35.03 295 ILE A C 1
ATOM 2330 O O . ILE A 1 295 ? -29.782 -7.111 30.744 1.00 35.03 295 ILE A O 1
ATOM 2334 N N . MET A 1 296 ? -31.126 -8.895 31.038 1.00 30.06 296 MET A N 1
ATOM 2335 C CA . MET A 1 296 ? -30.141 -9.825 31.597 1.00 30.06 296 MET A CA 1
ATOM 2336 C C . MET A 1 296 ? -29.239 -10.404 30.494 1.00 30.06 296 MET A C 1
ATOM 2338 O O . MET A 1 296 ? -29.743 -10.885 29.480 1.00 30.06 296 MET A O 1
ATOM 2342 N N . PHE A 1 297 ? -27.929 -10.473 30.743 1.00 27.03 297 PHE A N 1
ATOM 2343 C CA . PHE A 1 297 ? -27.068 -11.535 30.211 1.00 27.03 297 PHE A CA 1
ATOM 2344 C C . PHE A 1 297 ? -26.514 -12.330 31.401 1.00 27.03 297 PHE A C 1
ATOM 2346 O O . PHE A 1 297 ? -26.024 -11.743 32.362 1.00 27.03 297 PHE A O 1
ATOM 2353 N N . TYR A 1 298 ? -26.693 -13.650 31.345 1.00 25.62 298 TYR A N 1
ATOM 2354 C CA . TYR A 1 298 ? -26.341 -14.631 32.374 1.00 25.62 298 TYR A CA 1
ATOM 2355 C C . TYR A 1 298 ? -24.820 -14.832 32.507 1.00 25.62 298 TYR A C 1
ATOM 2357 O O . TYR A 1 298 ? -24.126 -14.904 31.493 1.00 25.62 298 TYR A O 1
ATOM 2365 N N . ASP A 1 299 ? -24.364 -15.024 33.747 1.00 25.58 299 ASP A N 1
ATOM 2366 C CA . ASP A 1 299 ? -23.118 -15.703 34.142 1.00 25.58 299 ASP A CA 1
ATOM 2367 C C . ASP A 1 299 ? -23.492 -17.036 34.831 1.00 25.58 299 ASP A C 1
ATOM 2369 O O . ASP A 1 299 ? -24.500 -17.057 35.534 1.00 25.58 299 ASP A O 1
ATOM 2373 N N . GLU A 1 300 ? -22.698 -18.096 34.599 1.00 25.50 300 GLU A N 1
ATOM 2374 C CA . GLU A 1 300 ? -22.503 -19.391 35.328 1.00 25.50 300 GLU A CA 1
ATOM 2375 C C . GLU A 1 300 ? -21.879 -20.386 34.300 1.00 25.50 300 GLU A C 1
ATOM 2377 O O . GLU A 1 300 ? -22.302 -20.400 33.146 1.00 25.50 300 GLU A O 1
ATOM 2382 N N . ASP A 1 301 ? -20.877 -21.254 34.503 1.00 23.86 301 ASP A N 1
ATOM 2383 C CA . ASP A 1 301 ? -20.035 -21.705 35.620 1.00 23.86 301 ASP A CA 1
ATOM 2384 C C . ASP A 1 301 ? -18.775 -22.420 35.050 1.00 23.86 301 ASP A C 1
ATOM 2386 O O . ASP A 1 301 ? -18.721 -22.762 33.866 1.00 23.86 301 ASP A O 1
ATOM 2390 N N . GLY A 1 302 ? -17.738 -22.613 35.880 1.00 25.08 302 GLY A N 1
ATOM 2391 C CA . GLY A 1 302 ? -16.352 -22.925 35.484 1.00 25.08 302 GLY A CA 1
ATOM 2392 C C . GLY A 1 302 ? -15.923 -24.387 35.288 1.00 25.08 302 GLY A C 1
ATOM 2393 O O . GLY A 1 302 ? -16.726 -25.303 35.369 1.00 25.08 302 GLY A O 1
ATOM 2394 N N . TYR A 1 303 ? -14.612 -24.582 35.058 1.00 24.59 303 TYR A N 1
ATOM 2395 C CA . TYR A 1 303 ? -13.838 -25.809 35.330 1.00 24.59 303 TYR A CA 1
ATOM 2396 C C . TYR A 1 303 ? -12.318 -25.524 35.304 1.00 24.59 303 TYR A C 1
ATOM 2398 O O . TYR A 1 303 ? -11.816 -24.854 34.402 1.00 24.59 303 TYR A O 1
ATOM 2406 N N . ASP A 1 304 ? -11.601 -26.073 36.290 1.00 29.17 304 ASP A N 1
ATOM 2407 C CA . ASP A 1 304 ? -10.135 -26.164 36.377 1.00 29.17 304 ASP A CA 1
ATOM 2408 C C . ASP A 1 304 ? -9.562 -27.190 35.381 1.00 29.17 304 ASP A C 1
ATOM 2410 O O . ASP A 1 304 ? -10.109 -28.288 35.269 1.00 29.17 304 ASP A O 1
ATOM 2414 N N . GLN A 1 305 ? -8.401 -26.902 34.769 1.00 26.77 305 GLN A N 1
ATOM 2415 C CA . GLN A 1 305 ? -7.236 -27.812 34.769 1.00 26.77 305 GLN A CA 1
ATOM 2416 C C . GLN A 1 305 ? -5.960 -27.203 34.152 1.00 26.77 305 GLN A C 1
ATOM 2418 O O . GLN A 1 305 ? -5.980 -26.451 33.180 1.00 26.77 305 GLN A O 1
ATOM 2423 N N . ASP A 1 306 ? -4.839 -27.577 34.770 1.00 31.67 306 ASP A N 1
ATOM 2424 C CA . ASP A 1 306 ? -3.466 -27.088 34.621 1.00 31.67 306 ASP A CA 1
ATOM 2425 C C . ASP A 1 306 ? -2.687 -27.802 33.497 1.00 31.67 306 ASP A C 1
ATOM 2427 O O . ASP A 1 306 ? -2.655 -29.029 33.457 1.00 31.67 306 ASP A O 1
ATOM 2431 N N . PHE A 1 307 ? -1.990 -27.042 32.639 1.00 27.81 307 PHE A N 1
ATOM 2432 C CA . PHE A 1 307 ? -0.883 -27.537 31.805 1.00 27.81 307 PHE A CA 1
ATOM 2433 C C . PHE A 1 307 ? 0.208 -26.464 31.638 1.00 27.81 307 PHE A C 1
ATOM 2435 O O . PHE A 1 307 ? 0.210 -25.631 30.729 1.00 27.81 307 PHE A O 1
ATOM 2442 N N . SER A 1 308 ? 1.177 -26.507 32.545 1.00 27.06 308 SER A N 1
ATOM 2443 C CA . SER A 1 308 ? 2.516 -25.915 32.427 1.00 27.06 308 SER A CA 1
ATOM 2444 C C . SER A 1 308 ? 3.306 -26.604 31.277 1.00 27.06 308 SER A C 1
ATOM 2446 O O . SER A 1 308 ? 3.141 -27.797 31.057 1.00 27.06 308 SER A O 1
ATOM 2448 N N . ASN A 1 309 ? 4.140 -25.988 30.422 1.00 30.67 309 ASN A N 1
ATOM 2449 C CA . ASN A 1 309 ? 5.143 -24.938 30.605 1.00 30.67 309 ASN A CA 1
ATOM 2450 C C . ASN A 1 309 ? 5.551 -24.290 29.255 1.00 30.67 309 ASN A C 1
ATOM 2452 O O . ASN A 1 309 ? 6.125 -24.962 28.404 1.00 30.67 309 ASN A O 1
ATOM 2456 N N . VAL A 1 310 ? 5.251 -22.997 29.069 1.00 30.12 310 VAL A N 1
ATOM 2457 C CA . VAL A 1 310 ? 6.141 -21.808 28.932 1.00 30.12 310 VAL A CA 1
ATOM 2458 C C . VAL A 1 310 ? 5.171 -20.620 28.751 1.00 30.12 310 VAL A C 1
ATOM 2460 O O . VAL A 1 310 ? 4.571 -20.451 27.692 1.00 30.12 310 VAL A O 1
ATOM 2463 N N . LYS A 1 311 ? 4.927 -19.861 29.831 1.00 31.58 311 LYS A N 1
ATOM 2464 C CA . LYS A 1 311 ? 3.724 -19.023 30.028 1.00 31.58 311 LYS A CA 1
ATOM 2465 C C . LYS A 1 311 ? 3.798 -17.643 29.350 1.00 31.58 311 LYS A C 1
ATOM 2467 O O . LYS A 1 311 ? 4.564 -16.782 29.772 1.00 31.58 311 LYS A O 1
ATOM 2472 N N . LEU A 1 312 ? 2.926 -17.411 28.365 1.00 37.62 312 LEU A N 1
ATOM 2473 C CA . LEU A 1 312 ? 2.234 -16.121 28.225 1.00 37.62 312 LEU A CA 1
ATOM 2474 C C . LEU A 1 312 ? 1.283 -15.980 29.431 1.00 37.62 312 LEU A C 1
ATOM 2476 O O . LEU A 1 312 ? 0.782 -16.993 29.921 1.00 37.62 312 LEU A O 1
ATOM 2480 N N . ASN A 1 313 ? 1.079 -14.769 29.953 1.00 42.72 313 ASN A N 1
ATOM 2481 C CA . ASN A 1 313 ? 0.230 -14.543 31.127 1.00 42.72 313 ASN A CA 1
ATOM 2482 C C . ASN A 1 313 ? -1.197 -15.078 30.857 1.00 42.72 313 ASN A C 1
ATOM 2484 O O . ASN A 1 313 ? -1.818 -14.650 29.883 1.00 42.72 313 ASN A O 1
ATOM 2488 N N . PRO A 1 314 ? -1.731 -15.996 31.684 1.00 39.06 314 PRO A N 1
ATOM 2489 C CA . PRO A 1 314 ? -3.081 -16.541 31.522 1.00 39.06 314 PRO A CA 1
ATOM 2490 C C . PRO A 1 314 ? -4.165 -15.463 31.496 1.00 39.06 314 PRO A C 1
ATOM 2492 O O . PRO A 1 314 ? -5.133 -15.601 30.758 1.00 39.06 314 PRO A O 1
ATOM 2495 N N . ASN A 1 315 ? -3.965 -14.360 32.225 1.00 44.28 315 ASN A N 1
ATOM 2496 C CA . ASN A 1 315 ? -4.878 -13.222 32.184 1.00 44.28 315 ASN A CA 1
ATOM 2497 C C . ASN A 1 315 ? -4.841 -12.503 30.833 1.00 44.28 315 ASN A C 1
ATOM 2499 O O . ASN A 1 315 ? -5.890 -12.083 30.373 1.00 44.28 315 ASN A O 1
ATOM 2503 N N . ASP A 1 316 ? -3.687 -12.417 30.162 1.00 40.78 316 ASP A N 1
ATOM 2504 C CA . ASP A 1 316 ? -3.593 -11.808 28.828 1.00 40.78 316 ASP A CA 1
ATOM 2505 C C . ASP A 1 316 ? -4.270 -12.698 27.776 1.00 40.78 316 ASP A C 1
ATOM 2507 O O . ASP A 1 316 ? -4.845 -12.192 26.821 1.00 40.78 316 ASP A O 1
ATOM 2511 N N . ILE A 1 317 ? -4.232 -14.026 27.944 1.00 37.66 317 ILE A N 1
ATOM 2512 C CA . ILE A 1 317 ? -4.920 -14.973 27.053 1.00 37.66 317 ILE A CA 1
ATOM 2513 C C . ILE A 1 317 ? -6.425 -14.989 27.313 1.00 37.66 317 ILE A C 1
ATOM 2515 O O . ILE A 1 317 ? -7.166 -14.934 26.345 1.00 37.66 317 ILE A O 1
ATOM 2519 N N . LEU A 1 318 ? -6.883 -14.994 28.567 1.00 40.78 318 LEU A N 1
ATOM 2520 C CA . LEU A 1 318 ? -8.307 -14.906 28.920 1.00 40.78 318 LEU A CA 1
ATOM 2521 C C . LEU A 1 318 ? -8.914 -13.548 28.545 1.00 40.78 318 LEU A C 1
ATOM 2523 O O . LEU A 1 318 ? -10.036 -13.486 28.052 1.00 40.78 318 LEU A O 1
ATOM 2527 N N . ASP A 1 319 ? -8.174 -12.457 28.742 1.00 43.34 319 ASP A N 1
ATOM 2528 C CA . ASP A 1 319 ? -8.556 -11.117 28.289 1.00 43.34 319 ASP A CA 1
ATOM 2529 C C . ASP A 1 319 ? -8.559 -11.049 26.753 1.00 43.34 319 ASP A C 1
ATOM 2531 O O . ASP A 1 319 ? -9.485 -10.497 26.164 1.00 43.34 319 ASP A O 1
ATOM 2535 N N . MET A 1 320 ? -7.602 -11.695 26.072 1.00 40.22 320 MET A N 1
ATOM 2536 C CA . MET A 1 320 ? -7.674 -11.886 24.621 1.00 40.22 320 MET A CA 1
ATOM 2537 C C . MET A 1 320 ? -8.869 -12.752 24.215 1.00 40.22 320 MET A C 1
ATOM 2539 O O . MET A 1 320 ? -9.570 -12.346 23.309 1.00 40.22 320 MET A O 1
ATOM 2543 N N . GLU A 1 321 ? -9.157 -13.887 24.851 1.00 37.38 321 GLU A N 1
ATOM 2544 C CA . GLU A 1 321 ? -10.296 -14.761 24.533 1.00 37.38 321 GLU A CA 1
ATOM 2545 C C . GLU A 1 321 ? -11.626 -14.026 24.717 1.00 37.38 321 GLU A C 1
ATOM 2547 O O . GLU A 1 321 ? -12.441 -14.019 23.797 1.00 37.38 321 GLU A O 1
ATOM 2552 N N . LYS A 1 322 ? -11.805 -13.291 25.822 1.00 41.91 322 LYS A N 1
ATOM 2553 C CA . LYS A 1 322 ? -12.966 -12.410 26.039 1.00 41.91 322 LYS A CA 1
ATOM 2554 C C . LYS A 1 322 ? -13.073 -11.297 24.986 1.00 41.91 322 LYS A C 1
ATOM 2556 O O . LYS A 1 322 ? -14.180 -10.940 24.600 1.00 41.91 322 LYS A O 1
ATOM 2561 N N . ARG A 1 323 ? -11.949 -10.771 24.478 1.00 40.53 323 ARG A N 1
ATOM 2562 C CA . ARG A 1 323 ? -11.908 -9.772 23.383 1.00 40.53 323 ARG A CA 1
ATOM 2563 C C . ARG A 1 323 ? -12.055 -10.382 21.979 1.00 40.53 323 ARG A C 1
ATOM 2565 O O . ARG A 1 323 ? -12.485 -9.686 21.066 1.00 40.53 323 ARG A O 1
ATOM 2572 N N . VAL A 1 324 ? -11.677 -11.650 21.794 1.00 40.66 324 VAL A N 1
ATOM 2573 C CA . VAL A 1 324 ? -11.774 -12.446 20.552 1.00 40.66 324 VAL A CA 1
ATOM 2574 C C . VAL A 1 324 ? -13.197 -12.955 20.340 1.00 40.66 324 VAL A C 1
ATOM 2576 O O . VAL A 1 324 ? -13.620 -13.071 19.194 1.00 40.66 324 VAL A O 1
ATOM 2579 N N . LEU A 1 325 ? -13.951 -13.189 21.415 1.00 36.81 325 LEU A N 1
ATOM 2580 C CA . LEU A 1 325 ? -15.362 -13.592 21.407 1.00 36.81 325 LEU A CA 1
ATOM 2581 C C . LEU A 1 325 ? -16.334 -12.441 21.072 1.00 36.81 325 LEU A C 1
ATOM 2583 O O . LEU A 1 325 ? -17.491 -12.455 21.484 1.00 36.81 325 LEU A O 1
ATOM 2587 N N . GLY A 1 326 ? -15.893 -11.437 20.312 1.00 43.22 326 GLY A N 1
ATOM 2588 C CA . GLY A 1 326 ? -16.828 -10.565 19.607 1.00 43.22 326 GLY A CA 1
ATOM 2589 C C . GLY A 1 326 ? -17.575 -11.359 18.530 1.00 43.22 326 GLY A C 1
ATOM 2590 O O . GLY A 1 326 ? -17.026 -12.288 17.935 1.00 43.22 326 GLY A O 1
ATOM 2591 N N . THR A 1 327 ? -18.831 -11.008 18.260 1.00 44.69 327 THR A N 1
ATOM 2592 C CA . THR A 1 327 ? -19.613 -11.638 17.189 1.00 44.69 327 THR A CA 1
ATOM 2593 C C . THR A 1 327 ? -18.931 -11.382 15.839 1.00 44.69 327 THR A C 1
ATOM 2595 O O . THR A 1 327 ? -18.643 -10.221 15.541 1.00 44.69 327 THR A O 1
ATOM 2598 N N . PRO A 1 328 ? -18.677 -12.408 15.003 1.00 46.53 328 PRO A N 1
ATOM 2599 C CA . PRO A 1 328 ? -18.188 -12.207 13.642 1.00 46.53 328 PRO A CA 1
ATOM 2600 C C . PRO A 1 328 ? -19.097 -11.221 12.902 1.00 46.53 328 PRO A C 1
ATOM 2602 O O . PRO A 1 328 ? -20.312 -11.419 12.841 1.00 46.53 328 PRO A O 1
ATOM 2605 N N . ILE A 1 329 ? -18.524 -10.139 12.378 1.00 51.09 329 ILE A N 1
ATOM 2606 C CA . ILE A 1 329 ? -19.289 -9.057 11.750 1.00 51.09 329 ILE A CA 1
ATOM 2607 C C . ILE A 1 329 ? -19.219 -9.226 10.231 1.00 51.09 329 ILE A C 1
ATOM 2609 O O . ILE A 1 329 ? -18.148 -9.435 9.671 1.00 51.09 329 ILE A O 1
ATOM 2613 N N . THR A 1 330 ? -20.350 -9.077 9.544 1.00 47.03 330 THR A N 1
ATOM 2614 C CA . THR A 1 330 ? -20.444 -9.005 8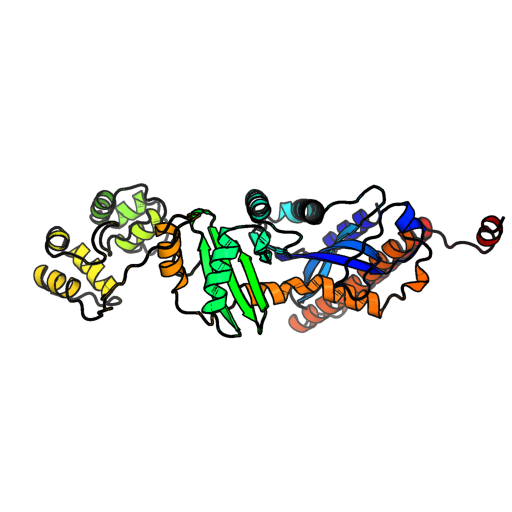.073 1.00 47.03 330 THR A CA 1
ATOM 2615 C C . THR A 1 330 ? -20.277 -7.573 7.535 1.00 47.03 330 THR A C 1
ATOM 2617 O O . THR A 1 330 ? -20.867 -7.223 6.516 1.00 47.03 330 THR A O 1
ATOM 2620 N N . GLN A 1 331 ? -19.540 -6.708 8.242 1.00 54.97 331 GLN A N 1
ATOM 2621 C CA . GLN A 1 331 ? -19.209 -5.354 7.777 1.00 54.97 331 GLN A CA 1
ATOM 2622 C C . GLN A 1 331 ? -18.095 -5.403 6.720 1.00 54.97 331 GLN A C 1
ATOM 2624 O O . GLN A 1 331 ? -17.431 -6.428 6.561 1.00 54.97 331 GLN A O 1
ATOM 2629 N N . ASP A 1 332 ? -17.889 -4.294 5.999 1.00 61.25 332 ASP A N 1
ATOM 2630 C CA . ASP A 1 332 ? -16.841 -4.174 4.981 1.00 61.25 332 ASP A CA 1
ATOM 2631 C C . ASP A 1 332 ? -15.471 -4.573 5.551 1.00 61.25 332 ASP A C 1
ATOM 2633 O O . ASP A 1 332 ? -14.875 -3.878 6.377 1.00 61.25 332 ASP A O 1
ATOM 2637 N N . SER A 1 333 ? -14.976 -5.725 5.102 1.00 79.56 333 SER A N 1
ATOM 2638 C CA . SER A 1 333 ? -13.707 -6.283 5.552 1.00 79.56 333 SER A CA 1
ATOM 2639 C C . SER A 1 333 ? -12.530 -5.395 5.131 1.00 79.56 333 SER A C 1
ATOM 2641 O O . SER A 1 333 ? -12.423 -4.968 3.974 1.00 79.56 333 SER A O 1
ATOM 2643 N N . ILE A 1 334 ? -11.596 -5.169 6.060 1.00 84.56 334 ILE A N 1
ATOM 2644 C CA . ILE A 1 334 ? -10.337 -4.455 5.791 1.00 84.56 334 ILE A CA 1
ATOM 2645 C C . ILE A 1 334 ? -9.536 -5.208 4.718 1.00 84.56 334 ILE A C 1
ATOM 2647 O O . ILE A 1 334 ? -8.917 -4.590 3.852 1.00 84.56 334 ILE A O 1
ATOM 2651 N N . HIS A 1 335 ? -9.587 -6.537 4.729 1.00 85.12 335 HIS A N 1
ATOM 2652 C CA . HIS A 1 335 ? -8.996 -7.422 3.744 1.00 85.12 335 HIS A CA 1
ATOM 2653 C C . HIS A 1 335 ? -9.623 -7.224 2.364 1.00 85.12 335 HIS A C 1
ATOM 2655 O O . HIS A 1 335 ? -8.892 -7.108 1.384 1.00 85.12 335 HIS A O 1
ATOM 2661 N N . ASN A 1 336 ? -10.949 -7.094 2.268 1.00 83.56 336 ASN A N 1
ATOM 2662 C CA . ASN A 1 336 ? -11.608 -6.793 0.994 1.00 83.56 336 ASN A CA 1
ATOM 2663 C C . ASN A 1 336 ? -11.187 -5.420 0.456 1.00 83.56 336 ASN A C 1
ATOM 2665 O O . ASN A 1 336 ? -10.866 -5.289 -0.730 1.00 83.56 336 ASN A O 1
ATOM 2669 N N . TYR A 1 337 ? -11.103 -4.405 1.324 1.00 85.69 337 TYR A N 1
ATOM 2670 C CA . TYR A 1 337 ? -10.553 -3.107 0.937 1.00 85.69 337 TYR A CA 1
ATOM 2671 C C . TYR A 1 337 ? -9.102 -3.243 0.452 1.00 85.69 337 TYR A C 1
ATOM 2673 O O . TYR A 1 337 ? -8.769 -2.733 -0.621 1.00 85.69 337 TYR A O 1
ATOM 2681 N N . TYR A 1 338 ? -8.256 -3.961 1.194 1.00 87.62 338 TYR A N 1
ATOM 2682 C CA . TYR A 1 338 ? -6.867 -4.245 0.836 1.00 87.62 338 TYR A CA 1
ATOM 2683 C C . TYR A 1 338 ? -6.766 -4.917 -0.539 1.00 87.62 338 TYR A C 1
ATOM 2685 O O . TYR A 1 338 ? -6.104 -4.378 -1.423 1.00 87.62 338 TYR A O 1
ATOM 2693 N N . LEU A 1 339 ? -7.478 -6.025 -0.766 1.00 82.69 339 LEU A N 1
ATOM 2694 C CA . LEU A 1 339 ? -7.491 -6.755 -2.038 1.00 82.69 339 LEU A CA 1
ATOM 2695 C C . LEU A 1 339 ? -7.945 -5.873 -3.195 1.00 82.69 339 LEU A C 1
ATOM 2697 O O . LEU A 1 339 ? -7.361 -5.912 -4.280 1.00 82.69 339 LEU A O 1
ATOM 2701 N N . SER A 1 340 ? -8.958 -5.036 -2.959 1.00 79.88 340 SER A N 1
ATOM 2702 C CA . SER A 1 340 ? -9.451 -4.131 -3.987 1.00 79.88 340 SER A CA 1
ATOM 2703 C C . SER A 1 340 ? -8.392 -3.123 -4.430 1.00 79.88 340 SER A C 1
ATOM 2705 O O . SER A 1 340 ? -8.529 -2.604 -5.529 1.00 79.88 340 SER A O 1
ATOM 2707 N N . HIS A 1 341 ? -7.339 -2.853 -3.652 1.00 80.38 341 HIS A N 1
ATOM 2708 C CA . HIS A 1 341 ? -6.279 -1.893 -3.987 1.00 80.38 341 HIS A CA 1
ATOM 2709 C C . HIS A 1 341 ? -4.902 -2.521 -4.219 1.00 80.38 341 HIS A C 1
ATOM 2711 O O . HIS A 1 341 ? -4.048 -1.894 -4.843 1.00 80.38 341 HIS A O 1
ATOM 2717 N N . TYR A 1 342 ? -4.645 -3.721 -3.712 1.00 78.19 342 TYR A N 1
ATOM 2718 C CA . TYR A 1 342 ? -3.318 -4.325 -3.760 1.00 78.19 342 TYR A CA 1
ATOM 2719 C C . TYR A 1 342 ? -2.929 -4.763 -5.183 1.00 78.19 342 TYR A C 1
ATOM 2721 O O . TYR A 1 342 ? -1.819 -4.506 -5.637 1.00 78.19 342 TYR A O 1
ATOM 2729 N 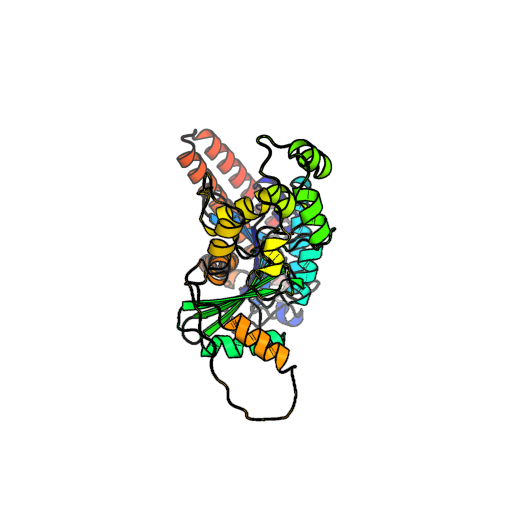N . ASN A 1 343 ? -3.889 -5.273 -5.957 1.00 81.19 343 ASN A N 1
ATOM 2730 C CA . ASN A 1 343 ? -3.638 -5.862 -7.280 1.00 81.19 343 ASN A CA 1
ATOM 2731 C C . ASN A 1 343 ? -3.324 -4.835 -8.393 1.00 81.19 343 ASN A C 1
ATOM 2733 O O . ASN A 1 343 ? -3.351 -5.176 -9.575 1.00 81.19 343 ASN A O 1
ATOM 2737 N N . LEU A 1 344 ? -3.081 -3.559 -8.067 1.00 82.00 344 LEU A N 1
ATOM 2738 C CA . LEU A 1 344 ? -2.819 -2.528 -9.080 1.00 82.00 344 LEU A CA 1
ATOM 2739 C C . LEU A 1 344 ? -1.529 -2.809 -9.849 1.00 82.00 344 LEU A C 1
ATOM 2741 O O . LEU A 1 344 ? -1.534 -2.693 -11.072 1.00 82.00 344 LEU A O 1
ATOM 2745 N N . VAL A 1 345 ? -0.458 -3.195 -9.152 1.00 82.31 345 VAL A N 1
ATOM 2746 C CA . VAL A 1 345 ? 0.830 -3.516 -9.786 1.00 82.31 345 VAL A CA 1
ATOM 2747 C C . VAL A 1 345 ? 0.695 -4.761 -10.664 1.00 82.31 345 VAL A C 1
ATOM 2749 O O . VAL A 1 345 ? 1.114 -4.728 -11.817 1.00 82.31 345 VAL A O 1
ATOM 2752 N N . ASP A 1 346 ? -0.003 -5.797 -10.193 1.00 82.31 346 ASP A N 1
ATOM 2753 C CA . ASP A 1 346 ? -0.266 -7.012 -10.976 1.00 82.31 346 ASP A CA 1
ATOM 2754 C C . ASP A 1 346 ? -1.020 -6.736 -12.289 1.00 82.31 346 ASP A C 1
ATOM 2756 O O . ASP A 1 346 ? -0.739 -7.356 -13.318 1.00 82.31 346 ASP A O 1
ATOM 2760 N N . VAL A 1 347 ? -1.965 -5.787 -12.295 1.00 77.88 347 VAL A N 1
ATOM 2761 C CA . VAL A 1 347 ? -2.662 -5.371 -13.526 1.00 77.88 347 VAL A CA 1
ATOM 2762 C C . VAL A 1 347 ? -1.690 -4.727 -14.519 1.00 77.88 347 VAL A C 1
ATOM 2764 O O . VAL A 1 347 ? -1.752 -5.025 -15.715 1.00 77.88 347 VAL A O 1
ATOM 2767 N N . ILE A 1 348 ? -0.779 -3.872 -14.043 1.00 82.38 348 ILE A N 1
ATOM 2768 C CA . ILE A 1 348 ? 0.260 -3.254 -14.881 1.00 82.38 348 ILE A CA 1
ATOM 2769 C C . ILE A 1 348 ? 1.199 -4.318 -15.445 1.00 82.38 348 ILE A C 1
ATOM 2771 O O . ILE A 1 348 ? 1.452 -4.338 -16.650 1.00 82.38 348 ILE A O 1
ATOM 2775 N N . ASP A 1 349 ? 1.660 -5.229 -14.595 1.00 83.62 349 ASP A N 1
ATOM 2776 C CA . ASP A 1 349 ? 2.536 -6.336 -14.958 1.00 83.62 349 ASP A CA 1
ATOM 2777 C C . ASP A 1 349 ? 1.891 -7.233 -16.021 1.00 83.62 349 ASP A C 1
ATOM 2779 O O . ASP A 1 349 ? 2.502 -7.522 -17.050 1.00 83.62 349 ASP A O 1
ATOM 2783 N N . LYS A 1 350 ? 0.620 -7.610 -15.841 1.00 81.44 350 LYS A N 1
ATOM 2784 C CA . LYS A 1 350 ? -0.131 -8.399 -16.826 1.00 81.44 350 LYS A CA 1
ATOM 2785 C C . LYS A 1 350 ? -0.192 -7.705 -18.188 1.00 81.44 350 LYS A C 1
ATOM 2787 O O . LYS A 1 350 ? 0.030 -8.354 -19.211 1.00 81.44 350 LYS A O 1
ATOM 2792 N N . ASN A 1 351 ? -0.460 -6.399 -18.213 1.00 77.31 351 ASN A N 1
ATOM 2793 C CA . ASN A 1 351 ? -0.486 -5.628 -19.457 1.00 77.31 351 ASN A CA 1
ATOM 2794 C C . ASN A 1 351 ? 0.908 -5.539 -20.095 1.00 77.31 351 ASN A C 1
ATOM 2796 O O . ASN A 1 351 ? 1.029 -5.654 -21.318 1.00 77.31 351 ASN A O 1
ATOM 2800 N N . PHE A 1 352 ? 1.957 -5.386 -19.281 1.00 81.50 352 PHE A N 1
ATOM 2801 C CA . PHE A 1 352 ? 3.338 -5.403 -19.750 1.00 81.50 352 PHE A CA 1
ATOM 2802 C C . PHE A 1 352 ? 3.664 -6.737 -20.427 1.00 81.50 352 PHE A C 1
ATOM 2804 O O . PHE A 1 352 ? 4.086 -6.729 -21.580 1.00 81.50 352 PHE A O 1
ATOM 2811 N N . TYR A 1 353 ? 3.401 -7.879 -19.782 1.00 77.50 353 TYR A N 1
ATOM 2812 C CA . TYR A 1 353 ? 3.689 -9.197 -20.368 1.00 77.50 353 TYR A CA 1
ATOM 2813 C C . TYR A 1 353 ? 2.837 -9.520 -21.596 1.00 77.50 353 TYR A C 1
ATOM 2815 O O . TYR A 1 353 ? 3.313 -10.204 -22.498 1.00 77.50 353 TYR A O 1
ATOM 2823 N N . GLY A 1 354 ? 1.599 -9.021 -21.660 1.00 69.69 354 GLY A N 1
ATOM 2824 C CA . GLY A 1 354 ? 0.755 -9.163 -22.848 1.00 69.69 354 GLY A CA 1
ATOM 2825 C C . GLY A 1 354 ? 1.255 -8.361 -24.057 1.00 69.69 354 GLY A C 1
ATOM 2826 O O . GLY A 1 354 ? 0.945 -8.717 -25.190 1.00 69.69 354 GLY A O 1
ATOM 2827 N N . THR A 1 355 ? 2.036 -7.300 -23.826 1.00 68.94 355 THR A N 1
ATOM 2828 C CA . THR A 1 355 ? 2.464 -6.347 -24.866 1.00 68.94 355 THR A CA 1
ATOM 2829 C C . THR A 1 355 ? 3.931 -6.519 -25.257 1.00 68.94 355 THR A C 1
ATOM 2831 O O . THR A 1 355 ? 4.290 -6.435 -26.431 1.00 68.94 355 THR A O 1
ATOM 2834 N N . VAL A 1 356 ? 4.805 -6.741 -24.276 1.00 68.44 356 VAL A N 1
ATOM 2835 C CA . VAL A 1 356 ? 6.256 -6.769 -24.454 1.00 68.44 356 VAL A CA 1
ATOM 2836 C C . VAL A 1 356 ? 6.736 -8.210 -24.503 1.00 68.44 356 VAL A C 1
ATOM 2838 O O . VAL A 1 356 ? 6.676 -8.938 -23.516 1.00 68.44 356 VAL A O 1
ATOM 2841 N N . VAL A 1 357 ? 7.289 -8.615 -25.647 1.00 60.91 357 VAL A N 1
ATOM 2842 C CA . VAL A 1 357 ? 7.947 -9.917 -25.790 1.00 60.91 357 VAL A CA 1
ATOM 2843 C C . VAL A 1 357 ? 9.348 -9.837 -25.155 1.00 60.91 357 VAL A C 1
ATOM 2845 O O . VAL A 1 357 ? 10.204 -9.126 -25.692 1.00 60.91 357 VAL A O 1
ATOM 2848 N N . PRO A 1 358 ? 9.659 -10.595 -24.080 1.00 56.94 358 PRO A N 1
ATOM 2849 C CA . PRO A 1 358 ? 10.943 -10.496 -23.363 1.00 56.94 358 PRO A CA 1
ATOM 2850 C C . PRO A 1 358 ? 12.188 -10.750 -24.232 1.00 56.94 358 PRO A C 1
ATOM 2852 O O . PRO A 1 358 ? 13.293 -10.322 -23.900 1.00 56.94 358 PRO A O 1
ATOM 2855 N N . LYS A 1 359 ? 12.014 -11.403 -25.392 1.00 57.19 359 LYS A N 1
ATOM 2856 C CA . LYS A 1 359 ? 13.078 -11.704 -26.367 1.00 57.19 359 LYS A CA 1
ATOM 2857 C C . LYS A 1 359 ? 13.775 -10.460 -26.945 1.00 57.19 359 LYS A C 1
ATOM 2859 O O . LYS A 1 359 ? 14.820 -10.609 -27.571 1.00 57.19 359 LYS A O 1
ATOM 2864 N N . LEU A 1 360 ? 13.219 -9.261 -26.758 1.00 55.66 360 LEU A N 1
ATOM 2865 C CA . LEU A 1 360 ? 13.720 -8.018 -27.356 1.00 55.66 360 LEU A CA 1
ATOM 2866 C C . LEU A 1 360 ? 14.790 -7.291 -26.527 1.00 55.66 360 LEU A C 1
ATOM 2868 O O . LEU A 1 360 ? 15.465 -6.417 -27.063 1.00 55.66 360 LEU A O 1
ATOM 2872 N N . ALA A 1 361 ? 14.982 -7.637 -25.249 1.00 61.09 361 ALA A N 1
ATOM 2873 C CA . ALA A 1 361 ? 15.825 -6.828 -24.372 1.00 61.09 361 ALA A CA 1
ATOM 2874 C C . ALA A 1 361 ? 17.319 -6.884 -24.739 1.00 61.09 361 ALA A C 1
ATOM 2876 O O . ALA A 1 361 ? 17.963 -5.849 -24.846 1.00 61.09 361 ALA A O 1
ATOM 2877 N N . GLY A 1 362 ? 17.913 -8.054 -24.972 1.00 72.12 362 GLY A N 1
ATOM 2878 C CA . GLY A 1 362 ? 19.347 -8.187 -25.292 1.00 72.12 362 GLY A CA 1
ATOM 2879 C C . GLY A 1 362 ? 20.335 -7.788 -24.172 1.00 72.12 362 GLY A C 1
ATOM 2880 O O . GLY A 1 362 ? 21.405 -8.382 -24.099 1.00 72.12 362 GLY A O 1
ATOM 2881 N N . THR A 1 363 ? 19.983 -6.839 -23.294 1.00 84.12 363 THR A N 1
ATOM 2882 C CA . THR A 1 363 ? 20.688 -6.416 -22.070 1.00 84.12 363 THR A CA 1
ATOM 2883 C C . THR A 1 363 ? 19.676 -6.071 -20.969 1.00 84.12 363 THR A C 1
ATOM 2885 O O . THR A 1 363 ? 18.513 -5.764 -21.255 1.00 84.12 363 THR A O 1
ATOM 2888 N N . TRP A 1 364 ? 20.103 -6.064 -19.702 1.00 86.81 364 TRP A N 1
ATOM 2889 C CA . TRP A 1 364 ? 19.220 -5.692 -18.588 1.00 86.81 364 TRP A CA 1
ATOM 2890 C C . TRP A 1 364 ? 18.774 -4.221 -18.654 1.00 86.81 364 TRP A C 1
ATOM 2892 O O . TRP A 1 364 ? 17.641 -3.897 -18.299 1.00 86.81 364 TRP A O 1
ATOM 2902 N N . GLN A 1 365 ? 19.638 -3.323 -19.147 1.00 86.94 365 GLN A N 1
ATOM 2903 C CA . GLN A 1 365 ? 19.312 -1.904 -19.316 1.00 86.94 365 GLN A CA 1
ATOM 2904 C C . GLN A 1 365 ? 18.188 -1.722 -20.329 1.00 86.94 365 GLN A C 1
ATOM 2906 O O . GLN A 1 365 ? 17.248 -0.977 -20.073 1.00 86.94 365 GLN A O 1
ATOM 2911 N N . ASN A 1 366 ? 18.270 -2.424 -21.457 1.00 82.25 366 ASN A N 1
ATOM 2912 C CA . ASN A 1 366 ? 17.256 -2.361 -22.498 1.00 82.25 366 ASN A CA 1
ATOM 2913 C C . ASN A 1 366 ? 15.909 -2.891 -22.005 1.00 82.25 366 ASN A C 1
ATOM 2915 O O . ASN A 1 366 ? 14.883 -2.318 -22.364 1.00 82.25 366 ASN A O 1
ATOM 2919 N N . LEU A 1 367 ? 15.895 -3.937 -21.165 1.00 85.50 367 LEU A N 1
ATOM 2920 C CA . LEU A 1 367 ? 14.650 -4.418 -20.564 1.00 85.50 367 LEU A CA 1
ATOM 2921 C C . LEU A 1 367 ? 13.999 -3.323 -19.722 1.00 85.50 367 LEU A C 1
ATOM 2923 O O . LEU A 1 367 ? 12.851 -2.979 -19.971 1.00 85.50 367 LEU A O 1
ATOM 2927 N N . PHE A 1 368 ? 14.739 -2.716 -18.790 1.00 86.69 368 PHE A N 1
ATOM 2928 C CA . PHE A 1 368 ? 14.191 -1.635 -17.971 1.00 86.69 368 PHE A CA 1
ATOM 2929 C C . PHE A 1 368 ? 13.776 -0.414 -18.793 1.00 86.69 368 PHE A C 1
ATOM 2931 O O . PHE A 1 368 ? 12.721 0.157 -18.528 1.00 86.69 368 PHE A O 1
ATOM 2938 N N . THR A 1 369 ? 14.554 -0.026 -19.805 1.00 82.62 369 THR A N 1
ATOM 2939 C CA . THR A 1 369 ? 14.163 1.047 -20.729 1.00 82.62 369 THR A CA 1
ATOM 2940 C C . THR A 1 369 ? 12.851 0.701 -21.432 1.00 82.62 369 THR A C 1
ATOM 2942 O O . THR A 1 369 ? 11.949 1.532 -21.478 1.00 82.62 369 THR A O 1
ATOM 2945 N N . THR A 1 370 ? 12.697 -0.539 -21.904 1.00 82.19 370 THR A N 1
ATOM 2946 C CA . THR A 1 370 ? 11.462 -1.019 -22.545 1.00 82.19 370 THR A CA 1
ATOM 2947 C C . THR A 1 370 ? 10.283 -1.018 -21.568 1.00 82.19 370 THR A C 1
ATOM 2949 O O . THR A 1 370 ? 9.196 -0.581 -21.932 1.00 82.19 370 THR A O 1
ATOM 2952 N N . SER A 1 371 ? 10.482 -1.432 -20.313 1.00 83.31 371 SER A N 1
ATOM 2953 C CA . SER A 1 371 ? 9.454 -1.378 -19.262 1.00 83.31 371 SER A CA 1
ATOM 2954 C C . SER A 1 371 ? 9.008 0.049 -18.939 1.00 83.31 371 SER A C 1
ATOM 2956 O O . SER A 1 371 ? 7.818 0.298 -18.729 1.00 83.31 371 SER A O 1
ATOM 2958 N N . LEU A 1 372 ? 9.936 1.007 -18.938 1.00 81.88 372 LEU A N 1
ATOM 2959 C CA . LEU A 1 372 ? 9.608 2.418 -18.736 1.00 81.88 372 LEU A CA 1
ATOM 2960 C C . LEU A 1 372 ? 8.875 3.007 -19.950 1.00 81.88 372 LEU A C 1
ATOM 2962 O O . LEU A 1 372 ? 7.872 3.690 -19.767 1.00 81.88 372 LEU A O 1
ATOM 2966 N N . LEU A 1 373 ? 9.305 2.684 -21.175 1.00 79.88 373 LEU A N 1
ATOM 2967 C CA . LEU A 1 373 ? 8.597 3.064 -22.406 1.00 79.88 373 LEU A CA 1
ATOM 2968 C C . LEU A 1 373 ? 7.173 2.500 -22.440 1.00 79.88 373 LEU A C 1
ATOM 2970 O O . LEU A 1 373 ? 6.227 3.217 -22.756 1.00 79.88 373 LEU A O 1
ATOM 2974 N N . PHE A 1 374 ? 6.998 1.234 -22.057 1.00 84.44 374 PHE A N 1
ATOM 2975 C CA . PHE A 1 374 ? 5.674 0.643 -21.901 1.00 84.44 374 PHE A CA 1
ATOM 2976 C C . PHE A 1 374 ? 4.832 1.430 -20.889 1.00 84.44 374 PHE A C 1
ATOM 2978 O O . PHE A 1 374 ? 3.692 1.780 -21.186 1.00 84.44 374 PHE A O 1
ATOM 2985 N N . SER A 1 375 ? 5.403 1.766 -19.727 1.00 83.81 375 SER A N 1
ATOM 2986 C CA . SER A 1 375 ? 4.708 2.545 -18.693 1.00 83.81 375 SER A CA 1
ATOM 2987 C C . SER A 1 375 ? 4.247 3.909 -19.218 1.00 83.81 375 SER A C 1
ATOM 2989 O O . SER A 1 375 ? 3.142 4.339 -18.903 1.00 83.81 375 SER A O 1
ATOM 2991 N N . MET A 1 376 ? 5.040 4.563 -20.072 1.00 78.00 376 MET A N 1
ATOM 2992 C CA . MET A 1 376 ? 4.667 5.825 -20.722 1.00 78.00 376 MET A CA 1
ATOM 2993 C C . MET A 1 376 ? 3.494 5.677 -21.697 1.00 78.00 376 MET A C 1
ATOM 2995 O O . MET A 1 376 ? 2.567 6.491 -21.686 1.00 78.00 376 MET A O 1
ATOM 2999 N N . VAL A 1 377 ? 3.531 4.656 -22.559 1.00 79.25 377 VAL A N 1
ATOM 3000 C CA . VAL A 1 377 ? 2.443 4.378 -23.512 1.00 79.25 377 VAL A CA 1
ATOM 3001 C C . VAL A 1 377 ? 1.165 4.059 -22.743 1.00 79.25 377 VAL A C 1
ATOM 3003 O O . VAL A 1 377 ? 0.104 4.614 -23.030 1.00 79.25 377 VAL A O 1
ATOM 3006 N N . TYR A 1 378 ? 1.289 3.230 -21.710 1.00 82.56 378 TYR A N 1
ATOM 3007 C CA . TYR A 1 378 ? 0.196 2.886 -20.819 1.00 82.56 378 TYR A CA 1
ATOM 3008 C C . TYR A 1 378 ? -0.371 4.127 -20.110 1.00 82.56 378 TYR A C 1
ATOM 3010 O O . TYR A 1 378 ? -1.583 4.325 -20.110 1.00 82.56 378 TYR A O 1
ATOM 3018 N N . HIS A 1 379 ? 0.471 5.026 -19.589 1.00 80.75 379 HIS A N 1
ATOM 3019 C CA . HIS A 1 379 ? 0.007 6.302 -19.029 1.00 80.75 379 HIS A CA 1
ATOM 3020 C C . HIS A 1 379 ? -0.768 7.132 -20.032 1.00 80.75 379 HIS A C 1
ATOM 3022 O O . HIS A 1 379 ? -1.816 7.655 -19.681 1.00 80.75 379 HIS A O 1
ATOM 3028 N N . SER A 1 380 ? -0.278 7.237 -21.263 1.00 75.19 380 SER A N 1
ATOM 3029 C CA . SER A 1 380 ? -0.939 8.010 -22.317 1.00 75.19 380 SER A CA 1
ATOM 3030 C C . SER A 1 380 ? -2.330 7.453 -22.624 1.00 75.19 380 SER A C 1
ATOM 3032 O O . SER A 1 380 ? -3.295 8.208 -22.736 1.00 75.19 380 SER A O 1
ATOM 3034 N N . PHE A 1 381 ? -2.456 6.125 -22.680 1.00 80.00 381 PHE A N 1
ATOM 3035 C CA . PHE A 1 381 ? -3.742 5.449 -22.832 1.00 80.00 381 PHE A CA 1
ATOM 3036 C C . PHE A 1 381 ? -4.687 5.734 -21.656 1.00 80.00 381 PHE A C 1
ATOM 3038 O O . PHE A 1 381 ? -5.843 6.104 -21.861 1.00 80.00 381 PHE A O 1
ATOM 3045 N N . VAL A 1 382 ? -4.194 5.600 -20.424 1.00 76.88 382 VAL A N 1
ATOM 3046 C CA . VAL A 1 382 ? -4.994 5.804 -19.212 1.00 76.88 382 VAL A CA 1
ATOM 3047 C C . VAL A 1 382 ? -5.412 7.276 -19.053 1.00 76.88 382 VAL A C 1
ATOM 3049 O O . VAL A 1 382 ? -6.560 7.534 -18.696 1.00 76.88 382 VAL A O 1
ATOM 3052 N N . MET A 1 383 ? -4.560 8.239 -19.433 1.00 75.94 383 MET A N 1
ATOM 3053 C CA . MET A 1 383 ? -4.917 9.666 -19.527 1.00 75.94 383 MET A CA 1
ATOM 3054 C C . MET A 1 383 ? -6.057 9.906 -20.502 1.00 75.94 383 MET A C 1
ATOM 3056 O O . MET A 1 383 ? -7.008 10.616 -20.190 1.00 75.94 383 MET A O 1
ATOM 3060 N N . PHE A 1 384 ? -5.948 9.334 -21.700 1.00 71.69 384 PHE A N 1
ATOM 3061 C CA . PHE A 1 384 ? -6.974 9.486 -22.718 1.00 71.69 384 PHE A CA 1
ATOM 3062 C C . PHE A 1 384 ? -8.313 8.910 -22.238 1.00 71.69 384 PHE A C 1
ATOM 3064 O O . PHE A 1 384 ? -9.356 9.538 -22.418 1.00 71.69 384 PHE A O 1
ATOM 3071 N N . ALA A 1 385 ? -8.286 7.748 -21.578 1.00 71.69 385 ALA A N 1
ATOM 3072 C CA . ALA A 1 385 ? -9.474 7.134 -20.995 1.00 71.69 385 ALA A CA 1
ATOM 3073 C C . ALA A 1 385 ? -10.098 7.996 -19.883 1.00 71.69 385 ALA A C 1
ATOM 3075 O O . ALA A 1 385 ? -11.319 8.156 -19.853 1.00 71.69 385 ALA A O 1
ATOM 3076 N N . GLU A 1 386 ? -9.277 8.574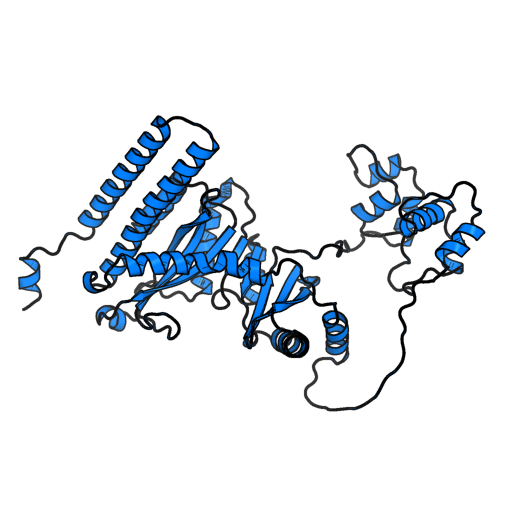 -19.003 1.00 75.19 386 GLU A N 1
ATOM 3077 C CA . GLU A 1 386 ? -9.718 9.485 -17.942 1.00 75.19 386 GLU A CA 1
ATOM 3078 C C . GLU A 1 386 ? -10.383 10.734 -18.516 1.00 75.19 386 GLU A C 1
ATOM 3080 O O . GLU A 1 386 ? -11.522 11.039 -18.177 1.00 75.19 386 GLU A O 1
ATOM 3085 N N . ALA A 1 387 ? -9.715 11.402 -19.457 1.00 71.56 387 ALA A N 1
ATOM 3086 C CA . ALA A 1 387 ? -10.211 12.630 -20.059 1.00 71.56 387 ALA A CA 1
ATOM 3087 C C . ALA A 1 387 ? -11.489 12.402 -20.879 1.00 71.56 387 ALA A C 1
ATOM 3089 O O . ALA A 1 387 ? -12.397 13.229 -20.846 1.00 71.56 387 ALA A O 1
ATOM 3090 N N . LYS A 1 388 ? -11.604 11.252 -21.559 1.00 67.44 388 LYS A N 1
ATOM 3091 C CA . LYS A 1 388 ? -12.841 10.844 -22.239 1.00 67.44 388 LYS A CA 1
ATOM 3092 C C . LYS A 1 388 ? -13.985 10.603 -21.249 1.00 67.44 388 LYS A C 1
ATOM 3094 O O . LYS A 1 388 ? -15.141 10.876 -21.563 1.00 67.44 388 LYS A O 1
ATOM 3099 N N . LYS A 1 389 ? -13.687 10.068 -20.063 1.00 67.75 389 LYS A N 1
ATOM 3100 C CA . LYS A 1 389 ? -14.690 9.877 -19.011 1.00 67.75 389 LYS A CA 1
ATOM 3101 C C . LYS A 1 389 ? -15.115 11.217 -18.414 1.00 67.75 389 LYS A C 1
ATOM 3103 O O . LYS A 1 389 ? -16.309 11.431 -18.239 1.00 67.75 389 LYS A O 1
ATOM 3108 N N . ASP A 1 390 ? -14.172 12.128 -18.192 1.00 68.25 390 ASP A N 1
ATOM 3109 C CA . ASP A 1 390 ? -14.456 13.491 -17.739 1.00 68.25 390 ASP A CA 1
ATOM 3110 C C . ASP A 1 390 ? -15.296 14.272 -18.752 1.00 68.25 390 ASP A C 1
ATOM 3112 O O . ASP A 1 390 ? -16.274 14.900 -18.360 1.00 68.25 390 ASP A O 1
ATOM 3116 N N . SER A 1 391 ? -14.980 14.209 -20.051 1.00 64.12 391 SER A N 1
ATOM 3117 C CA . SER A 1 391 ? -15.766 14.898 -21.084 1.00 64.12 391 SER A CA 1
ATOM 3118 C C . SER A 1 391 ? -17.183 14.336 -21.204 1.00 64.12 391 SER A C 1
ATOM 3120 O O . SER A 1 391 ? -18.134 15.105 -21.352 1.00 64.12 391 SER A O 1
ATOM 3122 N N . PHE A 1 392 ? -17.339 13.015 -21.062 1.00 57.91 392 PHE A N 1
ATOM 3123 C CA . PHE A 1 392 ? -18.645 12.359 -21.002 1.00 57.91 392 PHE A CA 1
ATOM 3124 C C . PHE A 1 392 ? -19.455 12.794 -19.772 1.00 57.91 392 PHE A C 1
ATOM 3126 O O . PHE A 1 392 ? -20.643 13.082 -19.892 1.00 57.91 392 PHE A O 1
ATOM 3133 N N . LEU A 1 393 ? -18.818 12.883 -18.598 1.00 56.25 393 LEU A N 1
ATOM 3134 C CA . LEU A 1 393 ? -19.463 13.319 -17.353 1.00 56.25 393 LEU A CA 1
ATOM 3135 C C . LEU A 1 393 ? -19.790 14.819 -17.347 1.00 56.25 393 LEU A C 1
ATOM 3137 O O . LEU A 1 393 ? -20.778 15.225 -16.742 1.00 56.25 393 LEU A O 1
ATOM 3141 N N . ALA A 1 394 ? -18.982 15.637 -18.021 1.00 56.78 394 ALA A N 1
ATOM 3142 C CA . ALA A 1 394 ? -19.089 17.091 -18.010 1.00 56.78 394 ALA A CA 1
ATOM 3143 C C . ALA A 1 394 ? -19.775 17.688 -19.254 1.00 56.78 394 ALA A C 1
ATOM 3145 O O . ALA A 1 394 ? -19.782 18.910 -19.380 1.00 56.78 394 ALA A O 1
ATOM 3146 N N . GLN A 1 395 ? -20.299 16.874 -20.184 1.00 57.47 395 GLN A N 1
ATOM 3147 C CA . GLN A 1 395 ? -20.906 17.320 -21.456 1.00 57.47 395 GLN A CA 1
ATOM 3148 C C . GLN A 1 395 ? -20.088 18.419 -22.180 1.00 57.47 395 GLN A C 1
ATOM 3150 O O . GLN A 1 395 ? -20.645 19.386 -22.696 1.00 57.47 395 GLN A O 1
ATOM 3155 N N . THR A 1 396 ? -18.752 18.326 -22.176 1.00 50.69 396 THR A N 1
ATOM 3156 C CA . THR A 1 396 ? -17.858 19.418 -22.622 1.00 50.69 396 THR A CA 1
ATOM 3157 C C . THR A 1 396 ? -17.011 19.083 -23.857 1.00 50.69 396 THR A C 1
ATOM 3159 O O . THR A 1 396 ? -16.628 17.940 -24.085 1.00 50.69 396 THR A O 1
ATOM 3162 N N . ASN A 1 397 ? -16.729 20.151 -24.625 1.00 54.41 397 ASN A N 1
ATOM 3163 C CA . ASN A 1 397 ? -16.172 20.259 -25.987 1.00 54.41 397 ASN A CA 1
ATOM 3164 C C . ASN A 1 397 ? -14.931 19.412 -26.356 1.00 54.41 397 ASN A C 1
ATOM 3166 O O . ASN A 1 397 ? -13.920 19.409 -25.648 1.00 54.41 397 ASN A O 1
ATOM 3170 N N . ASP A 1 398 ? -14.948 18.899 -27.594 1.00 56.75 398 ASP A N 1
ATOM 3171 C CA . ASP A 1 398 ? -13.883 18.145 -28.288 1.00 56.75 398 ASP A CA 1
ATOM 3172 C C . ASP A 1 398 ? -12.495 18.829 -28.295 1.00 56.75 398 ASP A C 1
ATOM 3174 O O . ASP A 1 398 ? -11.459 18.162 -28.257 1.00 56.75 398 ASP A O 1
ATOM 3178 N N . ASN A 1 399 ? -12.437 20.165 -28.237 1.00 58.09 399 ASN A N 1
ATOM 3179 C CA . ASN A 1 399 ? -11.180 20.931 -28.267 1.00 58.09 399 ASN A CA 1
ATOM 3180 C C . ASN A 1 399 ? -10.212 20.616 -27.108 1.00 58.09 399 ASN A C 1
ATOM 3182 O O . ASN A 1 399 ? -8.994 20.718 -27.277 1.00 58.09 399 ASN A O 1
ATOM 3186 N N . LYS A 1 400 ? -10.719 20.234 -25.926 1.00 55.75 400 LYS A N 1
ATOM 3187 C CA . LYS A 1 400 ? -9.870 19.892 -24.768 1.00 55.75 400 LYS A CA 1
ATOM 3188 C C . LYS A 1 400 ? -9.209 18.518 -24.945 1.00 55.75 400 LYS A C 1
ATOM 3190 O O . LYS A 1 400 ? -8.055 18.334 -24.556 1.00 55.75 400 LYS A O 1
ATOM 3195 N N . MET A 1 401 ? -9.910 17.585 -25.590 1.00 55.00 401 MET A N 1
ATOM 3196 C CA . MET A 1 401 ? -9.392 16.255 -25.926 1.00 55.00 401 MET A CA 1
ATOM 3197 C C . MET A 1 401 ? -8.310 16.320 -27.006 1.00 55.00 401 MET A C 1
ATOM 3199 O O . MET A 1 401 ? -7.292 15.632 -26.897 1.00 55.00 401 MET A O 1
ATOM 3203 N N . ASP A 1 402 ? -8.471 17.197 -27.995 1.00 59.19 402 ASP A N 1
ATOM 3204 C CA . ASP A 1 402 ? -7.463 17.426 -29.035 1.00 59.19 402 ASP A CA 1
ATOM 3205 C C . ASP A 1 402 ? -6.162 18.014 -28.476 1.00 59.19 402 ASP A C 1
ATOM 3207 O O . ASP A 1 402 ? -5.066 17.587 -28.851 1.00 59.19 402 ASP A O 1
ATOM 3211 N N . GLN A 1 403 ? -6.255 18.968 -27.544 1.00 63.78 403 GLN A N 1
ATOM 3212 C CA . GLN A 1 403 ? -5.079 19.531 -26.872 1.00 63.78 403 GLN A CA 1
ATOM 3213 C C . GLN A 1 403 ? -4.347 18.485 -26.024 1.00 63.78 403 GLN A C 1
ATOM 3215 O O . GLN A 1 403 ? -3.117 18.405 -26.078 1.00 63.78 403 GLN A O 1
ATOM 3220 N N . LEU A 1 404 ? -5.086 17.644 -25.292 1.00 56.03 404 LEU A N 1
ATOM 3221 C CA . LEU A 1 404 ? -4.502 16.561 -24.501 1.00 56.03 404 LEU A CA 1
ATOM 3222 C C . LEU A 1 404 ? -3.806 15.527 -25.398 1.00 56.03 404 LEU A C 1
ATOM 3224 O O . LEU A 1 404 ? -2.668 15.148 -25.135 1.00 56.03 404 LEU A O 1
ATOM 3228 N N . THR A 1 405 ? -4.455 15.127 -26.495 1.00 59.06 405 THR A N 1
ATOM 3229 C CA . THR A 1 405 ? -3.922 14.154 -27.462 1.00 59.06 405 THR A CA 1
ATOM 3230 C C . THR A 1 405 ? -2.652 14.672 -28.137 1.00 59.06 405 THR A C 1
ATOM 3232 O O . THR A 1 405 ? -1.672 13.934 -28.260 1.00 59.06 405 THR A O 1
ATOM 3235 N N . LYS A 1 406 ? -2.615 15.958 -28.517 1.00 67.56 406 LYS A N 1
ATOM 3236 C CA . LYS A 1 406 ? -1.411 16.609 -29.063 1.00 67.56 406 LYS A CA 1
ATOM 3237 C C . LYS A 1 406 ? -0.284 16.696 -28.032 1.00 67.56 406 LYS A C 1
ATOM 3239 O O . LYS A 1 406 ? 0.858 16.390 -28.368 1.00 67.56 406 LYS A O 1
ATOM 3244 N N . SER A 1 407 ? -0.598 17.048 -26.783 1.00 65.19 407 SER A N 1
ATOM 3245 C CA . SER A 1 407 ? 0.377 17.092 -25.684 1.00 65.19 407 SER A CA 1
ATOM 3246 C C . SER A 1 407 ? 0.977 15.709 -25.400 1.00 65.19 407 SER A C 1
ATOM 3248 O O . SER A 1 407 ? 2.196 15.569 -25.304 1.00 65.19 407 SER A O 1
ATOM 3250 N N . LEU A 1 408 ? 0.138 14.668 -25.360 1.00 55.12 408 LEU A N 1
ATOM 3251 C CA . LEU A 1 408 ? 0.544 13.271 -25.183 1.00 55.12 408 LEU A CA 1
ATOM 3252 C C . LEU A 1 408 ? 1.387 12.753 -26.351 1.00 55.12 408 LEU A C 1
ATOM 3254 O O . LEU A 1 408 ? 2.424 12.134 -26.134 1.00 55.12 408 LEU A O 1
ATOM 3258 N N . SER A 1 409 ? 0.988 13.045 -27.590 1.00 60.31 409 SER A N 1
ATOM 3259 C CA . SER A 1 409 ? 1.733 12.627 -28.784 1.00 60.31 409 SER A CA 1
ATOM 3260 C C . SER A 1 409 ? 3.106 13.296 -28.840 1.00 60.31 409 SER A C 1
ATOM 3262 O O . SER A 1 409 ? 4.117 12.624 -29.025 1.00 60.31 409 SER A O 1
ATOM 3264 N N . SER A 1 410 ? 3.162 14.610 -28.597 1.00 68.12 410 SER A N 1
ATOM 3265 C CA . SER A 1 410 ? 4.426 15.347 -28.503 1.00 68.12 410 SER A CA 1
ATOM 3266 C C . SER A 1 410 ? 5.308 14.827 -27.368 1.00 68.12 410 SER A C 1
ATOM 3268 O O . SER A 1 410 ? 6.529 14.822 -27.493 1.00 68.12 410 SER A O 1
ATOM 3270 N N . TYR A 1 411 ? 4.703 14.386 -26.266 1.00 58.81 411 TYR A N 1
ATOM 3271 C CA . TYR A 1 411 ? 5.413 13.822 -25.128 1.00 58.81 411 TYR A CA 1
ATOM 3272 C C . TYR A 1 411 ? 6.046 12.459 -25.434 1.00 58.81 411 TYR A C 1
ATOM 3274 O O . TYR A 1 411 ? 7.229 12.266 -25.150 1.00 58.81 411 TYR A O 1
ATOM 3282 N N . ILE A 1 412 ? 5.289 11.543 -26.049 1.00 58.91 412 ILE A N 1
ATOM 3283 C CA . ILE A 1 412 ? 5.803 10.236 -26.479 1.00 58.91 412 ILE A CA 1
ATOM 3284 C C . ILE A 1 412 ? 6.980 10.433 -27.441 1.00 58.91 412 ILE A C 1
ATOM 3286 O O . ILE A 1 412 ? 8.023 9.817 -27.242 1.00 58.91 412 ILE A O 1
ATOM 3290 N N . ILE A 1 413 ? 6.846 11.336 -28.421 1.00 66.75 413 ILE A N 1
ATOM 3291 C CA . ILE A 1 413 ? 7.902 11.636 -29.402 1.00 66.75 413 ILE A CA 1
ATOM 3292 C C . ILE A 1 413 ? 9.174 12.142 -28.708 1.00 66.75 413 ILE A C 1
ATOM 3294 O O . ILE A 1 413 ? 10.235 11.550 -28.889 1.00 66.75 413 ILE A O 1
ATOM 3298 N N . THR A 1 414 ? 9.071 13.170 -27.855 1.00 66.75 414 THR A N 1
ATOM 3299 C CA . THR A 1 414 ? 10.233 13.732 -27.141 1.00 66.75 414 THR A CA 1
ATOM 3300 C C . THR A 1 414 ? 10.972 12.674 -26.323 1.00 66.75 414 THR A C 1
ATOM 3302 O O . THR A 1 414 ? 12.201 12.653 -26.292 1.00 66.75 414 THR A O 1
ATOM 3305 N N . LEU A 1 415 ? 10.246 11.773 -25.659 1.00 56.66 415 LEU A N 1
ATOM 3306 C CA . LEU A 1 415 ? 10.877 10.732 -24.856 1.00 56.66 415 LEU A CA 1
ATOM 3307 C C . LEU A 1 415 ? 11.461 9.590 -25.692 1.00 56.66 415 LEU A C 1
ATOM 3309 O O . LEU A 1 415 ? 12.513 9.069 -25.323 1.00 56.66 415 LEU A O 1
ATOM 3313 N N . CYS A 1 416 ? 10.834 9.216 -26.811 1.00 60.31 416 CYS A N 1
ATOM 3314 C CA . CYS A 1 416 ? 11.446 8.310 -27.783 1.00 60.31 416 CYS A CA 1
ATOM 3315 C C . CYS A 1 416 ? 12.785 8.878 -28.280 1.00 60.31 416 CYS A C 1
ATOM 3317 O O . CYS A 1 416 ? 13.788 8.166 -28.253 1.00 60.31 416 CYS A O 1
ATOM 3319 N N . ASP A 1 417 ? 12.837 10.175 -28.598 1.00 67.50 417 ASP A N 1
ATOM 3320 C CA . ASP A 1 417 ? 14.070 10.854 -29.010 1.00 67.50 417 ASP A CA 1
ATOM 3321 C C . ASP A 1 417 ? 15.143 10.858 -27.903 1.00 67.50 417 ASP A C 1
ATOM 3323 O O . ASP A 1 417 ? 16.336 10.710 -28.179 1.00 67.50 417 ASP A O 1
ATOM 3327 N N . GLU A 1 418 ? 14.756 11.033 -26.633 1.00 64.38 418 GLU A N 1
ATOM 3328 C CA . GLU A 1 418 ? 15.684 10.948 -25.495 1.00 64.38 418 GLU A CA 1
ATOM 3329 C C . GLU A 1 418 ? 16.247 9.536 -25.300 1.00 64.38 418 GLU A C 1
ATOM 3331 O O . GLU A 1 418 ? 17.438 9.378 -24.999 1.00 64.38 418 GLU A O 1
ATOM 3336 N N . VAL A 1 419 ? 15.412 8.507 -25.473 1.00 57.03 419 VAL A N 1
ATOM 3337 C CA . VAL A 1 419 ? 15.846 7.108 -25.398 1.00 57.03 419 VAL A CA 1
ATOM 3338 C C . VAL A 1 419 ? 16.803 6.784 -26.539 1.00 57.03 419 VAL A C 1
ATOM 3340 O O . VAL A 1 419 ? 17.881 6.253 -26.264 1.00 57.03 419 VAL A O 1
ATOM 3343 N N . ASP A 1 420 ? 16.480 7.172 -27.772 1.00 61.69 420 ASP A N 1
ATOM 3344 C CA . ASP A 1 420 ? 17.327 6.942 -28.948 1.00 61.69 420 ASP A CA 1
ATOM 3345 C C . ASP A 1 420 ? 18.685 7.645 -28.830 1.00 61.69 420 ASP A C 1
ATOM 3347 O O . ASP A 1 420 ? 19.724 7.064 -29.152 1.00 61.69 420 ASP A O 1
ATOM 3351 N N . LYS A 1 421 ? 18.720 8.873 -28.296 1.00 68.50 421 LYS A N 1
ATOM 3352 C CA . LYS A 1 421 ? 19.981 9.591 -28.028 1.00 68.50 421 LYS A CA 1
ATOM 3353 C C . LYS A 1 421 ? 20.849 8.878 -26.997 1.00 68.50 421 LYS A C 1
ATOM 3355 O O . LYS A 1 421 ? 22.075 8.892 -27.104 1.00 68.50 421 LYS A O 1
ATOM 3360 N N . LYS A 1 422 ? 20.231 8.295 -25.970 1.00 56.25 422 LYS A N 1
ATOM 3361 C CA . LYS A 1 422 ? 20.947 7.671 -24.853 1.00 56.25 422 LYS A CA 1
ATOM 3362 C C . LYS A 1 422 ? 21.357 6.226 -25.140 1.00 56.25 422 LYS A C 1
ATOM 3364 O O . LYS A 1 422 ? 22.372 5.766 -24.614 1.00 56.25 422 LYS A O 1
ATOM 3369 N N . TYR A 1 423 ? 20.586 5.529 -25.964 1.00 55.56 423 TYR A N 1
ATOM 3370 C CA . TYR A 1 423 ? 20.780 4.130 -26.328 1.00 55.56 423 TYR A CA 1
ATOM 3371 C C . TYR A 1 423 ? 20.649 3.971 -27.847 1.00 55.56 423 TYR A C 1
ATOM 3373 O O . TYR A 1 423 ? 19.693 3.353 -28.317 1.00 55.56 423 TYR A O 1
ATOM 3381 N N . PRO A 1 424 ? 21.594 4.520 -28.633 1.00 56.69 424 PRO A N 1
ATOM 3382 C CA . PRO A 1 424 ? 21.498 4.469 -30.082 1.00 56.69 424 PRO A CA 1
ATOM 3383 C C . PRO A 1 424 ? 21.438 3.012 -30.560 1.00 56.69 424 PRO A C 1
ATOM 3385 O O . PRO A 1 424 ? 22.150 2.156 -30.016 1.00 56.69 424 PRO A O 1
ATOM 3388 N N . PRO A 1 425 ? 20.619 2.705 -31.582 1.00 50.50 425 PRO A N 1
ATOM 3389 C CA . PRO A 1 425 ? 20.494 1.351 -32.094 1.00 50.50 425 PRO A CA 1
ATOM 3390 C C . PRO A 1 425 ? 21.865 0.804 -32.500 1.00 50.50 425 PRO A C 1
ATOM 3392 O O . PRO A 1 425 ? 22.660 1.478 -33.161 1.00 50.50 425 PRO A O 1
ATOM 3395 N N . ILE A 1 426 ? 22.145 -0.444 -32.106 1.00 50.00 426 ILE A N 1
ATOM 3396 C CA . ILE A 1 426 ? 23.397 -1.129 -32.442 1.00 50.00 426 ILE A CA 1
ATOM 3397 C C . ILE A 1 426 ? 23.462 -1.268 -33.962 1.00 50.00 426 ILE A C 1
ATOM 3399 O O . ILE A 1 426 ? 22.831 -2.143 -34.561 1.00 50.00 426 ILE A O 1
ATOM 3403 N N . THR A 1 427 ? 24.243 -0.399 -34.596 1.00 50.78 427 THR A N 1
ATOM 3404 C CA . THR A 1 427 ? 24.439 -0.440 -36.043 1.00 50.78 427 THR A CA 1
ATOM 3405 C C . THR A 1 427 ? 25.140 -1.737 -36.442 1.00 50.78 427 THR A C 1
ATOM 3407 O O . THR A 1 427 ? 25.956 -2.302 -35.708 1.00 50.78 427 THR A O 1
ATOM 3410 N N . THR A 1 428 ? 24.871 -2.214 -37.655 1.00 44.91 428 THR A N 1
ATOM 3411 C CA . THR A 1 428 ? 25.418 -3.457 -38.229 1.00 44.91 428 THR A CA 1
ATOM 3412 C C . THR A 1 428 ? 26.955 -3.526 -38.189 1.00 44.91 428 THR A C 1
ATOM 3414 O O . THR A 1 428 ? 27.527 -4.615 -38.219 1.00 44.91 428 THR A O 1
ATOM 3417 N N . LYS A 1 429 ? 27.641 -2.380 -38.058 1.00 47.19 429 LYS A N 1
ATOM 3418 C CA . LYS A 1 429 ? 29.097 -2.285 -37.864 1.00 47.19 429 LYS A CA 1
ATOM 3419 C C . LYS A 1 429 ? 29.561 -2.668 -36.450 1.00 47.19 429 LYS A C 1
ATOM 3421 O O . LYS A 1 429 ? 30.638 -3.243 -36.320 1.00 47.19 429 LYS A O 1
ATOM 3426 N N . GLN A 1 430 ? 28.770 -2.420 -35.405 1.00 44.28 430 GLN A N 1
ATOM 3427 C CA . GLN A 1 430 ? 29.117 -2.793 -34.026 1.00 44.28 430 GLN A CA 1
ATOM 3428 C C . GLN A 1 430 ? 28.982 -4.305 -33.780 1.00 44.28 430 GLN A C 1
ATOM 3430 O O . GLN A 1 430 ? 29.823 -4.884 -33.095 1.00 44.28 430 GLN A O 1
ATOM 3435 N N . LYS A 1 431 ? 28.034 -4.982 -34.450 1.00 42.91 431 LYS A N 1
ATOM 3436 C CA . LYS A 1 431 ? 27.902 -6.456 -34.421 1.00 42.91 431 LYS A CA 1
ATOM 3437 C C . LYS A 1 431 ? 29.120 -7.211 -34.977 1.00 42.91 431 LYS A C 1
ATOM 3439 O O . LYS A 1 431 ? 29.317 -8.369 -34.621 1.00 42.91 431 LYS A O 1
ATOM 3444 N N . LYS A 1 432 ? 29.931 -6.588 -35.845 1.00 43.19 432 LYS A N 1
ATOM 3445 C CA . LYS A 1 432 ? 31.172 -7.194 -36.366 1.00 43.19 432 LYS A CA 1
ATOM 3446 C C . LYS A 1 432 ? 32.359 -7.070 -35.404 1.00 43.19 432 LYS A C 1
ATOM 3448 O O . LYS A 1 432 ? 33.266 -7.882 -35.496 1.00 43.19 432 LYS A O 1
ATOM 3453 N N . LYS A 1 433 ? 32.358 -6.095 -34.486 1.00 45.59 433 LYS A N 1
ATOM 3454 C CA . LYS A 1 433 ? 33.453 -5.898 -33.518 1.00 45.59 433 LYS A CA 1
ATOM 3455 C C . LYS A 1 433 ? 33.301 -6.709 -32.230 1.00 45.59 433 LYS A C 1
ATOM 3457 O O . LYS A 1 433 ? 34.295 -6.898 -31.555 1.00 45.59 433 LYS A O 1
ATOM 3462 N N . SER A 1 434 ? 32.102 -7.190 -31.898 1.00 42.06 434 SER A N 1
ATOM 3463 C CA . SER A 1 434 ? 31.856 -8.010 -30.697 1.00 42.06 434 SER A CA 1
ATOM 3464 C C . SER A 1 434 ? 31.958 -9.526 -30.939 1.00 42.06 434 SER A C 1
ATOM 3466 O O . SER A 1 434 ? 31.564 -10.305 -30.076 1.00 42.06 434 SER A O 1
ATOM 3468 N N . LYS A 1 435 ? 32.360 -9.942 -32.149 1.00 45.81 435 LYS A N 1
ATOM 3469 C CA . LYS A 1 435 ? 32.560 -11.348 -32.551 1.00 45.81 435 LYS A CA 1
ATOM 3470 C C . LYS A 1 435 ? 34.036 -11.715 -32.776 1.00 45.81 435 LYS A C 1
ATOM 3472 O O . LYS A 1 435 ? 34.306 -12.867 -33.097 1.00 45.81 435 LYS A O 1
ATOM 3477 N N . ASN A 1 436 ? 34.937 -10.756 -32.585 1.00 37.34 436 ASN A N 1
ATOM 3478 C CA . ASN A 1 436 ? 36.372 -10.958 -32.393 1.00 37.34 436 ASN A CA 1
ATOM 3479 C C . ASN A 1 436 ? 36.696 -10.582 -30.950 1.00 37.34 436 ASN A C 1
ATOM 3481 O O . ASN A 1 436 ? 37.692 -11.121 -30.431 1.00 37.34 436 ASN A O 1
#